Protein 6G71 (pdb70)

Organism: NCBI:txid1663

Sequence (393 aa):
GLLEAPTADWVHLADLYQNPFPIFERLRSESPVAWVPEAGRYLITSYSGVLAADVDQTTFSANESLMLRAMGHSMLRKDDPDHQVERRAWQPSLKPGTVKKVWKQKFAENADRYLDAYIDAGSGSDFMQGFAAPFVAENLRALIGFENASEADLQRWSQTLIDGAGNYPDDPDVWAKAKQSSDEIDAALEEMIQWHSGRPGDSLLSYLLRYQMPLESIRSNIKMTIGGGLNEPRDVLGVSTLALLSSSKQLELVLRDPKLWGAVFEESIRWVAPIGMVPRQTVVDTELDGYFIPRGAKLGLCILSANRDRSVWSDPDRFDIERGSEAHLAFGKGVHVCLGAWAARSQVADVGLPALFSRLKGLRLDPNQEATHGGWVFRGPLSLPLVWDKAVR

Secondary structure (DSSP, 8-state):
-PEEPPB-TT--HHHHHH-HHHHHHHHHHH-SEEEEGGGTEEEE-SHHHHHHHHT-TTTEES---HHHHHH---GGG--TTHHHHHHHHH-GGGSHHHIIIIIHHHHHHHHHHHHHHHHHH-TT-BHIIIIIHHHHHHHHHHHHT-TT--HHHHHHHHHHHHHHHT-TT--HHHHHHHHHHHHHHHHHHHHHHHHHTT----SHHHHHT-----HHHHHHHHHHHHHHSSHHHHHHHHHHHHHHHT-HHHHHHHHH-GGGHHHHHHHHHHHS-SB--EEEEESS-EEETTEEE-TT-EEEE-HHHHTT-TTTSSSTTS--TTT--TT--TT-SSTT--TTHHHHHIIIIIIIHHHHHHHEET-EE-TTS--EEE-SSB-EEEE-BEE-SEE--

Structure (mmCIF, N/CA/C/O backbone):
data_6G71
#
_entry.id   6G71
#
_cell.length_a   39.390
_cell.length_b   100.830
_cell.length_c   53.420
_cell.angle_alpha   90.00
_cell.angle_beta   97.85
_cell.angle_gamma   90.00
#
_symmetry.space_group_name_H-M   'P 1 21 1'
#
loop_
_entity.id
_entity.type
_entity.pdbx_description
1 polymer 'Cytochrome P450'
2 non-polymer 'PROTOPORPHYRIN IX'
3 non-polymer 'FE (III) ION'
4 non-polymer 1,2-ETHANEDIOL
5 water water
#
loop_
_atom_site.group_PDB
_atom_site.id
_atom_site.type_symbol
_atom_site.label_atom_id
_atom_site.label_alt_id
_atom_site.label_comp_id
_atom_site.label_asym_id
_atom_site.label_entity_id
_atom_site.label_seq_id
_atom_site.pdbx_PDB_ins_code
_atom_site.Cartn_x
_atom_site.Cartn_y
_atom_site.Cartn_z
_atom_site.occupancy
_atom_site.B_iso_or_equiv
_atom_site.auth_seq_id
_atom_site.auth_comp_id
_atom_site.auth_asym_id
_atom_site.auth_atom_id
_atom_site.pdbx_PDB_model_num
ATOM 1 N N . GLY A 1 4 ? -6.735 -26.409 29.297 1.00 53.65 4 GLY A N 1
ATOM 2 C CA . GLY A 1 4 ? -7.215 -24.992 29.279 1.00 52.64 4 GLY A CA 1
ATOM 3 C C . GLY A 1 4 ? -6.154 -24.070 28.710 1.00 49.34 4 GLY A C 1
ATOM 4 O O . GLY A 1 4 ? -5.428 -24.478 27.807 1.00 48.84 4 GLY A O 1
ATOM 5 N N . LEU A 1 5 ? -6.039 -22.852 29.246 1.00 45.14 5 LEU A N 1
ATOM 6 C CA . LEU A 1 5 ? -4.980 -21.914 28.809 1.00 36.82 5 LEU A CA 1
ATOM 7 C C . LEU A 1 5 ? -3.626 -22.248 29.433 1.00 36.92 5 LEU A C 1
ATOM 8 O O . LEU A 1 5 ? -3.527 -22.667 30.589 1.00 32.53 5 LEU A O 1
ATOM 13 N N . LEU A 1 6 ? -2.571 -22.023 28.662 1.00 31.66 6 LEU A N 1
ATOM 14 C CA . LEU A 1 6 ? -1.244 -22.332 29.085 1.00 32.72 6 LEU A CA 1
ATOM 15 C C . LEU A 1 6 ? -0.601 -21.075 29.661 1.00 30.20 6 LEU A C 1
ATOM 16 O O . LEU A 1 6 ? -0.961 -19.948 29.324 1.00 29.29 6 LEU A O 1
ATOM 21 N N . GLU A 1 7 ? 0.349 -21.272 30.549 1.00 29.51 7 GLU A N 1
ATOM 22 C CA . GLU A 1 7 ? 1.121 -20.155 31.075 1.00 30.19 7 GLU A CA 1
ATOM 23 C C . GLU A 1 7 ? 2.228 -19.830 30.059 1.00 27.54 7 GLU A C 1
ATOM 24 O O . GLU A 1 7 ? 2.909 -20.711 29.568 1.00 26.15 7 GLU A O 1
ATOM 30 N N . ALA A 1 8 ? 2.400 -18.559 29.747 1.00 27.05 8 ALA A N 1
ATOM 31 C CA . ALA A 1 8 ? 3.530 -18.153 28.898 1.00 25.45 8 ALA A CA 1
ATOM 32 C C . ALA A 1 8 ? 4.852 -18.355 29.609 1.00 27.37 8 ALA A C 1
ATOM 33 O O . ALA A 1 8 ? 5.047 -17.807 30.739 1.00 28.22 8 ALA A O 1
ATOM 35 N N . PRO A 1 9 ? 5.784 -19.117 28.998 1.00 24.47 9 PRO A N 1
ATOM 36 C CA . PRO A 1 9 ? 7.023 -19.333 29.687 1.00 26.22 9 PRO A CA 1
ATOM 37 C C . PRO A 1 9 ? 7.931 -18.109 29.728 1.00 26.66 9 PRO A C 1
ATOM 38 O O . PRO A 1 9 ? 7.750 -17.141 28.956 1.00 25.13 9 PRO A O 1
ATOM 42 N N . THR A 1 10 ? 8.858 -18.148 30.675 1.00 24.12 10 THR A N 1
ATOM 43 C CA . THR A 1 10 ? 9.938 -17.187 30.751 1.00 25.26 10 THR A CA 1
ATOM 44 C C . THR A 1 10 ? 11.053 -17.670 29.869 1.00 26.58 10 THR A C 1
ATOM 45 O O . THR A 1 10 ? 11.567 -18.752 30.068 1.00 27.48 10 THR A O 1
ATOM 49 N N . ALA A 1 11 ? 11.432 -16.877 28.871 1.00 28.09 11 ALA A N 1
ATOM 50 C CA . ALA A 1 11 ? 12.540 -17.268 28.002 1.00 26.06 11 ALA A CA 1
ATOM 51 C C . ALA A 1 11 ? 13.767 -16.449 28.337 1.00 26.48 11 ALA A C 1
ATOM 52 O O . ALA A 1 11 ? 14.157 -15.547 27.594 1.00 27.52 11 ALA A O 1
ATOM 54 N N . ASP A 1 12 ? 14.416 -16.745 29.471 1.00 26.70 12 ASP A N 1
ATOM 55 C CA . ASP A 1 12 ? 15.542 -15.899 29.881 1.00 29.45 12 ASP A CA 1
ATOM 56 C C . ASP A 1 12 ? 16.861 -16.177 29.125 1.00 28.84 12 ASP A C 1
ATOM 57 O O . ASP A 1 12 ? 17.832 -15.435 29.286 1.00 27.85 12 ASP A O 1
ATOM 62 N N . TRP A 1 13 ? 16.868 -17.201 28.272 1.00 26.94 13 TRP A N 1
ATOM 63 C CA . TRP A 1 13 ? 17.984 -17.412 27.318 1.00 27.18 13 TRP A CA 1
ATOM 64 C C . TRP A 1 13 ? 18.015 -16.370 26.172 1.00 24.40 13 TRP A C 1
ATOM 65 O O . TRP A 1 13 ? 18.994 -16.295 25.454 1.00 23.77 13 TRP A O 1
ATOM 76 N N . VAL A 1 14 ? 16.933 -15.603 25.999 1.00 22.06 14 VAL A N 1
ATOM 77 C CA . VAL A 1 14 ? 16.859 -14.538 24.988 1.00 23.02 14 VAL A CA 1
ATOM 78 C C . VAL A 1 14 ? 17.504 -13.269 25.492 1.00 23.54 14 VAL A C 1
ATOM 79 O O . VAL A 1 14 ? 16.999 -12.628 26.428 1.00 25.40 14 VAL A O 1
ATOM 83 N N . HIS A 1 15 ? 18.627 -12.896 24.872 1.00 24.53 15 HIS A N 1
ATOM 84 C CA . HIS A 1 15 ? 19.327 -11.666 25.212 1.00 25.55 15 HIS A CA 1
ATOM 85 C C . HIS A 1 15 ? 19.227 -10.618 24.107 1.00 24.00 15 HIS A C 1
ATOM 86 O O . HIS A 1 15 ? 19.365 -10.929 22.895 1.00 23.61 15 HIS A O 1
ATOM 93 N N . LEU A 1 16 ? 19.089 -9.364 24.511 1.00 23.41 16 LEU A N 1
ATOM 94 C CA . LEU A 1 16 ? 18.974 -8.274 23.543 1.00 23.94 16 LEU A CA 1
ATOM 95 C C . LEU A 1 16 ? 20.152 -8.212 22.572 1.00 23.62 16 LEU A C 1
ATOM 96 O O . LEU A 1 16 ? 19.973 -7.943 21.365 1.00 20.63 16 LEU A O 1
ATOM 101 N N . ALA A 1 17 ? 21.360 -8.468 23.059 1.00 23.49 17 ALA A N 1
ATOM 102 C CA . ALA A 1 17 ? 22.556 -8.369 22.170 1.00 23.76 17 ALA A CA 1
ATOM 103 C C . ALA A 1 17 ? 22.535 -9.402 21.034 1.00 22.97 17 ALA A C 1
ATOM 104 O O . ALA A 1 17 ? 22.916 -9.094 19.906 1.00 21.70 17 ALA A O 1
ATOM 106 N N . ASP A 1 18 ? 22.046 -10.605 21.329 1.00 22.03 18 ASP A N 1
ATOM 107 C CA . ASP A 1 18 ? 21.881 -11.664 20.363 1.00 22.70 18 ASP A CA 1
ATOM 108 C C . ASP A 1 18 ? 20.709 -11.343 19.393 1.00 23.26 18 ASP A C 1
ATOM 109 O O . ASP A 1 18 ? 20.830 -11.544 18.168 1.00 23.37 18 ASP A O 1
ATOM 114 N N . LEU A 1 19 ? 19.609 -10.815 19.902 1.00 21.34 19 LEU A N 1
ATOM 115 C CA . LEU A 1 19 ? 18.506 -10.376 19.013 1.00 22.00 19 LEU A CA 1
ATOM 116 C C . LEU A 1 19 ? 18.971 -9.338 18.000 1.00 22.04 19 LEU A C 1
ATOM 117 O O . LEU A 1 19 ? 18.649 -9.429 16.793 1.00 22.92 19 LEU A O 1
ATOM 122 N N . TYR A 1 20 ? 19.746 -8.379 18.465 1.00 20.92 20 TYR A N 1
ATOM 123 C CA . TYR A 1 20 ? 20.304 -7.377 17.576 1.00 22.97 20 TYR A CA 1
ATOM 124 C C . TYR A 1 20 ? 21.211 -7.960 16.471 1.00 25.02 20 TYR A C 1
ATOM 125 O O . TYR A 1 20 ? 21.133 -7.532 15.296 1.00 22.47 20 TYR A O 1
ATOM 134 N N . GLN A 1 21 ? 22.060 -8.913 16.835 1.00 23.37 21 GLN A N 1
ATOM 135 C CA . GLN A 1 21 ? 23.112 -9.393 15.940 1.00 28.06 21 GLN A CA 1
ATOM 136 C C . GLN A 1 21 ? 22.528 -10.401 14.985 1.00 28.61 21 GLN A C 1
ATOM 137 O O . GLN A 1 21 ? 22.783 -10.317 13.795 1.00 28.45 21 GLN A O 1
ATOM 143 N N . ASN A 1 22 ? 21.767 -11.366 15.501 1.00 26.29 22 ASN A N 1
ATOM 144 C CA . ASN A 1 22 ? 21.019 -12.281 14.618 1.00 29.40 22 ASN A CA 1
ATOM 145 C C . ASN A 1 22 ? 19.768 -12.870 15.205 1.00 24.90 22 ASN A C 1
ATOM 146 O O . ASN A 1 22 ? 19.765 -13.934 15.819 1.00 23.60 22 ASN A O 1
ATOM 151 N N . PRO A 1 23 ? 18.660 -12.213 14.915 1.00 22.94 23 PRO A N 1
ATOM 152 C CA . PRO A 1 23 ? 17.415 -12.589 15.553 1.00 21.57 23 PRO A CA 1
ATOM 153 C C . PRO A 1 23 ? 16.727 -13.784 14.969 1.00 20.65 23 PRO A C 1
ATOM 154 O O . PRO A 1 23 ? 15.905 -14.383 15.645 1.00 20.34 23 PRO A O 1
ATOM 158 N N . PHE A 1 24 ? 16.997 -14.118 13.716 1.00 20.42 24 PHE A N 1
ATOM 159 C CA . PHE A 1 24 ? 16.155 -15.136 13.052 1.00 20.72 24 PHE A CA 1
ATOM 160 C C . PHE A 1 24 ? 16.203 -16.532 13.698 1.00 21.81 24 PHE A C 1
ATOM 161 O O . PHE A 1 24 ? 15.169 -17.137 13.874 1.00 22.95 24 PHE A O 1
ATOM 169 N N . PRO A 1 25 ? 17.380 -17.050 14.071 1.00 23.67 25 PRO A N 1
ATOM 170 C CA . PRO A 1 25 ? 17.420 -18.359 14.764 1.00 25.01 25 PRO A CA 1
ATOM 171 C C . PRO A 1 25 ? 16.738 -18.348 16.139 1.00 24.70 25 PRO A C 1
ATOM 172 O O . PRO A 1 25 ? 16.073 -19.330 16.510 1.00 23.56 25 PRO A O 1
ATOM 176 N N . ILE A 1 26 ? 16.834 -17.224 16.850 1.00 22.52 26 ILE A N 1
ATOM 177 C CA . ILE A 1 26 ? 16.057 -17.031 18.099 1.00 22.29 26 ILE A CA 1
ATOM 178 C C . ILE A 1 26 ? 14.530 -17.147 17.853 1.00 21.35 26 ILE A C 1
ATOM 179 O O . ILE A 1 26 ? 13.837 -17.910 18.536 1.00 19.42 26 ILE A O 1
ATOM 184 N N . PHE A 1 27 ? 14.016 -16.410 16.846 1.00 19.72 27 PHE A N 1
ATOM 185 C CA . PHE A 1 27 ? 12.592 -16.428 16.541 1.00 19.30 27 PHE A CA 1
ATOM 186 C C . PHE A 1 27 ? 12.108 -17.788 16.017 1.00 20.58 27 PHE A C 1
ATOM 187 O O . PHE A 1 27 ? 10.990 -18.152 16.303 1.00 20.13 27 PHE A O 1
ATOM 195 N N . GLU A 1 28 ? 12.939 -18.540 15.295 1.00 20.64 28 GLU A N 1
ATOM 196 C CA . GLU A 1 28 ? 12.545 -19.904 14.871 1.00 23.07 28 GLU A CA 1
ATOM 197 C C . GLU A 1 28 ? 12.258 -20.785 16.096 1.00 23.42 28 GLU A C 1
ATOM 198 O O . GLU A 1 28 ? 11.231 -21.481 16.160 1.00 23.45 28 GLU A O 1
ATOM 201 N N . ARG A 1 29 ? 13.149 -20.720 17.066 1.00 23.71 29 ARG A N 1
ATOM 202 C CA . ARG A 1 29 ? 12.991 -21.477 18.313 1.00 26.39 29 ARG A CA 1
ATOM 203 C C . ARG A 1 29 ? 11.722 -21.047 19.066 1.00 24.41 29 ARG A C 1
ATOM 204 O O . ARG A 1 29 ? 10.927 -21.877 19.466 1.00 22.84 29 ARG A O 1
ATOM 212 N N . LEU A 1 30 ? 11.518 -19.742 19.208 1.00 21.99 30 LEU A N 1
ATOM 213 C CA . LEU A 1 30 ? 10.332 -19.233 19.861 1.00 20.26 30 LEU A CA 1
ATOM 214 C C . LEU A 1 30 ? 9.039 -19.610 19.150 1.00 21.67 30 LEU A C 1
ATOM 215 O O . LEU A 1 30 ? 8.082 -19.993 19.805 1.00 21.25 30 LEU A O 1
ATOM 220 N N . ARG A 1 31 ? 8.981 -19.521 17.824 1.00 20.10 31 ARG A N 1
ATOM 221 C CA . ARG A 1 31 ? 7.770 -19.922 17.146 1.00 20.89 31 ARG A CA 1
ATOM 222 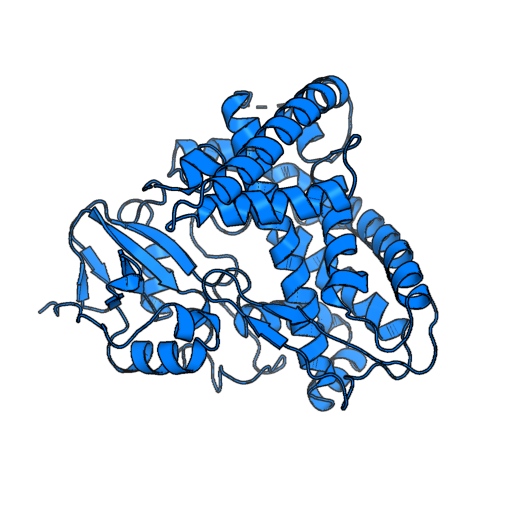C C . ARG A 1 31 ? 7.464 -21.400 17.412 1.00 23.94 31 ARG A C 1
ATOM 223 O O . ARG A 1 31 ? 6.299 -21.786 17.554 1.00 26.96 31 ARG A O 1
ATOM 231 N N . SER A 1 32 ? 8.507 -22.202 17.463 1.00 24.73 32 SER A N 1
ATOM 232 C CA . SER A 1 32 ? 8.386 -23.626 17.597 1.00 28.73 32 SER A CA 1
ATOM 233 C C . SER A 1 32 ? 8.021 -24.055 19.048 1.00 31.49 32 SER A C 1
ATOM 234 O O . SER A 1 32 ? 7.194 -24.950 19.247 1.00 33.99 32 SER A O 1
ATOM 237 N N . GLU A 1 33 ? 8.638 -23.430 20.040 1.00 31.02 33 GLU A N 1
ATOM 238 C CA . GLU A 1 33 ? 8.483 -23.834 21.473 1.00 32.74 33 GLU A CA 1
ATOM 239 C C . GLU A 1 33 ? 7.504 -22.950 22.278 1.00 31.76 33 GLU A C 1
ATOM 240 O O . GLU A 1 33 ? 6.860 -23.426 23.213 1.00 32.01 33 GLU A O 1
ATOM 246 N N . SER A 1 34 ? 7.419 -21.656 21.954 1.00 27.04 34 SER A N 1
ATOM 247 C CA . SER A 1 34 ? 6.746 -20.697 22.801 1.00 24.35 34 SER A CA 1
ATOM 248 C C . SER A 1 34 ? 6.462 -19.335 22.135 1.00 23.00 34 SER A C 1
ATOM 249 O O . SER A 1 34 ? 7.172 -18.339 22.384 1.00 23.26 34 SER A O 1
ATOM 252 N N . PRO A 1 35 ? 5.414 -19.282 21.321 1.00 22.51 35 PRO A N 1
ATOM 253 C CA . PRO A 1 35 ? 5.132 -18.104 20.481 1.00 21.75 35 PRO A CA 1
ATOM 254 C C . PRO A 1 35 ? 4.648 -16.901 21.293 1.00 21.01 35 PRO A C 1
ATOM 255 O O . PRO A 1 35 ? 4.515 -15.782 20.764 1.00 20.90 35 PRO A O 1
ATOM 259 N N . VAL A 1 36 ? 4.353 -17.127 22.581 1.00 19.75 36 VAL A N 1
ATOM 260 C CA . VAL A 1 36 ? 4.088 -16.056 23.542 1.00 19.97 36 VAL A CA 1
ATOM 261 C C . VAL A 1 36 ? 5.070 -16.338 24.691 1.00 21.57 36 VAL A C 1
ATOM 262 O O . VAL A 1 36 ? 4.992 -17.400 25.292 1.00 23.22 36 VAL A O 1
ATOM 266 N N . ALA A 1 37 ? 6.009 -15.438 24.963 1.00 19.76 37 ALA A N 1
ATOM 267 C CA . ALA A 1 37 ? 7.041 -15.710 25.960 1.00 19.86 37 ALA A CA 1
ATOM 268 C C . ALA A 1 37 ? 7.472 -14.461 26.661 1.00 21.91 37 ALA A C 1
ATOM 269 O O . ALA A 1 37 ? 7.702 -13.423 25.999 1.00 19.04 37 ALA A O 1
ATOM 271 N N . TRP A 1 38 ? 7.646 -14.554 27.999 1.00 20.07 38 TRP A N 1
ATOM 272 C CA . TRP A 1 38 ? 8.191 -13.446 28.770 1.00 20.25 38 TRP A CA 1
ATOM 273 C C . TRP A 1 38 ? 9.720 -13.360 28.586 1.00 20.71 38 TRP A C 1
ATOM 274 O O . TRP A 1 38 ? 10.447 -14.359 28.721 1.00 21.48 38 TRP A O 1
ATOM 285 N N . VAL A 1 39 ? 10.198 -12.179 28.181 1.00 19.63 39 VAL A N 1
ATOM 286 C CA . VAL A 1 39 ? 11.625 -11.956 27.952 1.00 19.50 39 VAL A CA 1
ATOM 287 C C . VAL A 1 39 ? 12.124 -10.868 28.881 1.00 19.80 39 VAL A C 1
ATOM 288 O O . VAL A 1 39 ? 11.885 -9.654 28.663 1.00 19.84 39 VAL A O 1
ATOM 292 N N . PRO A 1 40 ? 12.795 -11.298 29.977 1.00 20.68 40 PRO A N 1
ATOM 293 C CA . PRO A 1 40 ? 13.139 -10.354 31.040 1.00 21.95 40 PRO A CA 1
ATOM 294 C C . PRO A 1 40 ? 13.895 -9.112 30.570 1.00 20.83 40 PRO A C 1
ATOM 295 O O . PRO A 1 40 ? 13.604 -7.975 30.984 1.00 22.68 40 PRO A O 1
ATOM 299 N N . GLU A 1 41 ? 14.850 -9.288 29.682 1.00 20.65 41 GLU A N 1
ATOM 300 C CA . GLU A 1 41 ? 15.638 -8.159 29.260 1.00 20.52 41 GLU A CA 1
ATOM 301 C C . GLU A 1 41 ? 14.807 -7.148 28.483 1.00 21.86 41 GLU A C 1
ATOM 302 O O . GLU A 1 41 ? 15.155 -5.968 28.460 1.00 20.84 41 GLU A O 1
ATOM 308 N N . ALA A 1 42 ? 13.724 -7.611 27.840 1.00 20.97 42 ALA A N 1
ATOM 309 C CA . ALA A 1 42 ? 12.891 -6.755 27.014 1.00 20.53 42 ALA A CA 1
ATOM 310 C C . ALA A 1 42 ? 11.800 -6.078 27.824 1.00 20.54 42 ALA A C 1
ATOM 311 O O . ALA A 1 42 ? 11.183 -5.128 27.356 1.00 22.47 42 ALA A O 1
ATOM 313 N N . GLY A 1 43 ? 11.504 -6.605 29.008 1.00 21.19 43 GLY A N 1
ATOM 314 C CA . GLY A 1 43 ? 10.415 -6.075 29.808 1.00 20.56 43 GLY A CA 1
ATOM 315 C C . GLY A 1 43 ? 9.059 -6.258 29.125 1.00 20.50 43 GLY A C 1
ATOM 316 O O . GLY A 1 43 ? 8.107 -5.513 29.383 1.00 19.75 43 GLY A O 1
ATOM 317 N N . ARG A 1 44 ? 8.950 -7.294 28.295 1.00 18.79 44 ARG A N 1
ATOM 318 C CA . ARG A 1 44 ? 7.758 -7.536 27.488 1.00 18.52 44 ARG A CA 1
ATOM 319 C C . ARG A 1 44 ? 7.546 -9.028 27.230 1.00 17.47 44 ARG A C 1
ATOM 320 O O . ARG A 1 44 ? 8.488 -9.829 27.223 1.00 16.86 44 ARG A O 1
ATOM 328 N N . TYR A 1 45 ? 6.292 -9.383 27.009 1.00 17.31 45 TYR A N 1
ATOM 329 C CA . TYR A 1 45 ? 6.012 -10.689 26.371 1.00 18.43 45 TYR A CA 1
ATOM 330 C C . TYR A 1 45 ? 6.204 -10.505 24.844 1.00 17.85 45 TYR A C 1
ATOM 331 O O . TYR A 1 45 ? 5.536 -9.688 24.238 1.00 18.14 45 TYR A O 1
ATOM 340 N N . LEU A 1 46 ? 7.089 -11.291 24.252 1.00 17.94 46 LEU A N 1
ATOM 341 C CA . LEU A 1 46 ? 7.254 -11.240 22.806 1.00 17.65 46 LEU A CA 1
ATOM 342 C C . LEU A 1 46 ? 6.293 -12.229 22.160 1.00 17.63 46 LEU A C 1
ATOM 343 O O . LEU A 1 46 ? 6.214 -13.420 22.558 1.00 17.48 46 LEU A O 1
ATOM 348 N N . ILE A 1 47 ? 5.564 -11.699 21.179 1.00 17.98 47 ILE A N 1
ATOM 349 C CA . ILE A 1 47 ? 4.591 -12.468 20.355 1.00 18.88 47 ILE A CA 1
ATOM 350 C C . ILE A 1 47 ? 5.236 -12.727 18.974 1.00 18.09 47 ILE A C 1
ATOM 351 O O . ILE A 1 47 ? 5.559 -11.784 18.233 1.00 17.52 47 ILE A O 1
ATOM 356 N N . THR A 1 48 ? 5.439 -14.002 18.642 1.00 17.57 48 THR A N 1
ATOM 357 C CA . THR A 1 48 ? 6.345 -14.347 17.532 1.00 19.19 48 THR A CA 1
ATOM 358 C C . THR A 1 48 ? 5.711 -15.131 16.361 1.00 17.30 48 THR A C 1
ATOM 359 O O . THR A 1 48 ? 6.323 -15.219 15.298 1.00 17.04 48 THR A O 1
ATOM 363 N N . SER A 1 49 ? 4.501 -15.653 16.544 1.00 18.48 49 SER A N 1
ATOM 364 C CA . SER A 1 49 ? 3.777 -16.336 15.465 1.00 20.75 49 SER A CA 1
ATOM 365 C C . SER A 1 49 ? 3.042 -15.316 14.605 1.00 19.59 49 SER A C 1
ATOM 366 O O . SER A 1 49 ? 2.661 -14.237 15.080 1.00 19.15 49 SER A O 1
ATOM 369 N N . TYR A 1 50 ? 2.769 -15.712 13.349 1.00 18.97 50 TYR A N 1
ATOM 370 C CA . TYR A 1 50 ? 1.883 -14.928 12.464 1.00 17.73 50 TYR A CA 1
ATOM 371 C C . TYR A 1 50 ? 0.495 -14.760 13.069 1.00 18.26 50 TYR A C 1
ATOM 372 O O . TYR A 1 50 ? -0.022 -13.650 13.157 1.00 17.66 50 TYR A O 1
ATOM 381 N N . SER A 1 51 ? -0.103 -15.862 13.548 1.00 20.65 51 SER A N 1
ATOM 382 C CA . SER A 1 51 ? -1.426 -15.797 14.158 1.00 20.74 51 SER A CA 1
ATOM 383 C C . SER A 1 51 ? -1.526 -14.794 15.311 1.00 20.68 51 SER A C 1
ATOM 384 O O . SER A 1 51 ? -2.463 -13.984 15.405 1.00 19.84 51 SER A O 1
ATOM 387 N N . GLY A 1 52 ? -0.569 -14.867 16.215 1.00 21.15 52 GLY A N 1
ATOM 388 C CA . GLY A 1 52 ? -0.586 -14.010 17.396 1.00 19.49 52 GLY A CA 1
ATOM 389 C C . GLY A 1 52 ? -0.393 -12.537 17.079 1.00 18.48 52 GLY A C 1
ATOM 390 O O . GLY A 1 52 ? -1.088 -11.666 17.606 1.00 18.06 52 GLY A O 1
ATOM 391 N N . VAL A 1 53 ? 0.594 -12.247 16.239 1.00 19.86 53 VAL A N 1
ATOM 392 C CA . VAL A 1 53 ? 0.850 -10.846 15.831 1.00 19.70 53 VAL A CA 1
ATOM 393 C C . VAL A 1 53 ? -0.367 -10.267 15.110 1.00 18.93 53 VAL A C 1
ATOM 394 O O . VAL A 1 53 ? -0.796 -9.141 15.393 1.00 19.88 53 VAL A O 1
ATOM 398 N N . LEU A 1 54 ? -0.905 -11.013 14.148 1.00 20.49 54 LEU A N 1
ATOM 399 C CA . LEU A 1 54 ? -2.084 -10.571 13.429 1.00 19.99 54 LEU A CA 1
ATOM 400 C C . LEU A 1 54 ? -3.283 -10.311 14.368 1.00 19.63 54 LEU A C 1
ATOM 401 O O . LEU A 1 54 ? -3.880 -9.225 14.310 1.00 19.16 54 LEU A O 1
ATOM 406 N N . ALA A 1 55 ? -3.593 -11.288 15.223 1.00 18.89 55 ALA A N 1
ATOM 407 C CA . ALA A 1 55 ? -4.731 -11.155 16.180 1.00 19.44 55 ALA A CA 1
ATOM 408 C C . ALA A 1 55 ? -4.600 -9.921 17.059 1.00 19.64 55 ALA A C 1
ATOM 409 O O . ALA A 1 55 ? -5.550 -9.144 17.279 1.00 21.54 55 ALA A O 1
ATOM 411 N N . ALA A 1 56 ? -3.418 -9.728 17.593 1.00 20.29 56 ALA A N 1
ATOM 412 C CA . ALA A 1 56 ? -3.208 -8.597 18.455 1.00 20.27 56 ALA A CA 1
ATOM 413 C C . ALA A 1 56 ? -3.318 -7.284 17.683 1.00 22.95 56 ALA A C 1
ATOM 414 O O . ALA A 1 56 ? -3.932 -6.301 18.146 1.00 23.30 56 ALA A O 1
ATOM 416 N N . ASP A 1 57 ? -2.717 -7.258 16.498 1.00 23.25 57 ASP A N 1
ATOM 417 C CA . ASP A 1 57 ? -2.694 -6.048 15.673 1.00 26.25 57 ASP A CA 1
ATOM 418 C C . ASP A 1 57 ? -4.084 -5.531 15.222 1.00 26.50 57 ASP A C 1
ATOM 419 O O . ASP A 1 57 ? -4.305 -4.327 15.061 1.00 27.83 57 ASP A O 1
ATOM 424 N N . VAL A 1 58 ? -5.055 -6.439 15.024 1.00 28.36 58 VAL A N 1
ATOM 425 C CA . VAL A 1 58 ? -6.374 -6.082 14.510 1.00 26.35 58 VAL A CA 1
ATOM 426 C C . VAL A 1 58 ? -7.441 -5.826 15.604 1.00 25.74 58 VAL A C 1
ATOM 427 O O . VAL A 1 58 ? -8.591 -5.589 15.284 1.00 23.98 58 VAL A O 1
ATOM 431 N N . ASP A 1 59 ? -7.081 -5.925 16.880 1.00 23.14 59 ASP A N 1
ATOM 432 C CA . ASP A 1 59 ? -8.058 -5.798 17.965 1.00 22.28 59 ASP A CA 1
ATOM 433 C C . ASP A 1 59 ? -7.588 -4.711 18.945 1.00 20.49 59 ASP A C 1
ATOM 434 O O . ASP A 1 59 ? -7.032 -5.042 19.979 1.00 19.06 59 ASP A O 1
ATOM 439 N N . GLN A 1 60 ? -7.785 -3.429 18.608 1.00 20.55 60 GLN A N 1
ATOM 440 C CA . GLN A 1 60 ? -7.281 -2.348 19.436 1.00 21.90 60 GLN A CA 1
ATOM 441 C C . GLN A 1 60 ? -7.994 -2.237 20.826 1.00 22.82 60 GLN A C 1
ATOM 442 O O . GLN A 1 60 ? -7.456 -1.629 21.797 1.00 19.99 60 GLN A O 1
ATOM 448 N N . THR A 1 61 ? -9.208 -2.785 20.913 1.00 23.27 61 THR A N 1
ATOM 449 C CA . THR A 1 61 ? -9.988 -2.731 22.163 1.00 25.11 61 THR A CA 1
ATOM 450 C C . THR A 1 61 ? -9.329 -3.581 23.222 1.00 24.51 61 THR A C 1
ATOM 451 O O . THR A 1 61 ? -9.317 -3.209 24.393 1.00 26.05 61 THR A O 1
ATOM 455 N N . THR A 1 62 ? -8.723 -4.689 22.822 1.00 22.69 62 THR A N 1
ATOM 456 C CA . THR A 1 62 ? -7.995 -5.493 23.764 1.00 21.98 62 THR A CA 1
ATOM 457 C C . THR A 1 62 ? -6.520 -5.092 23.856 1.00 21.91 62 THR A C 1
ATOM 458 O O . THR A 1 62 ? -5.949 -5.095 24.949 1.00 22.03 62 THR A O 1
ATOM 462 N N . PHE A 1 63 ? -5.902 -4.789 22.716 1.00 19.09 63 PHE A N 1
ATOM 463 C CA . PHE A 1 63 ? -4.478 -4.549 22.661 1.00 19.14 63 PHE A CA 1
ATOM 464 C C . PHE A 1 63 ? -4.221 -3.091 22.269 1.00 19.01 63 PHE A C 1
ATOM 465 O O . PHE A 1 63 ? -4.222 -2.723 21.086 1.00 18.76 63 PHE A O 1
ATOM 473 N N . SER A 1 64 ? -4.096 -2.236 23.275 1.00 20.08 64 SER A N 1
ATOM 474 C CA . SER A 1 64 ? -3.998 -0.782 23.045 1.00 19.50 64 SER A CA 1
ATOM 475 C C . SER A 1 64 ? -2.643 -0.358 22.483 1.00 19.62 64 SER A C 1
ATOM 476 O O . SER A 1 64 ? -1.593 -0.876 22.861 1.00 19.29 64 SER A O 1
ATOM 479 N N . ALA A 1 65 ? -2.685 0.652 21.630 1.00 20.35 65 ALA A N 1
ATOM 480 C CA . ALA A 1 65 ? -1.494 1.302 21.076 1.00 22.27 65 ALA A CA 1
ATOM 481 C C . ALA A 1 65 ? -0.962 2.399 22.032 1.00 22.58 65 ALA A C 1
ATOM 482 O O . ALA A 1 65 ? 0.098 3.003 21.787 1.00 20.73 65 ALA A O 1
ATOM 484 N N . ASN A 1 66 ? -1.701 2.657 23.095 1.00 23.55 66 ASN A N 1
ATOM 485 C CA . ASN A 1 66 ? -1.419 3.788 23.987 1.00 26.39 66 ASN A CA 1
ATOM 486 C C . ASN A 1 66 ? -0.842 3.325 25.322 1.00 31.00 66 ASN A C 1
ATOM 487 O O . ASN A 1 66 ? -1.604 3.174 26.276 1.00 30.41 66 ASN A O 1
ATOM 492 N N . GLU A 1 67 ? 0.472 3.108 25.429 1.00 33.97 67 GLU A N 1
ATOM 493 C CA . GLU A 1 67 ? 1.054 2.571 26.692 1.00 38.18 67 GLU A CA 1
ATOM 494 C C . GLU A 1 67 ? 1.314 3.622 27.772 1.00 39.26 67 GLU A C 1
ATOM 495 O O . GLU A 1 67 ? 1.892 4.656 27.477 1.00 39.19 67 GLU A O 1
ATOM 501 N N . SER A 1 70 ? 5.604 5.789 28.441 1.00 52.10 70 SER A N 1
ATOM 502 C CA . SER A 1 70 ? 6.667 5.208 27.602 1.00 52.93 70 SER A CA 1
ATOM 503 C C . SER A 1 70 ? 7.665 6.241 27.048 1.00 50.83 70 SER A C 1
ATOM 504 O O . SER A 1 70 ? 7.463 7.455 27.165 1.00 44.43 70 SER A O 1
ATOM 507 N N . LEU A 1 71 ? 8.737 5.738 26.433 1.00 50.53 71 LEU A N 1
ATOM 508 C CA . LEU A 1 71 ? 9.821 6.586 25.905 1.00 53.21 71 LEU A CA 1
ATOM 509 C C . LEU A 1 71 ? 9.393 7.403 24.664 1.00 52.59 71 LEU A C 1
ATOM 510 O O . LEU A 1 71 ? 9.829 8.537 24.473 1.00 50.66 71 LEU A O 1
ATOM 512 N N . MET A 1 72 ? 8.540 6.815 23.830 1.00 60.39 72 MET A N 1
ATOM 513 C CA . MET A 1 72 ? 7.982 7.506 22.661 1.00 63.05 72 MET A CA 1
ATOM 514 C C . MET A 1 72 ? 7.423 8.892 23.018 1.00 60.50 72 MET A C 1
ATOM 515 O O . MET A 1 72 ? 7.624 9.842 22.255 1.00 58.15 72 MET A O 1
ATOM 520 N N . LEU A 1 73 ? 6.743 9.002 24.167 1.00 52.75 73 LEU A N 1
ATOM 521 C CA . LEU A 1 73 ? 6.085 10.256 24.566 1.00 53.32 73 LEU A CA 1
ATOM 522 C C . LEU A 1 73 ? 7.088 11.376 24.845 1.00 49.65 73 LEU A C 1
ATOM 523 O O . LEU A 1 73 ? 6.883 12.522 24.405 1.00 47.27 73 LEU A O 1
ATOM 528 N N . ARG A 1 74 ? 8.165 11.038 25.562 1.00 45.15 74 ARG A N 1
ATOM 529 C CA . ARG A 1 74 ? 9.219 12.010 25.904 1.00 43.33 74 ARG A CA 1
ATOM 530 C C . ARG A 1 74 ? 10.037 12.367 24.676 1.00 41.75 74 ARG A C 1
ATOM 531 O O . ARG A 1 74 ? 10.422 13.521 24.503 1.00 41.61 74 ARG A O 1
ATOM 533 N N . ALA A 1 75 ? 10.333 11.373 23.839 1.00 39.55 75 ALA A N 1
ATOM 534 C CA . ALA A 1 75 ? 11.109 11.615 22.592 1.00 40.74 75 ALA A CA 1
ATOM 535 C C . ALA A 1 75 ? 10.383 12.551 21.611 1.00 42.61 75 ALA A C 1
ATOM 536 O O . ALA A 1 75 ? 10.950 13.556 21.125 1.00 38.02 75 ALA A O 1
ATOM 538 N N . MET A 1 76 ? 9.126 12.204 21.334 1.00 41.55 76 MET A N 1
ATOM 539 C CA . MET A 1 76 ? 8.385 12.752 20.188 1.00 44.98 76 MET A CA 1
ATOM 540 C C . MET A 1 76 ? 7.095 13.490 20.525 1.00 42.95 76 MET A C 1
ATOM 541 O O . MET A 1 76 ? 6.524 14.174 19.657 1.00 43.22 76 MET A O 1
ATOM 546 N N . GLY A 1 77 ? 6.608 13.318 21.747 1.00 41.39 77 GLY A N 1
ATOM 547 C CA . GLY A 1 77 ? 5.239 13.674 22.080 1.00 37.23 77 GLY A CA 1
ATOM 548 C C . GLY A 1 77 ? 4.267 12.548 21.712 1.00 36.79 77 GLY A C 1
ATOM 549 O O . GLY A 1 77 ? 4.662 11.427 21.277 1.00 36.11 77 GLY A O 1
ATOM 550 N N . HIS A 1 78 ? 2.984 12.854 21.861 1.00 29.08 78 HIS A N 1
ATOM 551 C CA . HIS A 1 78 ? 1.937 11.856 21.651 1.00 29.75 78 HIS A CA 1
ATOM 552 C C . HIS A 1 78 ? 1.295 11.939 20.225 1.00 28.26 78 HIS A C 1
ATOM 553 O O . HIS A 1 78 ? 0.453 12.820 19.936 1.00 26.64 78 HIS A O 1
ATOM 560 N N . SER A 1 79 ? 1.729 11.019 19.352 1.00 24.45 79 SER A N 1
ATOM 561 C CA . SER A 1 79 ? 1.276 10.971 17.975 1.00 24.20 79 SER A CA 1
ATOM 562 C C . SER A 1 79 ? 0.117 9.991 17.826 1.00 21.50 79 SER A C 1
ATOM 563 O O . SER A 1 79 ? -0.116 9.191 18.723 1.00 20.52 79 SER A O 1
ATOM 566 N N . MET A 1 80 ? -0.527 10.005 16.643 1.00 21.95 80 MET A N 1
ATOM 567 C CA . MET A 1 80 ? -1.660 9.120 16.294 1.00 20.68 80 MET A CA 1
ATOM 568 C C . MET A 1 80 ? -1.267 7.665 16.353 1.00 20.15 80 MET A C 1
ATOM 569 O O . MET A 1 80 ? -2.103 6.790 16.525 1.00 19.92 80 MET A O 1
ATOM 574 N N . LEU A 1 81 ? 0.010 7.387 16.174 1.00 20.86 81 LEU A N 1
ATOM 575 C CA . LEU A 1 81 ? 0.482 5.995 16.232 1.00 22.74 81 LEU A CA 1
ATOM 576 C C . LEU A 1 81 ? 0.319 5.364 17.617 1.00 22.79 81 LEU A C 1
ATOM 577 O O . LEU A 1 81 ? 0.170 4.135 17.734 1.00 20.81 81 LEU A O 1
ATOM 582 N N . ARG A 1 82 ? 0.368 6.208 18.643 1.00 21.64 82 ARG A N 1
ATOM 583 C CA . ARG A 1 82 ? 0.252 5.762 20.024 1.00 23.78 82 ARG A CA 1
ATOM 584 C C . ARG A 1 82 ? -1.084 6.214 20.630 1.00 23.84 82 ARG A C 1
ATOM 585 O O . ARG A 1 82 ? -1.223 6.371 21.846 1.00 26.19 82 ARG A O 1
ATOM 593 N N . LYS A 1 83 ? -2.075 6.368 19.775 1.00 22.27 83 LYS A N 1
ATOM 594 C CA . LYS A 1 83 ? -3.459 6.540 20.187 1.00 23.01 83 LYS A CA 1
ATOM 595 C C . LYS A 1 83 ? -4.346 5.419 19.639 1.00 23.91 83 LYS A C 1
ATOM 596 O O . LYS A 1 83 ? -4.040 4.766 18.627 1.00 23.00 83 LYS A O 1
ATOM 602 N N . ASP A 1 84 ? -5.463 5.204 20.305 1.00 21.81 84 ASP A N 1
ATOM 603 C CA . ASP A 1 84 ? -6.516 4.343 19.791 1.00 22.27 84 ASP A CA 1
ATOM 604 C C . ASP A 1 84 ? -7.620 5.227 19.250 1.00 22.01 84 ASP A C 1
ATOM 605 O O . ASP A 1 84 ? -7.613 6.474 19.454 1.00 23.11 84 ASP A O 1
ATOM 610 N N . ASP A 1 85 ? -8.558 4.608 18.556 1.00 22.75 85 ASP A N 1
ATOM 611 C CA . ASP A 1 85 ? -9.754 5.288 18.114 1.00 23.00 85 ASP A CA 1
ATOM 612 C C . ASP A 1 85 ? -10.641 5.601 19.352 1.00 24.93 85 ASP A C 1
ATOM 613 O O . ASP A 1 85 ? -10.648 4.848 20.308 1.00 24.96 85 ASP A O 1
ATOM 618 N N . PRO A 1 86 ? -11.384 6.701 19.331 1.00 26.93 86 PRO A N 1
ATOM 619 C CA . PRO A 1 86 ? -11.641 7.523 18.144 1.00 26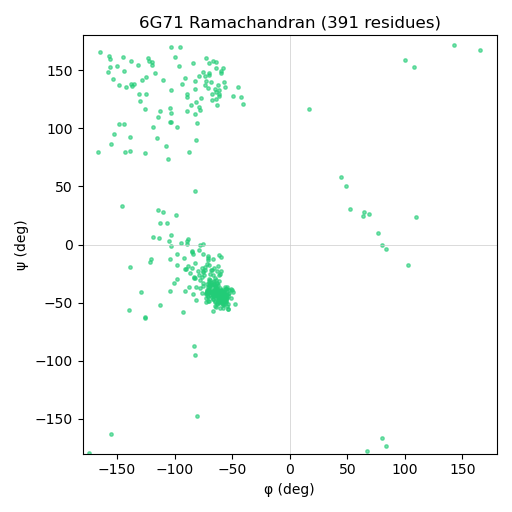.18 86 PRO A CA 1
ATOM 620 C C . PRO A 1 86 ? -10.576 8.573 17.821 1.00 27.59 86 PRO A C 1
ATOM 621 O O . PRO A 1 86 ? -10.524 9.054 16.688 1.00 29.11 86 PRO A O 1
ATOM 625 N N . ASP A 1 87 ? -9.750 8.956 18.784 1.00 27.19 87 ASP A N 1
ATOM 626 C CA . ASP A 1 87 ? -8.827 10.054 18.549 1.00 26.93 87 ASP A CA 1
ATOM 627 C C . ASP A 1 87 ? -7.856 9.733 17.400 1.00 25.75 87 ASP A C 1
ATOM 628 O O . ASP A 1 87 ? -7.562 10.602 16.568 1.00 26.47 87 ASP A O 1
ATOM 633 N N . HIS A 1 88 ? -7.389 8.488 17.341 1.00 23.38 88 HIS A N 1
ATOM 634 C CA . HIS A 1 88 ? -6.496 8.058 16.226 1.00 22.22 88 HIS A CA 1
ATOM 635 C C . HIS A 1 88 ? -7.091 8.339 14.858 1.00 23.77 88 HIS A C 1
ATOM 636 O O . HIS A 1 88 ? -6.445 8.938 13.960 1.00 22.56 88 HIS A O 1
ATOM 643 N N . GLN A 1 89 ? -8.333 7.902 14.655 1.00 24.22 89 GLN A N 1
ATOM 644 C CA . GLN A 1 89 ? -8.928 7.996 13.312 1.00 22.88 89 GLN A CA 1
ATOM 645 C C . GLN A 1 89 ? -9.018 9.438 12.764 1.00 22.44 89 GLN A C 1
ATOM 646 O O . GLN A 1 89 ? -8.738 9.673 11.579 1.00 22.85 89 GLN A O 1
ATOM 652 N N . VAL A 1 90 ? -9.373 10.397 13.612 1.00 23.03 90 VAL A N 1
ATOM 653 C CA . VAL A 1 90 ? -9.469 11.789 13.171 1.00 24.18 90 VAL A CA 1
ATOM 654 C C . VAL A 1 90 ? -8.115 12.331 12.741 1.00 22.96 90 VAL A C 1
ATOM 655 O O . VAL A 1 90 ? -8.031 13.077 11.747 1.00 23.67 90 VAL A O 1
ATOM 659 N N . GLU A 1 91 ? -7.051 11.972 13.464 1.00 20.83 91 GLU A N 1
ATOM 660 C CA . GLU A 1 91 ? -5.689 12.432 13.084 1.00 22.50 91 GLU A CA 1
ATOM 661 C C . GLU A 1 91 ? -5.210 11.741 11.797 1.00 21.05 91 GLU A C 1
ATOM 662 O O . GLU A 1 91 ? -4.629 12.369 10.888 1.00 20.74 91 GLU A O 1
ATOM 668 N N . ARG A 1 92 ? -5.489 10.447 11.684 1.00 21.79 92 ARG A N 1
ATOM 669 C CA . ARG A 1 92 ? -5.041 9.684 10.544 1.00 21.17 92 ARG A CA 1
ATOM 670 C C . ARG A 1 92 ? -5.663 10.228 9.262 1.00 21.99 92 ARG A C 1
ATOM 671 O O . ARG A 1 92 ? -4.978 10.387 8.234 1.00 19.61 92 ARG A O 1
ATOM 679 N N . ARG A 1 93 ? -6.957 10.564 9.330 1.00 21.38 93 ARG A N 1
ATOM 680 C CA . ARG A 1 93 ? -7.653 11.063 8.173 1.00 23.04 93 ARG A CA 1
ATOM 681 C C . ARG A 1 93 ? -7.116 12.428 7.709 1.00 24.01 93 ARG A C 1
ATOM 682 O O . ARG A 1 93 ? -7.068 12.689 6.491 1.00 23.95 93 ARG A O 1
ATOM 690 N N . ALA A 1 94 ? -6.687 13.271 8.640 1.00 22.84 94 ALA A N 1
ATOM 691 C CA . ALA A 1 94 ? -6.085 14.546 8.260 1.00 22.91 94 ALA A CA 1
ATOM 692 C C . ALA A 1 94 ? -4.712 14.338 7.567 1.00 24.23 94 ALA A C 1
ATOM 693 O O . ALA A 1 94 ? -4.225 15.225 6.835 1.00 23.64 94 ALA A O 1
ATOM 695 N N . TRP A 1 95 ? -4.107 13.173 7.827 1.00 23.38 95 TRP A N 1
ATOM 696 C CA . TRP A 1 95 ? -2.746 12.820 7.363 1.00 22.67 95 TRP A CA 1
ATOM 697 C C . TRP A 1 95 ? -2.737 12.102 6.017 1.00 22.45 95 TRP A C 1
ATOM 698 O O . TRP A 1 95 ? -1.680 12.003 5.387 1.00 23.54 95 TRP A O 1
ATOM 709 N N . GLN A 1 96 ? -3.907 11.663 5.543 1.00 21.62 96 GLN A N 1
ATOM 710 C CA . GLN A 1 96 ? -4.030 10.825 4.376 1.00 23.89 96 GLN A CA 1
ATOM 711 C C . GLN A 1 96 ? -3.776 11.429 2.993 1.00 23.18 96 GLN A C 1
ATOM 712 O O . GLN A 1 96 ? -3.217 10.737 2.116 1.00 19.90 96 GLN A O 1
ATOM 718 N N . PRO A 1 97 ? -4.231 12.691 2.752 1.00 23.07 97 PRO A N 1
ATOM 719 C CA . PRO A 1 97 ? -4.407 13.141 1.366 1.00 23.98 97 PRO A CA 1
ATOM 720 C C . PRO A 1 97 ? -3.192 13.056 0.428 1.00 21.88 97 PRO A C 1
ATOM 721 O O . PRO A 1 97 ? -3.323 12.576 -0.713 1.00 20.23 97 PRO A O 1
ATOM 725 N N . SER A 1 98 ? -2.039 13.525 0.916 1.00 22.02 98 SER A N 1
ATOM 726 C CA . SER A 1 98 ? -0.802 13.580 0.106 1.00 21.85 98 SER A CA 1
ATOM 727 C C . SER A 1 98 ? -0.242 12.180 -0.167 1.00 21.66 98 SER A C 1
ATOM 728 O O . SER A 1 98 ? 0.578 12.004 -1.057 1.00 21.57 98 SER A O 1
ATOM 731 N N . LEU A 1 99 ? -0.690 11.194 0.613 1.00 21.90 99 LEU A N 1
ATOM 732 C CA . LEU A 1 99 ? -0.180 9.800 0.535 1.00 21.32 99 LEU A CA 1
ATOM 733 C C . LEU A 1 99 ? -1.077 8.760 -0.146 1.00 21.09 99 LEU A C 1
ATOM 734 O O . LEU A 1 99 ? -0.737 7.562 -0.232 1.00 18.38 99 LEU A O 1
ATOM 739 N N . LYS A 1 100 ? -2.211 9.195 -0.678 1.00 20.83 100 LYS A N 1
ATOM 740 C CA . LYS A 1 100 ? -3.092 8.274 -1.433 1.00 22.14 100 LYS A CA 1
ATOM 741 C C . LYS A 1 100 ? -2.383 7.776 -2.693 1.00 21.25 100 LYS A C 1
ATOM 742 O O . LYS A 1 100 ? -1.512 8.478 -3.220 1.00 21.16 100 LYS A O 1
ATOM 748 N N . PRO A 1 101 ? -2.722 6.583 -3.181 1.00 21.49 101 PRO A N 1
ATOM 749 C CA . PRO A 1 101 ? -1.972 6.014 -4.329 1.00 23.93 101 PRO A CA 1
ATOM 750 C C . PRO A 1 101 ? -2.013 6.897 -5.578 1.00 24.39 101 PRO A C 1
ATOM 751 O O . PRO A 1 101 ? -0.996 7.041 -6.286 1.00 24.33 101 PRO A O 1
ATOM 755 N N . GLY A 1 102 ? -3.199 7.458 -5.845 1.00 26.05 102 GLY A N 1
ATOM 756 C CA . GLY A 1 102 ? -3.399 8.384 -6.939 1.00 24.95 102 GLY A CA 1
ATOM 757 C C . GLY A 1 102 ? -2.565 9.654 -6.927 1.00 23.71 102 GLY A C 1
ATOM 758 O O . GLY A 1 102 ? -2.081 10.076 -7.992 1.00 24.54 102 GLY A O 1
ATOM 759 N N . THR A 1 103 ? -2.367 10.241 -5.746 1.00 22.73 103 THR A N 1
ATOM 760 C CA . THR A 1 103 ? -1.524 11.427 -5.573 1.00 24.50 103 THR A CA 1
ATOM 761 C C . THR A 1 103 ? -0.046 11.063 -5.708 1.00 24.65 103 THR A C 1
ATOM 762 O O . THR A 1 103 ? 0.725 11.754 -6.361 1.00 24.06 103 THR A O 1
ATOM 766 N N . VAL A 1 104 ? 0.347 9.935 -5.133 1.00 23.75 104 VAL A N 1
ATOM 767 C CA . VAL A 1 104 ? 1.708 9.450 -5.379 1.00 23.46 104 VAL A CA 1
ATOM 768 C C . VAL A 1 104 ? 2.023 9.276 -6.872 1.00 25.57 104 VAL A C 1
ATOM 769 O O . VAL A 1 104 ? 3.100 9.693 -7.331 1.00 22.47 104 VAL A O 1
ATOM 773 N N . LYS A 1 105 ? 1.134 8.597 -7.617 1.00 24.66 105 LYS A N 1
ATOM 774 C CA . LYS A 1 105 ? 1.325 8.384 -9.042 1.00 26.10 105 LYS A CA 1
ATOM 775 C C . LYS A 1 105 ? 1.386 9.705 -9.791 1.00 27.06 105 LYS A C 1
ATOM 776 O O . LYS A 1 105 ? 2.312 9.924 -10.543 1.00 28.02 105 LYS A O 1
ATOM 780 N N . LYS A 1 106 ? 0.451 10.605 -9.553 1.00 28.16 106 LYS A N 1
ATOM 781 C CA . LYS A 1 106 ? 0.349 11.827 -10.355 1.00 29.40 106 LYS A CA 1
ATOM 782 C C . LYS A 1 106 ? 1.276 12.974 -9.978 1.00 30.44 106 LYS A C 1
ATOM 783 O O . LYS A 1 106 ? 1.635 13.800 -10.834 1.00 27.34 106 LYS A O 1
ATOM 786 N N . VAL A 1 107 ? 1.646 13.065 -8.706 1.00 26.56 107 VAL A N 1
ATOM 787 C CA . VAL A 1 107 ? 2.412 14.189 -8.222 1.00 27.49 107 VAL A CA 1
ATOM 788 C C . VAL A 1 107 ? 3.839 13.778 -7.804 1.00 28.25 107 VAL A C 1
ATOM 789 O O . VAL A 1 107 ? 4.831 14.352 -8.252 1.00 25.94 107 VAL A O 1
ATOM 793 N N . TRP A 1 108 ? 3.928 12.759 -6.963 1.00 25.75 108 TRP A N 1
ATOM 794 C CA . TRP A 1 108 ? 5.216 12.417 -6.334 1.00 23.08 108 TRP A CA 1
ATOM 795 C C . TRP A 1 108 ? 6.186 11.584 -7.153 1.00 22.07 108 TRP A C 1
ATOM 796 O O . TRP A 1 108 ? 7.379 11.833 -7.007 1.00 21.99 108 TRP A O 1
ATOM 807 N N . LYS A 1 109 ? 5.739 10.612 -7.966 1.00 22.71 109 LYS A N 1
ATOM 808 C CA . LYS A 1 109 ? 6.654 9.756 -8.723 1.00 25.00 109 LYS A CA 1
ATOM 809 C C . LYS A 1 109 ? 7.707 10.583 -9.508 1.00 26.34 109 LYS A C 1
ATOM 810 O O . LYS A 1 109 ? 8.923 10.228 -9.533 1.00 21.77 109 LYS A O 1
ATOM 816 N N . GLN A 1 110 ? 7.243 11.708 -10.071 1.00 23.79 110 GLN A N 1
ATOM 817 C CA . GLN A 1 110 ? 8.079 12.565 -10.915 1.00 25.48 110 GLN A CA 1
ATOM 818 C C . GLN A 1 110 ? 9.166 13.197 -10.071 1.00 22.31 110 GLN A C 1
ATOM 819 O O . GLN A 1 110 ? 10.333 13.253 -10.509 1.00 22.44 110 GLN A O 1
ATOM 821 N N . LYS A 1 111 ? 8.815 13.638 -8.869 1.00 23.05 111 LYS A N 1
ATOM 822 C CA . LYS A 1 111 ? 9.750 14.242 -7.934 1.00 24.74 111 LYS A CA 1
ATOM 823 C C . LYS A 1 111 ? 10.768 13.216 -7.426 1.00 24.96 111 LYS A C 1
ATOM 824 O O . LYS A 1 111 ? 11.957 13.533 -7.263 1.00 21.85 111 LYS A O 1
ATOM 830 N N . PHE A 1 112 ? 10.300 12.014 -7.129 1.00 21.43 112 PHE A N 1
ATOM 831 C CA . PHE A 1 112 ? 11.202 10.893 -6.801 1.00 19.62 112 PHE A CA 1
ATOM 832 C C . PHE A 1 112 ? 12.207 10.595 -7.914 1.00 21.85 112 PHE A C 1
ATOM 833 O O . PHE A 1 112 ? 13.370 10.333 -7.646 1.00 20.92 112 PHE A O 1
ATOM 841 N N . ALA A 1 113 ? 11.743 10.572 -9.175 1.00 21.86 113 ALA A N 1
ATOM 842 C CA . ALA A 1 113 ? 12.595 10.301 -10.336 1.00 22.51 113 ALA A CA 1
ATOM 843 C C . ALA A 1 113 ? 13.658 11.408 -10.490 1.00 23.87 113 ALA A C 1
ATOM 844 O O . ALA A 1 113 ? 14.837 11.114 -10.725 1.00 24.46 113 ALA A O 1
ATOM 846 N N . GLU A 1 114 ? 13.278 12.664 -10.290 1.00 25.18 114 GLU A N 1
ATOM 847 C CA . GLU A 1 114 ? 14.268 13.741 -10.253 1.00 25.67 114 GLU A CA 1
ATOM 848 C C . GLU A 1 114 ? 15.321 13.481 -9.167 1.00 26.59 114 GLU A C 1
ATOM 849 O O . GLU A 1 114 ? 16.539 13.658 -9.393 1.00 24.67 114 GLU A O 1
ATOM 855 N N . ASN A 1 115 ? 14.867 13.069 -7.982 1.00 23.67 115 ASN A N 1
ATOM 856 C CA . ASN A 1 115 ? 15.786 12.849 -6.873 1.00 23.51 115 ASN A CA 1
ATOM 857 C C . ASN A 1 115 ? 16.658 11.628 -7.123 1.00 22.57 115 ASN A C 1
ATOM 858 O O . ASN A 1 115 ? 17.827 11.605 -6.698 1.00 24.44 115 ASN A O 1
ATOM 863 N N . ALA A 1 116 ? 16.138 10.612 -7.794 1.00 21.58 116 ALA A N 1
ATOM 864 C CA . ALA A 1 116 ? 16.949 9.443 -8.092 1.00 23.53 116 ALA A CA 1
ATOM 865 C C . ALA A 1 116 ? 18.151 9.819 -9.005 1.00 27.09 116 ALA A C 1
ATOM 866 O O . ALA A 1 116 ? 19.280 9.354 -8.792 1.00 21.90 116 ALA A O 1
ATOM 868 N N . ASP A 1 117 ? 17.888 10.651 -10.012 1.00 26.56 117 ASP A N 1
ATOM 869 C CA . ASP A 1 117 ? 18.958 11.168 -10.890 1.00 28.69 117 ASP A CA 1
ATOM 870 C C . ASP A 1 117 ? 20.028 11.911 -10.105 1.00 26.44 117 ASP A C 1
ATOM 871 O O . ASP A 1 117 ? 21.216 11.667 -10.289 1.00 26.26 117 ASP A O 1
ATOM 876 N N . ARG A 1 118 ? 19.618 12.834 -9.257 1.00 26.94 118 ARG A N 1
ATOM 877 C CA . ARG A 1 118 ? 20.549 13.658 -8.516 1.00 29.03 118 ARG A CA 1
ATOM 878 C C . ARG A 1 118 ? 21.438 12.800 -7.617 1.00 30.77 118 ARG A C 1
ATOM 879 O O . ARG A 1 118 ? 22.708 12.916 -7.639 1.00 24.57 118 ARG A O 1
ATOM 887 N N . TYR A 1 119 ? 20.802 11.908 -6.847 1.00 21.75 119 TYR A N 1
ATOM 888 C CA . TYR A 1 119 ? 21.565 11.074 -5.912 1.00 23.86 119 TYR A CA 1
ATOM 889 C C . TYR A 1 119 ? 22.327 9.927 -6.532 1.00 23.28 119 TYR A C 1
ATOM 890 O O . TYR A 1 119 ? 23.406 9.573 -6.007 1.00 22.34 119 TYR A O 1
ATOM 899 N N . LEU A 1 120 ? 21.862 9.391 -7.657 1.00 21.40 120 LEU A N 1
ATOM 900 C CA . LEU A 1 120 ? 22.637 8.376 -8.356 1.00 25.32 120 LEU A CA 1
ATOM 901 C C . LEU A 1 120 ? 23.912 9.032 -8.968 1.00 24.02 120 LEU A C 1
ATOM 902 O O . LEU A 1 120 ? 24.997 8.442 -8.942 1.00 21.43 120 LEU A O 1
ATOM 907 N N . ASP A 1 121 ? 23.776 10.242 -9.509 1.00 23.87 121 ASP A N 1
ATOM 908 C CA . ASP A 1 121 ? 24.981 10.961 -10.002 1.00 24.95 121 ASP A CA 1
ATOM 909 C C . ASP A 1 121 ? 26.028 11.144 -8.892 1.00 26.37 121 ASP A C 1
ATOM 910 O O . ASP A 1 121 ? 27.221 10.927 -9.113 1.00 26.89 121 ASP A O 1
ATOM 915 N N . ALA A 1 122 ? 25.584 11.522 -7.693 1.00 24.09 122 ALA A N 1
ATOM 916 C CA . ALA A 1 122 ? 26.484 11.693 -6.549 1.00 25.39 122 ALA A CA 1
ATOM 917 C C . ALA A 1 122 ? 27.121 10.365 -6.130 1.00 23.67 122 ALA A C 1
ATOM 918 O O . ALA A 1 122 ? 28.302 10.329 -5.747 1.00 24.64 122 ALA A O 1
ATOM 920 N N . TYR A 1 123 ? 26.379 9.267 -6.239 1.00 21.86 123 TYR A N 1
ATOM 921 C CA . TYR A 1 123 ? 26.940 7.959 -5.898 1.00 21.65 123 TYR A CA 1
ATOM 922 C C . TYR A 1 123 ? 27.990 7.552 -6.954 1.00 23.83 123 TYR A C 1
ATOM 923 O O . TYR A 1 123 ? 29.054 6.982 -6.626 1.00 24.07 123 TYR A O 1
ATOM 932 N N . ILE A 1 124 ? 27.672 7.806 -8.223 1.00 21.25 124 ILE A N 1
ATOM 933 C CA . ILE A 1 124 ? 28.614 7.585 -9.291 1.00 24.04 124 ILE A CA 1
ATOM 934 C C . ILE A 1 124 ? 29.926 8.327 -9.087 1.00 23.59 124 ILE A C 1
ATOM 935 O O . ILE A 1 124 ? 31.000 7.722 -9.287 1.00 25.20 124 ILE A O 1
ATOM 940 N N . ASP A 1 125 ? 29.849 9.587 -8.666 1.00 24.16 125 ASP A N 1
ATOM 941 C CA . ASP A 1 125 ? 31.026 10.389 -8.313 1.00 27.31 125 ASP A CA 1
ATOM 942 C C . ASP A 1 125 ? 31.829 9.819 -7.135 1.00 28.77 125 ASP A C 1
ATOM 943 O O . ASP A 1 125 ? 33.054 9.818 -7.173 1.00 24.63 125 ASP A O 1
ATOM 948 N N . ALA A 1 126 ? 31.128 9.352 -6.094 1.00 24.75 126 ALA A N 1
ATOM 949 C CA . ALA A 1 126 ? 31.726 8.662 -4.954 1.00 24.97 126 ALA A CA 1
ATOM 950 C C . ALA A 1 126 ? 32.547 7.478 -5.367 1.00 25.46 126 ALA A C 1
ATOM 951 O O . ALA A 1 126 ? 33.613 7.227 -4.750 1.00 23.83 126 ALA A O 1
ATOM 953 N N . GLY A 1 127 ? 32.021 6.709 -6.332 1.00 23.76 127 GLY A N 1
ATOM 954 C CA . GLY A 1 127 ? 32.784 5.672 -7.050 1.00 22.15 127 GLY A CA 1
ATOM 955 C C . GLY A 1 127 ? 32.603 4.234 -6.609 1.00 22.32 127 GLY A C 1
ATOM 956 O O . GLY A 1 127 ? 32.208 3.957 -5.452 1.00 21.98 127 GLY A O 1
ATOM 957 N N . SER A 1 128 ? 32.924 3.327 -7.515 1.00 21.36 128 SER A N 1
ATOM 958 C CA . SER A 1 128 ? 32.792 1.873 -7.304 1.00 20.68 128 SER A CA 1
ATOM 959 C C . SER A 1 128 ? 33.560 1.458 -6.086 1.00 20.66 128 SER A C 1
ATOM 960 O O . SER A 1 128 ? 34.698 1.892 -5.891 1.00 19.30 128 SER A O 1
ATOM 963 N N . GLY A 1 129 ? 32.951 0.619 -5.262 1.00 20.11 129 GLY A N 1
ATOM 964 C CA . GLY A 1 129 ? 33.473 0.298 -3.912 1.00 20.56 129 GLY A CA 1
ATOM 965 C C . GLY A 1 129 ? 32.788 0.978 -2.745 1.00 19.15 129 GLY A C 1
ATOM 966 O O . GLY A 1 129 ? 32.948 0.565 -1.581 1.00 20.16 129 GLY A O 1
ATOM 967 N N . SER A 1 130 ? 32.049 2.040 -3.025 1.00 18.79 130 SER A N 1
ATOM 968 C CA . SER A 1 130 ? 31.386 2.817 -2.015 1.00 18.94 130 SER A CA 1
ATOM 969 C C . SER A 1 130 ? 30.136 2.132 -1.442 1.00 18.27 130 SER A C 1
ATOM 970 O O . SER A 1 130 ? 29.405 1.416 -2.149 1.00 18.33 130 SER A O 1
ATOM 973 N N . ASP A 1 131 ? 29.899 2.429 -0.180 1.00 17.43 131 ASP A N 1
ATOM 974 C CA . ASP A 1 131 ? 28.692 1.998 0.564 1.00 17.56 131 ASP A CA 1
ATOM 975 C C . ASP A 1 131 ? 27.405 2.595 -0.042 1.00 17.40 131 ASP A C 1
ATOM 976 O O . ASP A 1 131 ? 27.222 3.804 -0.043 1.00 17.27 131 ASP A O 1
ATOM 981 N N . PHE A 1 132 ? 26.519 1.727 -0.474 1.00 18.08 132 PHE A N 1
ATOM 982 C CA . PHE A 1 132 ? 25.215 2.123 -1.063 1.00 19.33 132 PHE A CA 1
ATOM 983 C C . PHE A 1 132 ? 24.280 2.723 -0.026 1.00 18.76 132 PHE A C 1
ATOM 984 O O . PHE A 1 132 ? 23.428 3.552 -0.360 1.00 19.21 132 PHE A O 1
ATOM 992 N N . MET A 1 133 ? 24.393 2.299 1.222 1.00 17.76 133 MET A N 1
ATOM 993 C CA . MET A 1 133 ? 23.423 2.742 2.237 1.00 18.32 133 MET A CA 1
ATOM 994 C C . MET A 1 133 ? 23.524 4.268 2.435 1.00 19.83 133 MET A C 1
ATOM 995 O O . MET A 1 133 ? 22.518 4.990 2.324 1.00 18.41 133 MET A O 1
ATOM 1000 N N . GLN A 1 134 ? 24.729 4.746 2.715 1.00 18.54 134 GLN A N 1
ATOM 1001 C CA . GLN A 1 134 ? 24.956 6.186 2.870 1.00 19.87 134 GLN A CA 1
ATOM 1002 C C . GLN A 1 134 ? 25.150 6.893 1.553 1.00 19.40 134 GLN A C 1
ATOM 1003 O O . GLN A 1 134 ? 24.844 8.075 1.419 1.00 20.39 134 GLN A O 1
ATOM 1009 N N . GLY A 1 135 ? 25.648 6.159 0.582 1.00 19.89 135 GLY A N 1
ATOM 1010 C CA . GLY A 1 135 ? 26.074 6.718 -0.693 1.00 20.70 135 GLY A CA 1
ATOM 1011 C C . GLY A 1 135 ? 24.904 6.996 -1.611 1.00 20.33 135 GLY A C 1
ATOM 1012 O O . GLY A 1 135 ? 24.978 7.896 -2.452 1.00 20.62 135 GLY A O 1
ATOM 1013 N N . PHE A 1 136 ? 23.794 6.267 -1.455 1.00 19.96 136 PHE A N 1
ATOM 1014 C CA . PHE A 1 136 ? 22.596 6.546 -2.298 1.00 19.31 136 PHE A CA 1
ATOM 1015 C C . PHE A 1 136 ? 21.291 6.458 -1.519 1.00 18.30 136 PHE A C 1
ATOM 1016 O O . PHE A 1 136 ? 20.480 7.432 -1.475 1.00 17.30 136 PHE A O 1
ATOM 1024 N N . ALA A 1 137 ? 21.081 5.292 -0.905 1.00 18.20 137 ALA A N 1
ATOM 1025 C CA . ALA A 1 137 ? 19.738 4.992 -0.306 1.00 19.62 137 ALA A CA 1
ATOM 1026 C C . ALA A 1 137 ? 19.242 6.071 0.682 1.00 19.91 137 ALA A C 1
ATOM 1027 O O . ALA A 1 137 ? 18.115 6.596 0.526 1.00 19.31 137 ALA A O 1
ATOM 1029 N N . ALA A 1 138 ? 20.043 6.379 1.711 1.00 18.66 138 ALA A N 1
ATOM 1030 C CA . ALA A 1 138 ? 19.662 7.316 2.751 1.00 19.67 138 ALA A CA 1
ATOM 1031 C C . ALA A 1 138 ? 19.383 8.773 2.262 1.00 20.45 138 ALA A C 1
ATOM 1032 O O . ALA A 1 138 ? 18.313 9.331 2.574 1.00 20.78 138 ALA A O 1
ATOM 1034 N N . PRO A 1 139 ? 20.268 9.373 1.451 1.00 20.01 139 PRO A N 1
ATOM 1035 C CA . PRO A 1 139 ? 19.926 10.739 1.008 1.00 19.52 139 PRO A CA 1
ATOM 1036 C C . PRO A 1 139 ? 18.753 10.806 0.016 1.00 20.31 139 PRO A C 1
ATOM 1037 O O . PRO A 1 139 ? 17.994 11.791 0.037 1.00 20.54 139 PRO A O 1
ATOM 1041 N N . PHE A 1 140 ? 18.588 9.778 -0.801 1.00 18.67 140 PHE A N 1
ATOM 1042 C CA . PHE A 1 140 ? 17.472 9.682 -1.750 1.00 19.14 140 PHE A CA 1
ATOM 1043 C C . PHE A 1 140 ? 16.142 9.695 -1.010 1.00 18.54 140 PHE A C 1
ATOM 1044 O O . PHE A 1 140 ? 15.282 10.524 -1.312 1.00 18.60 140 PHE A O 1
ATOM 1052 N N . VAL A 1 141 ? 15.982 8.775 -0.057 1.00 19.16 141 VAL A N 1
ATOM 1053 C CA . VAL A 1 141 ? 14.710 8.685 0.674 1.00 19.92 141 VAL A CA 1
ATOM 1054 C C . VAL A 1 141 ? 14.493 9.878 1.600 1.00 19.80 141 VAL A C 1
ATOM 1055 O O . VAL A 1 141 ? 13.351 10.273 1.847 1.00 19.96 141 VAL A O 1
ATOM 1059 N N . ALA A 1 142 ? 15.574 10.464 2.097 1.00 18.79 142 ALA A N 1
ATOM 1060 C CA . ALA A 1 142 ? 15.509 11.696 2.901 1.00 19.85 142 ALA A CA 1
ATOM 1061 C C . ALA A 1 142 ? 14.958 12.893 2.105 1.00 19.10 142 ALA A C 1
ATOM 1062 O O . ALA A 1 142 ? 14.106 13.670 2.587 1.00 21.34 142 ALA A O 1
ATOM 1064 N N . GLU A 1 143 ? 15.466 13.065 0.900 1.00 19.62 143 GLU A N 1
ATOM 1065 C CA . GLU A 1 143 ? 15.055 14.181 0.086 1.00 20.17 143 GLU A CA 1
ATOM 1066 C C . GL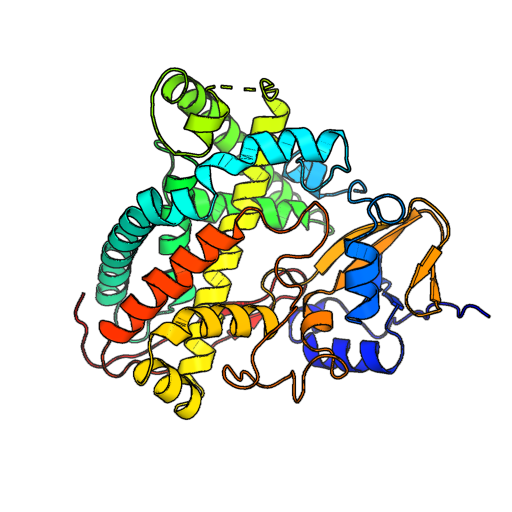U A 1 143 ? 13.608 13.942 -0.404 1.00 19.75 143 GLU A C 1
ATOM 1067 O O . GLU A 1 143 ? 12.804 14.894 -0.506 1.00 20.97 143 GLU A O 1
ATOM 1073 N N . ASN A 1 144 ? 13.260 12.677 -0.647 1.00 18.24 144 ASN A N 1
ATOM 1074 C CA . ASN A 1 144 ? 11.877 12.317 -0.983 1.00 18.65 144 ASN A CA 1
ATOM 1075 C C . ASN A 1 144 ? 10.957 12.679 0.172 1.00 20.28 144 ASN A C 1
ATOM 1076 O O . ASN A 1 144 ? 9.860 13.262 -0.038 1.00 18.64 144 ASN A O 1
ATOM 1081 N N . LEU A 1 145 ? 11.366 12.371 1.398 1.00 20.18 145 LEU A N 1
ATOM 1082 C CA . LEU A 1 145 ? 10.498 12.616 2.545 1.00 20.75 145 LEU A CA 1
ATOM 1083 C C . LEU A 1 145 ? 10.374 14.108 2.773 1.00 20.75 145 LEU A C 1
ATOM 1084 O O . LEU A 1 145 ? 9.313 14.651 3.140 1.00 21.23 145 LEU A O 1
ATOM 1089 N N . ARG A 1 146 ? 11.470 14.800 2.542 1.00 23.77 146 ARG A N 1
ATOM 1090 C CA . ARG A 1 146 ? 11.448 16.262 2.645 1.00 23.52 146 ARG A CA 1
ATOM 1091 C C . ARG A 1 146 ? 10.373 16.847 1.751 1.00 23.51 146 ARG A C 1
ATOM 1092 O O . ARG A 1 146 ? 9.627 17.734 2.162 1.00 26.14 146 ARG A O 1
ATOM 1100 N N . ALA A 1 147 ? 10.291 16.346 0.534 1.00 25.06 147 ALA A N 1
ATOM 1101 C CA . ALA A 1 147 ? 9.325 16.852 -0.449 1.00 27.87 147 ALA A CA 1
ATOM 1102 C C . ALA A 1 147 ? 7.893 16.449 -0.060 1.00 25.45 147 ALA A C 1
ATOM 1103 O O . ALA A 1 147 ? 7.014 17.288 -0.079 1.00 24.87 147 ALA A O 1
ATOM 1105 N N . LEU A 1 148 ? 7.684 15.168 0.256 1.00 23.87 148 LEU A N 1
ATOM 1106 C CA . LEU A 1 148 ? 6.362 14.661 0.702 1.00 25.21 148 LEU A CA 1
ATOM 1107 C C . LEU A 1 148 ? 5.773 15.488 1.830 1.00 22.12 148 LEU A C 1
ATOM 1108 O O . LEU A 1 148 ? 4.581 15.809 1.806 1.00 23.26 148 LEU A O 1
ATOM 1113 N N . ILE A 1 149 ? 6.575 15.816 2.839 1.00 20.68 149 ILE A N 1
ATOM 1114 C CA . ILE A 1 149 ? 6.087 16.569 3.994 1.00 22.78 149 ILE A CA 1
ATOM 1115 C C . ILE A 1 149 ? 5.819 18.068 3.673 1.00 24.94 149 ILE A C 1
ATOM 1116 O O . ILE A 1 149 ? 4.787 18.660 4.090 1.00 20.76 149 ILE A O 1
ATOM 1121 N N . GLY A 1 150 ? 6.744 18.659 2.919 1.00 26.20 150 GLY A N 1
ATOM 1122 C CA . GLY A 1 150 ? 6.645 20.093 2.602 1.00 27.60 150 GLY A CA 1
ATOM 1123 C C . GLY A 1 150 ? 7.680 20.932 3.301 1.00 28.19 150 GLY A C 1
ATOM 1124 O O . GLY A 1 150 ? 7.481 22.133 3.503 1.00 28.95 150 GLY A O 1
ATOM 1125 N N . PHE A 1 151 ? 8.788 20.315 3.681 1.00 28.04 151 PHE A N 1
ATOM 1126 C CA . PHE A 1 151 ? 9.842 21.025 4.409 1.00 30.22 151 PHE A CA 1
ATOM 1127 C C . PHE A 1 151 ? 10.759 21.824 3.476 1.00 32.56 151 PHE A C 1
ATOM 1128 O O . PHE A 1 151 ? 11.794 21.327 3.020 1.00 31.96 151 PHE A O 1
ATOM 1136 N N . GLU A 1 152 ? 10.410 23.076 3.222 1.00 34.39 152 GLU A N 1
ATOM 1137 C CA . GLU A 1 152 ? 11.187 23.879 2.280 1.00 38.29 152 GLU A CA 1
ATOM 1138 C C . GLU A 1 152 ? 12.462 24.361 2.962 1.00 35.81 152 GLU A C 1
ATOM 1139 O O . GLU A 1 152 ? 13.474 24.544 2.336 1.00 42.20 152 GLU A O 1
ATOM 1145 N N . ASN A 1 153 ? 12.388 24.550 4.256 1.00 36.16 153 ASN A N 1
ATOM 1146 C CA . ASN A 1 153 ? 13.485 25.108 5.048 1.00 38.57 153 ASN A CA 1
ATOM 1147 C C . ASN A 1 153 ? 14.336 24.024 5.774 1.00 37.50 153 ASN A C 1
ATOM 1148 O O . ASN A 1 153 ? 14.912 24.318 6.810 1.00 36.46 153 ASN A O 1
ATOM 1153 N N . ALA A 1 154 ? 14.381 22.787 5.265 1.00 34.80 154 ALA A N 1
ATOM 1154 C CA . ALA A 1 154 ? 15.255 21.737 5.844 1.00 33.22 154 ALA A CA 1
ATOM 1155 C C . ALA A 1 154 ? 16.029 21.054 4.726 1.00 32.40 154 ALA A C 1
ATOM 1156 O O . ALA A 1 154 ? 15.622 21.146 3.576 1.00 36.32 154 ALA A O 1
ATOM 1158 N N . SER A 1 155 ? 17.201 20.476 5.029 1.00 28.79 155 SER A N 1
ATOM 1159 C CA . SER A 1 155 ? 17.972 19.716 4.071 1.00 26.52 155 SER A CA 1
ATOM 1160 C C . SER A 1 155 ? 17.717 18.208 4.289 1.00 23.24 155 SER A C 1
ATOM 1161 O O . SER A 1 155 ? 17.282 17.806 5.360 1.00 21.66 155 SER A O 1
ATOM 1164 N N . GLU A 1 156 ? 18.031 17.399 3.291 1.00 24.21 156 GLU A N 1
ATOM 1165 C CA . GLU A 1 156 ? 17.957 15.934 3.463 1.00 26.55 156 GLU A CA 1
ATOM 1166 C C . GLU A 1 156 ? 18.806 15.506 4.686 1.00 24.85 156 GLU A C 1
ATOM 1167 O O . GLU A 1 156 ? 18.428 14.623 5.459 1.00 24.73 156 GLU A O 1
ATOM 1173 N N . ALA A 1 157 ? 19.947 16.176 4.888 1.00 25.47 157 ALA A N 1
ATOM 1174 C CA . ALA A 1 157 ? 20.805 15.845 6.007 1.00 23.62 157 ALA A CA 1
ATOM 1175 C C . ALA A 1 157 ? 20.152 16.119 7.325 1.00 22.48 157 ALA A C 1
ATOM 1176 O O . ALA A 1 157 ? 20.335 15.327 8.242 1.00 21.73 157 ALA A O 1
ATOM 1178 N N . ASP A 1 158 ? 19.413 17.234 7.442 1.00 21.34 158 ASP A N 1
ATOM 1179 C CA . ASP A 1 158 ? 18.633 17.524 8.628 1.00 23.04 158 ASP A CA 1
ATOM 1180 C C . ASP A 1 158 ? 17.695 16.326 8.909 1.00 21.40 158 ASP A C 1
ATOM 1181 O O . ASP A 1 158 ? 17.522 15.883 10.048 1.00 20.38 158 ASP A O 1
ATOM 1186 N N . LEU A 1 159 ? 17.060 15.870 7.847 1.00 22.06 159 LEU A N 1
ATOM 1187 C CA . LEU A 1 159 ? 16.055 14.818 7.996 1.00 24.11 159 LEU A CA 1
ATOM 1188 C C . LEU A 1 159 ? 16.693 13.497 8.474 1.00 21.55 159 LEU A C 1
ATOM 1189 O O . LEU A 1 159 ? 16.156 12.825 9.357 1.00 21.08 159 LEU A O 1
ATOM 1194 N N . GLN A 1 160 ? 17.839 13.159 7.921 1.00 22.12 160 GLN A N 1
ATOM 1195 C CA . GLN A 1 160 ? 18.538 11.964 8.384 1.00 22.98 160 GLN A CA 1
ATOM 1196 C C . GLN A 1 160 ? 18.873 12.045 9.887 1.00 23.65 160 GLN A C 1
ATOM 1197 O O . GLN A 1 160 ? 18.705 11.069 10.621 1.00 23.09 160 GLN A O 1
ATOM 1203 N N . ARG A 1 161 ? 19.335 13.217 10.339 1.00 23.40 161 ARG A N 1
ATOM 1204 C CA . ARG A 1 161 ? 19.740 13.396 11.731 1.00 23.51 161 ARG A CA 1
ATOM 1205 C C . ARG A 1 161 ? 18.527 13.396 12.657 1.00 23.48 161 ARG A C 1
ATOM 1206 O O . ARG A 1 161 ? 18.534 12.754 13.717 1.00 24.60 161 ARG A O 1
ATOM 1214 N N . TRP A 1 162 ? 17.473 14.124 12.271 1.00 22.36 162 TRP A N 1
ATOM 1215 C CA . TRP A 1 162 ? 16.242 14.087 13.037 1.00 23.37 162 TRP A CA 1
ATOM 1216 C C . TRP A 1 162 ? 15.722 12.648 13.174 1.00 21.05 162 TRP A C 1
ATOM 1217 O O . TRP A 1 162 ? 15.306 12.195 14.267 1.00 22.86 162 TRP A O 1
ATOM 1228 N N . SER A 1 163 ? 15.698 11.929 12.074 1.00 22.13 163 SER A N 1
ATOM 1229 C CA . SER A 1 163 ? 15.136 10.585 12.121 1.00 21.83 163 SER A CA 1
ATOM 1230 C C . SER A 1 163 ? 15.894 9.717 13.160 1.00 24.49 163 SER A C 1
ATOM 1231 O O . SER A 1 163 ? 15.293 9.141 14.099 1.00 23.77 163 SER A O 1
ATOM 1234 N N . GLN A 1 164 ? 17.208 9.641 13.024 1.00 22.98 164 GLN A N 1
ATOM 1235 C CA . GLN A 1 164 ? 17.968 8.739 13.912 1.00 24.19 164 GLN A CA 1
ATOM 1236 C C . GLN A 1 164 ? 17.940 9.129 15.377 1.00 25.05 164 GLN A C 1
ATOM 1237 O O . GLN A 1 164 ? 17.836 8.251 16.263 1.00 27.88 164 GLN A O 1
ATOM 1243 N N . THR A 1 165 ? 17.994 10.432 15.647 1.00 27.10 165 THR A N 1
ATOM 1244 C CA . THR A 1 165 ? 17.989 10.916 17.010 1.00 27.27 165 THR A CA 1
ATOM 1245 C C . THR A 1 165 ? 16.645 10.726 17.678 1.00 29.18 165 THR A C 1
ATOM 1246 O O . THR A 1 165 ? 16.607 10.408 18.855 1.00 27.55 165 THR A O 1
ATOM 1250 N N . LEU A 1 166 ? 15.550 10.916 16.942 1.00 26.99 166 LEU A N 1
ATOM 1251 C CA . L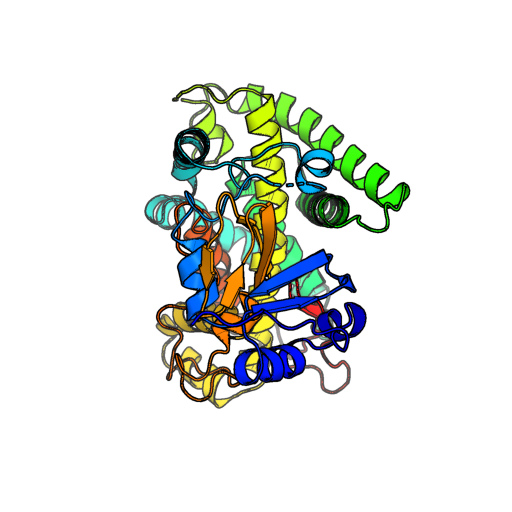EU A 1 166 ? 14.208 10.690 17.520 1.00 28.28 166 LEU A CA 1
ATOM 1252 C C . LEU A 1 166 ? 13.981 9.190 17.768 1.00 27.42 166 LEU A C 1
ATOM 1253 O O . LEU A 1 166 ? 13.495 8.804 18.829 1.00 27.44 166 LEU A O 1
ATOM 1258 N N . ILE A 1 167 ? 14.364 8.356 16.811 1.00 27.06 167 ILE A N 1
ATOM 1259 C CA . ILE A 1 167 ? 14.286 6.908 17.000 1.00 29.40 167 ILE A CA 1
ATOM 1260 C C . ILE A 1 167 ? 15.069 6.502 18.247 1.00 29.47 167 ILE A C 1
ATOM 1261 O O . ILE A 1 167 ? 14.585 5.727 19.096 1.00 27.42 167 ILE A O 1
ATOM 1266 N N . ASP A 1 168 ? 16.284 7.023 18.339 1.00 30.66 168 ASP A N 1
ATOM 1267 C CA . ASP A 1 168 ? 17.181 6.686 19.456 1.00 32.91 168 ASP A CA 1
ATOM 1268 C C . ASP A 1 168 ? 16.607 7.151 20.812 1.00 36.38 168 ASP A C 1
ATOM 1269 O O . ASP A 1 168 ? 16.681 6.423 21.832 1.00 32.51 168 ASP A O 1
ATOM 1274 N N . GLY A 1 169 ? 16.039 8.363 20.829 1.00 35.92 169 GLY A N 1
ATOM 1275 C CA . GLY A 1 169 ? 15.337 8.862 22.025 1.00 36.06 169 GLY A CA 1
ATOM 1276 C C . GLY A 1 169 ? 14.172 7.959 22.439 1.00 36.31 169 GLY A C 1
ATOM 1277 O O . GLY A 1 169 ? 13.977 7.654 23.625 1.00 38.52 169 GLY A O 1
ATOM 1278 N N . ALA A 1 170 ? 13.422 7.488 21.453 1.00 37.06 170 ALA A N 1
ATOM 1279 C CA . ALA A 1 170 ? 12.334 6.579 21.718 1.00 37.82 170 ALA A CA 1
ATOM 1280 C C . ALA A 1 170 ? 12.786 5.204 22.277 1.00 40.61 170 ALA A C 1
ATOM 1281 O O . ALA A 1 170 ? 11.981 4.522 22.901 1.00 43.43 170 ALA A O 1
ATOM 1283 N N . GLY A 1 171 ? 14.051 4.805 22.091 1.00 42.70 171 GLY A N 1
ATOM 1284 C CA . GLY A 1 171 ? 14.575 3.540 22.703 1.00 40.53 171 GLY A CA 1
ATOM 1285 C C . GLY A 1 171 ? 15.666 3.746 23.749 1.00 42.12 171 GLY A C 1
ATOM 1286 O O . GLY A 1 171 ? 16.518 2.861 23.973 1.00 41.59 171 GLY A O 1
ATOM 1287 N N . ASN A 1 172 ? 15.624 4.887 24.435 1.00 39.25 172 ASN A N 1
ATOM 1288 C CA . ASN A 1 172 ? 16.650 5.252 25.404 1.00 43.56 172 ASN A CA 1
ATOM 1289 C C . ASN A 1 172 ? 16.440 4.610 26.794 1.00 46.54 172 ASN A C 1
ATOM 1290 O O . ASN A 1 172 ? 16.587 5.283 27.815 1.00 42.34 172 ASN A O 1
ATOM 1295 N N . TYR A 1 173 ? 16.152 3.311 26.837 1.00 52.69 173 TYR A N 1
ATOM 1296 C CA . TYR A 1 173 ? 16.038 2.565 28.110 1.00 57.58 173 TYR A CA 1
ATOM 1297 C C . TYR A 1 173 ? 17.257 2.733 28.993 1.00 56.84 173 TYR A C 1
ATOM 1298 O O . TYR A 1 173 ? 17.136 2.922 30.201 1.00 59.34 173 TYR A O 1
ATOM 1307 N N . PRO A 1 174 ? 18.446 2.702 28.391 1.00 59.62 174 PRO A N 1
ATOM 1308 C CA . PRO A 1 174 ? 19.619 3.053 29.186 1.00 60.23 174 PRO A CA 1
ATOM 1309 C C . PRO A 1 174 ? 19.590 4.462 29.782 1.00 60.03 174 PRO A C 1
ATOM 1310 O O . PRO A 1 174 ? 20.426 4.769 30.625 1.00 63.57 174 PRO A O 1
ATOM 1314 N N . ASP A 1 175 ? 18.647 5.298 29.352 1.00 55.26 175 ASP A N 1
ATOM 1315 C CA . ASP A 1 175 ? 18.575 6.690 29.756 1.00 57.89 175 ASP A CA 1
ATOM 1316 C C . ASP A 1 175 ? 19.933 7.381 29.623 1.00 56.18 175 ASP A C 1
ATOM 1317 O O . ASP A 1 175 ? 20.411 8.030 30.553 1.00 56.48 175 ASP A O 1
ATOM 1322 N N . ASP A 1 176 ? 20.570 7.245 28.474 1.00 52.38 176 ASP A N 1
ATOM 1323 C CA . ASP A 1 176 ? 21.744 8.041 28.258 1.00 54.67 176 ASP A CA 1
ATOM 1324 C C . ASP A 1 176 ? 21.253 9.514 28.224 1.00 55.13 176 ASP A C 1
ATOM 1325 O O . ASP A 1 176 ? 20.228 9.827 27.608 1.00 51.41 176 ASP A O 1
ATOM 1330 N N . PRO A 1 177 ? 21.946 10.406 28.938 1.00 56.18 177 PRO A N 1
ATOM 1331 C CA . PRO A 1 177 ? 21.540 11.806 28.934 1.00 54.23 177 PRO A CA 1
ATOM 1332 C C . PRO A 1 177 ? 21.893 12.516 27.632 1.00 51.33 177 PRO A C 1
ATOM 1333 O O . PRO A 1 177 ? 21.238 13.498 27.265 1.00 48.89 177 PRO A O 1
ATOM 1337 N N . ASP A 1 178 ? 22.919 12.039 26.933 1.00 49.38 178 ASP A N 1
ATOM 1338 C CA . ASP A 1 178 ? 23.252 12.633 25.649 1.00 47.32 178 ASP A CA 1
ATOM 1339 C C . ASP A 1 178 ? 22.261 12.199 24.563 1.00 41.48 178 ASP A C 1
ATOM 1340 O O . ASP A 1 178 ? 21.911 12.985 23.691 1.00 37.91 178 ASP A O 1
ATOM 1345 N N . VAL A 1 179 ? 21.767 10.976 24.670 1.00 35.99 179 VAL A N 1
ATOM 1346 C CA . VAL A 1 179 ? 20.725 10.486 23.778 1.00 36.08 179 VAL A CA 1
ATOM 1347 C C . VAL A 1 179 ? 19.446 11.310 23.936 1.00 35.93 179 VAL A C 1
ATOM 1348 O O . VAL A 1 179 ? 18.845 11.724 22.935 1.00 32.96 179 VAL A O 1
ATOM 1352 N N . TRP A 1 180 ? 19.060 11.589 25.180 1.00 37.15 180 TRP A N 1
ATOM 1353 C CA . TRP A 1 180 ? 17.944 12.498 25.392 1.00 39.04 180 TRP A CA 1
ATOM 1354 C C . TRP A 1 180 ? 18.207 13.922 24.932 1.00 38.46 180 TRP A C 1
ATOM 1355 O O . TRP A 1 180 ? 17.311 14.550 24.362 1.00 41.22 180 TRP A O 1
ATOM 1366 N N . ALA A 1 181 ? 19.418 14.423 25.120 1.00 38.11 181 ALA A N 1
ATOM 1367 C CA . ALA A 1 181 ? 19.759 15.792 24.710 1.00 38.06 181 ALA A CA 1
ATOM 1368 C C . ALA A 1 181 ? 19.679 15.960 23.188 1.00 37.36 181 ALA A C 1
ATOM 1369 O O . ALA A 1 181 ? 19.244 17.003 22.688 1.00 34.48 181 ALA A O 1
ATOM 1371 N N . LYS A 1 182 ? 20.118 14.944 22.456 1.00 36.54 182 LYS A N 1
ATOM 1372 C CA . LYS A 1 182 ? 20.097 15.005 20.989 1.00 36.14 182 LYS A CA 1
ATOM 1373 C C . LYS A 1 182 ? 18.687 14.924 20.394 1.00 32.78 182 LYS A C 1
ATOM 1374 O O . LYS A 1 182 ? 18.380 15.626 19.424 1.00 34.27 182 LYS A O 1
ATOM 1380 N N . ALA A 1 183 ? 17.845 14.081 20.963 1.00 32.01 183 ALA A N 1
ATOM 1381 C CA . ALA A 1 183 ? 16.459 13.970 20.528 1.00 30.75 183 ALA A CA 1
ATOM 1382 C C . ALA A 1 183 ? 15.683 15.275 20.840 1.00 32.00 183 ALA A C 1
ATOM 1383 O O . ALA A 1 183 ? 14.869 15.752 20.034 1.00 28.79 183 ALA A O 1
ATOM 1385 N N . LYS A 1 184 ? 15.954 15.844 22.012 1.00 31.35 184 LYS A N 1
ATOM 1386 C CA . LYS A 1 184 ? 15.406 17.159 22.424 1.00 33.07 184 LYS A CA 1
ATOM 1387 C C . LYS A 1 184 ? 15.802 18.257 21.471 1.00 31.86 184 LYS A C 1
ATOM 1388 O O . LYS A 1 184 ? 14.993 19.118 21.117 1.00 31.99 184 LYS A O 1
ATOM 1392 N N . GLN A 1 185 ? 17.059 18.256 21.054 1.00 30.74 185 GLN A N 1
ATOM 1393 C CA . GLN A 1 185 ? 17.499 19.298 20.144 1.00 34.33 185 GLN A CA 1
ATOM 1394 C C . GLN A 1 185 ? 16.836 19.136 18.760 1.00 33.34 185 GLN A C 1
ATOM 1395 O O . GLN A 1 185 ? 16.474 20.141 18.119 1.00 31.71 185 GLN A O 1
ATOM 1401 N N . SER A 1 186 ? 16.682 17.887 18.299 1.00 31.22 186 SER A N 1
ATOM 1402 C CA . SER A 1 186 ? 15.933 17.620 17.041 1.00 29.06 186 SER A CA 1
ATOM 1403 C C . SER A 1 186 ? 14.492 18.097 17.154 1.00 29.32 186 SER A C 1
ATOM 1404 O O . SER A 1 186 ? 14.019 18.778 16.257 1.00 29.33 186 SER A O 1
ATOM 1407 N N . SER A 1 187 ? 13.842 17.768 18.271 1.00 27.47 187 SER A N 1
ATOM 1408 C CA . SER A 1 187 ? 12.491 18.216 18.568 1.00 27.96 187 SER A CA 1
ATOM 1409 C C . SER A 1 187 ? 12.354 19.746 18.517 1.00 29.74 187 SER A C 1
ATOM 1410 O O . SER A 1 187 ? 11.395 20.263 17.975 1.00 30.51 187 SER A O 1
ATOM 1413 N N . ASP A 1 188 ? 13.308 20.465 19.082 1.00 29.68 188 ASP A N 1
ATOM 1414 C CA . ASP A 1 188 ? 13.305 21.936 19.052 1.00 29.80 188 ASP A CA 1
ATOM 1415 C C . ASP A 1 188 ? 13.477 22.491 17.626 1.00 30.85 188 ASP A C 1
ATOM 1416 O O . ASP A 1 188 ? 12.782 23.453 17.180 1.00 31.80 188 ASP A O 1
ATOM 1421 N N . GLU A 1 189 ? 14.402 21.893 16.885 1.00 27.73 189 GLU A N 1
ATOM 1422 C CA . GLU A 1 189 ? 14.675 22.335 15.539 1.00 28.94 189 GLU A CA 1
ATOM 1423 C C . GLU A 1 189 ? 13.450 22.147 14.653 1.00 29.60 189 GLU A C 1
ATOM 1424 O O . GLU A 1 189 ? 13.088 23.030 13.851 1.00 28.03 189 GLU A O 1
ATOM 1430 N N . ILE A 1 190 ? 12.792 21.006 14.829 1.00 28.16 190 ILE A N 1
ATOM 1431 C CA . ILE A 1 190 ? 11.617 20.700 14.043 1.00 26.27 190 ILE A CA 1
ATOM 1432 C C . ILE A 1 190 ? 10.512 21.686 14.403 1.00 27.75 190 ILE A C 1
ATOM 1433 O O . ILE A 1 190 ? 9.830 22.184 13.509 1.00 26.20 190 ILE A O 1
ATOM 1438 N N . ASP A 1 191 ? 10.361 21.984 15.693 1.00 26.38 191 ASP A N 1
ATOM 1439 C CA . ASP A 1 191 ? 9.340 22.956 16.136 1.00 29.22 191 ASP A CA 1
ATOM 1440 C C . ASP A 1 191 ? 9.559 24.309 15.467 1.00 30.26 191 ASP A C 1
ATOM 1441 O O . ASP A 1 191 ? 8.623 24.909 14.893 1.00 29.35 191 ASP A O 1
ATOM 1446 N N . ALA A 1 192 ? 10.794 24.781 15.490 1.00 30.99 192 ALA A N 1
ATOM 1447 C CA . ALA A 1 192 ? 11.143 26.038 14.818 1.00 31.46 192 ALA A CA 1
ATOM 1448 C C . ALA A 1 192 ? 10.858 25.966 13.313 1.00 32.84 192 ALA A C 1
ATOM 1449 O O . ALA A 1 192 ? 10.226 26.856 12.720 1.00 31.14 192 ALA A O 1
ATOM 1451 N N . ALA A 1 193 ? 11.307 24.891 12.678 1.00 29.55 193 ALA A N 1
ATOM 1452 C CA . ALA A 1 193 ? 11.130 24.790 11.253 1.00 32.26 193 ALA A CA 1
ATOM 1453 C C . ALA A 1 193 ? 9.647 24.771 10.865 1.00 32.95 193 ALA A C 1
ATOM 1454 O O . ALA A 1 193 ? 9.271 25.324 9.799 1.00 33.03 193 ALA A O 1
ATOM 1456 N N . LEU A 1 194 ? 8.818 24.145 11.714 1.00 31.97 194 LEU A N 1
ATOM 1457 C CA . LEU A 1 194 ? 7.380 24.002 11.448 1.00 32.83 194 LEU A CA 1
ATOM 1458 C C . LEU A 1 194 ? 6.727 25.351 11.603 1.00 34.71 194 LEU A C 1
ATOM 1459 O O . LEU A 1 194 ? 5.846 25.697 10.828 1.00 30.15 194 LEU A O 1
ATOM 1464 N N . GLU A 1 195 ? 7.141 26.117 12.607 1.00 33.92 195 GLU A N 1
ATOM 1465 C CA . GLU A 1 195 ? 6.590 27.464 12.747 1.00 36.97 195 GLU A CA 1
ATOM 1466 C C . GLU A 1 195 ? 6.623 28.178 11.388 1.00 35.21 195 GLU A C 1
ATOM 1467 O O . GLU A 1 195 ? 5.601 28.699 10.918 1.00 35.65 195 GLU A O 1
ATOM 1473 N N . GLU A 1 196 ? 7.776 28.179 10.727 1.00 34.87 196 GLU A N 1
ATOM 1474 C CA . GLU A 1 196 ? 7.927 28.951 9.473 1.00 35.03 196 GLU A CA 1
ATOM 1475 C C . GLU A 1 196 ? 7.133 28.282 8.310 1.00 35.48 196 GLU A C 1
ATOM 1476 O O . GLU A 1 196 ? 6.446 28.953 7.518 1.00 35.33 196 GLU A O 1
ATOM 1482 N N . MET A 1 197 ? 7.193 26.957 8.238 1.00 30.94 197 MET A N 1
ATOM 1483 C CA . MET A 1 197 ? 6.444 26.213 7.232 1.00 31.74 197 MET A CA 1
ATOM 1484 C C . MET A 1 197 ? 4.939 26.263 7.353 1.00 29.76 197 MET A C 1
ATOM 1485 O O . MET A 1 197 ? 4.234 26.170 6.347 1.00 31.31 197 MET A O 1
ATOM 1490 N N . ILE A 1 198 ? 4.429 26.374 8.574 1.00 31.31 198 ILE A N 1
ATOM 1491 C CA . ILE A 1 198 ? 3.010 26.556 8.771 1.00 31.65 198 ILE A CA 1
ATOM 1492 C C . ILE A 1 198 ? 2.538 27.878 8.145 1.00 31.57 198 ILE A C 1
ATOM 1493 O O . ILE A 1 198 ? 1.516 27.878 7.438 1.00 32.33 198 ILE A O 1
ATOM 1498 N N . GLN A 1 199 ? 3.286 28.965 8.351 1.00 33.63 199 GLN A N 1
ATOM 1499 C CA . GLN A 1 199 ? 2.908 30.280 7.770 1.00 33.38 199 GLN A CA 1
ATOM 1500 C C . GLN A 1 199 ? 2.978 30.192 6.244 1.00 34.28 199 GLN A C 1
ATOM 1501 O O . GLN A 1 199 ? 2.035 30.556 5.522 1.00 33.40 199 GLN A O 1
ATOM 1503 N N . TRP A 1 200 ? 4.084 29.673 5.744 1.00 32.80 200 TRP A N 1
ATOM 1504 C CA . TRP A 1 200 ? 4.256 29.489 4.318 1.00 32.34 200 TRP A CA 1
ATOM 1505 C C . TRP A 1 200 ? 3.101 28.693 3.697 1.00 32.06 200 TRP A C 1
ATOM 1506 O O . TRP A 1 200 ? 2.470 29.156 2.739 1.00 33.65 200 TRP A O 1
ATOM 1517 N N . HIS A 1 201 ? 2.824 27.498 4.215 1.00 29.36 201 HIS A N 1
ATOM 1518 C CA . HIS A 1 201 ? 1.848 26.602 3.556 1.00 28.49 201 HIS A CA 1
ATOM 1519 C C . HIS A 1 201 ? 0.371 26.992 3.733 1.00 31.69 201 HIS A C 1
ATOM 1520 O O . HIS A 1 201 ? -0.468 26.556 2.939 1.00 31.29 201 HIS A O 1
ATOM 1527 N N . SER A 1 202 ? 0.026 27.749 4.772 1.00 31.20 202 SER A N 1
ATOM 1528 C CA . SER A 1 202 ? -1.373 28.231 4.928 1.00 34.95 202 SER A CA 1
ATOM 1529 C C . SER A 1 202 ? -1.750 29.111 3.733 1.00 34.08 202 SER A C 1
ATOM 1530 O O . SER A 1 202 ? -1.004 30.020 3.370 1.00 32.44 202 SER A O 1
ATOM 1533 N N . GLY A 1 203 ? -2.894 28.806 3.114 1.00 38.62 203 GLY A N 1
ATOM 1534 C CA . GLY A 1 203 ? -3.444 29.607 1.997 1.00 36.73 203 GLY A CA 1
ATOM 1535 C C . GLY A 1 203 ? -2.892 29.303 0.618 1.00 39.67 203 GLY A C 1
ATOM 1536 O O . GLY A 1 203 ? -3.379 29.846 -0.392 1.00 33.87 203 GLY A O 1
ATOM 1537 N N . ARG A 1 204 ? -1.912 28.395 0.562 1.00 36.59 204 ARG A N 1
ATOM 1538 C CA . ARG A 1 204 ? -1.070 28.188 -0.626 1.00 35.35 204 ARG A CA 1
ATOM 1539 C C . ARG A 1 204 ? -1.332 26.828 -1.253 1.00 34.64 204 ARG A C 1
ATOM 1540 O O . ARG A 1 204 ? -1.027 25.812 -0.649 1.00 33.83 204 ARG A O 1
ATOM 1548 N N . PRO A 1 205 ? -1.861 26.797 -2.479 1.00 32.63 205 PRO A N 1
ATOM 1549 C CA . PRO A 1 205 ? -2.170 25.504 -3.083 1.00 32.11 205 PRO A CA 1
ATOM 1550 C C . PRO A 1 205 ? -0.918 24.636 -3.158 1.00 31.9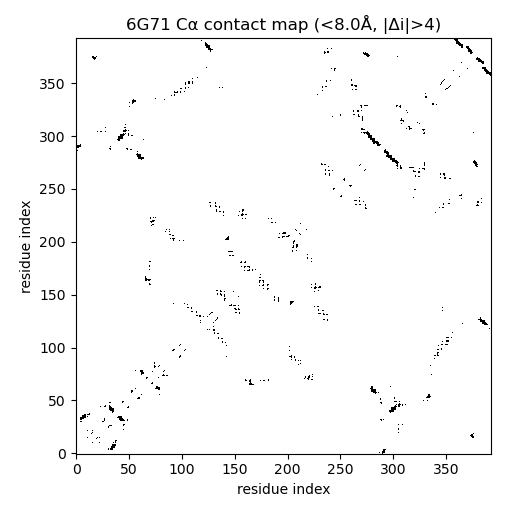1 205 PRO A C 1
ATOM 1551 O O . PRO A 1 205 ? 0.185 25.154 -3.201 1.00 31.95 205 PRO A O 1
ATOM 1555 N N . GLY A 1 206 ? -1.084 23.331 -3.127 1.00 29.11 206 GLY A N 1
ATOM 1556 C CA . GLY A 1 206 ? 0.068 22.420 -3.173 1.00 27.95 206 GLY A CA 1
ATOM 1557 C C . GLY A 1 206 ? -0.369 21.021 -2.768 1.00 28.86 206 GLY A C 1
ATOM 1558 O O . GLY A 1 206 ? -1.478 20.849 -2.253 1.00 29.82 206 GLY A O 1
ATOM 1559 N N . ASP A 1 207 ? 0.474 20.016 -2.991 1.00 27.70 207 ASP A N 1
ATOM 1560 C CA . ASP A 1 207 ? 0.094 18.638 -2.622 1.00 29.51 207 ASP A CA 1
ATOM 1561 C C . ASP A 1 207 ? 0.889 17.958 -1.489 1.00 27.27 207 ASP A C 1
ATOM 1562 O O . ASP A 1 207 ? 0.683 16.740 -1.210 1.00 26.36 207 ASP A O 1
ATOM 1567 N N . SER A 1 208 ? 1.789 18.725 -0.861 1.00 26.75 208 SER A N 1
ATOM 1568 C CA . SER A 1 208 ? 2.552 18.295 0.311 1.00 24.81 208 SER A CA 1
ATOM 1569 C C . SER A 1 208 ? 1.632 18.047 1.487 1.00 24.09 208 SER A C 1
ATOM 1570 O O . SER A 1 208 ? 0.467 18.569 1.558 1.00 23.95 208 SER A O 1
ATOM 1573 N N . LEU A 1 209 ? 2.124 17.222 2.416 1.00 23.18 209 LEU A N 1
ATOM 1574 C CA . LEU A 1 209 ? 1.324 16.862 3.618 1.00 23.85 209 LEU A CA 1
ATOM 1575 C C . LEU A 1 209 ? 0.887 18.105 4.361 1.00 22.96 209 LEU A C 1
ATOM 1576 O O . LEU A 1 209 ? -0.280 18.238 4.767 1.00 23.85 209 LEU A O 1
ATOM 1581 N N . LEU A 1 210 ? 1.843 19.020 4.548 1.00 23.58 210 LEU A N 1
ATOM 1582 C CA . LEU A 1 210 ? 1.573 20.285 5.223 1.00 25.19 210 LEU A CA 1
ATOM 1583 C C . LEU A 1 210 ? 0.557 21.166 4.461 1.00 26.15 210 LEU A C 1
ATOM 1584 O O . LEU A 1 210 ? -0.345 21.786 5.076 1.00 27.33 210 LEU A O 1
ATOM 1589 N N . SER A 1 211 ? 0.660 21.184 3.143 1.00 26.77 211 SER A N 1
ATOM 1590 C CA . SER A 1 211 ? -0.309 21.946 2.328 1.00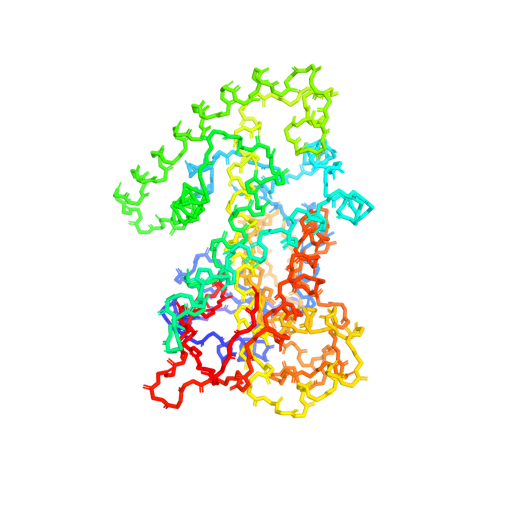 29.82 211 SER A CA 1
ATOM 1591 C C . SER A 1 211 ? -1.764 21.491 2.561 1.00 29.97 211 SER A C 1
ATOM 1592 O O . SER A 1 211 ? -2.655 22.299 2.853 1.00 30.71 211 SER A O 1
ATOM 1595 N N . TYR A 1 212 ? -2.012 20.189 2.444 1.00 28.02 212 TYR A N 1
ATOM 1596 C CA . TYR A 1 212 ? -3.352 19.652 2.652 1.00 28.60 212 TYR A CA 1
ATOM 1597 C C . TYR A 1 212 ? -3.785 19.849 4.087 1.00 28.38 212 TYR A C 1
ATOM 1598 O O . TYR A 1 212 ? -4.950 20.192 4.374 1.00 30.40 212 TYR A O 1
ATOM 1607 N N . LEU A 1 213 ? -2.863 19.623 4.998 1.00 29.17 213 LEU A N 1
ATOM 1608 C CA . LEU A 1 213 ? -3.198 19.684 6.414 1.00 28.86 213 LEU A CA 1
ATOM 1609 C C . LEU A 1 213 ? -3.787 21.028 6.790 1.00 32.49 213 LEU A C 1
ATOM 1610 O O . LEU A 1 213 ? -4.735 21.089 7.576 1.00 33.46 213 LEU A O 1
ATOM 1615 N N . LEU A 1 214 ? -3.227 22.098 6.258 1.00 29.98 214 LEU A N 1
ATOM 1616 C CA . LEU A 1 214 ? -3.595 23.439 6.696 1.00 32.50 214 LEU A CA 1
ATOM 1617 C C . LEU A 1 214 ? -4.770 24.024 5.909 1.00 34.55 214 LEU A C 1
ATOM 1618 O O . LEU A 1 214 ? -5.174 25.136 6.179 1.00 36.21 214 LEU A O 1
ATOM 1623 N N . ARG A 1 215 ? -5.324 23.290 4.952 1.00 37.32 215 ARG A N 1
ATOM 1624 C CA . ARG A 1 215 ? -6.544 23.757 4.265 1.00 41.90 215 ARG A CA 1
ATOM 1625 C C . ARG A 1 215 ? -7.750 23.410 5.100 1.00 41.74 215 ARG A C 1
ATOM 1626 O O . ARG A 1 215 ? -7.816 22.302 5.637 1.00 48.06 215 ARG A O 1
ATOM 1634 N N . TYR A 1 219 ? -11.902 19.800 10.713 1.00 37.16 219 TYR A N 1
ATOM 1635 C CA . TYR A 1 219 ? -10.869 19.500 11.730 1.00 36.66 219 TYR A CA 1
ATOM 1636 C C . TYR A 1 219 ? -9.579 20.308 11.545 1.00 34.15 219 TYR A C 1
ATOM 1637 O O . TYR A 1 219 ? -8.904 20.160 10.550 1.00 38.34 219 TYR A O 1
ATOM 1646 N N . GLN A 1 220 ? -9.231 21.150 12.510 1.00 37.09 220 GLN A N 1
ATOM 1647 C CA . GLN A 1 220 ? -7.942 21.829 12.528 1.00 33.38 220 GLN A CA 1
ATOM 1648 C C . GLN A 1 220 ? -7.092 21.088 13.567 1.00 32.32 220 GLN A C 1
ATOM 1649 O O . GLN A 1 220 ? -7.430 21.104 14.740 1.00 33.63 220 GLN A O 1
ATOM 1651 N N . MET A 1 221 ? -6.021 20.403 13.153 1.00 29.18 221 MET A N 1
ATOM 1652 C CA . MET A 1 221 ? -5.145 19.731 14.115 1.00 28.31 221 MET A CA 1
ATOM 1653 C C . MET A 1 221 ? -4.437 20.717 15.054 1.00 27.04 221 MET A C 1
ATOM 1654 O O . MET A 1 221 ? -3.735 21.595 14.592 1.00 29.43 221 MET A O 1
ATOM 1659 N N . PRO A 1 222 ? -4.565 20.532 16.377 1.00 28.55 222 PRO A N 1
ATOM 1660 C CA . PRO A 1 222 ? -3.830 21.376 17.298 1.00 30.30 222 PRO A CA 1
ATOM 1661 C C . PRO A 1 222 ? -2.319 21.277 17.096 1.00 32.46 222 PRO A C 1
ATOM 1662 O O . PRO A 1 222 ? -1.794 20.195 16.737 1.00 30.20 222 PRO A O 1
ATOM 1666 N N . LEU A 1 223 ? -1.633 22.389 17.345 1.00 31.10 223 LEU A N 1
ATOM 1667 C CA . LEU A 1 223 ? -0.200 22.467 17.146 1.00 31.92 223 LEU A CA 1
ATOM 1668 C C . LEU A 1 223 ? 0.596 21.344 17.810 1.00 30.58 223 LEU A C 1
ATOM 1669 O O . LEU A 1 223 ? 1.569 20.879 17.227 1.00 30.47 223 LEU A O 1
ATOM 1674 N N . GLU A 1 224 ? 0.215 20.919 19.008 1.00 29.94 224 GLU A N 1
ATOM 1675 C CA . GLU A 1 224 ? 1.012 19.938 19.692 1.00 30.20 224 GLU A CA 1
ATOM 1676 C C . GLU A 1 224 ? 0.917 18.601 18.957 1.00 30.23 224 GLU A C 1
ATOM 1677 O O . GLU A 1 224 ? 1.890 17.867 18.911 1.00 25.72 224 GLU A O 1
ATOM 1680 N N . SER A 1 225 ? -0.237 18.325 18.354 1.00 28.39 225 SER A N 1
ATOM 1681 C CA . SER A 1 225 ? -0.421 17.119 17.546 1.00 27.65 225 SER A CA 1
ATOM 1682 C C . SER A 1 225 ? 0.246 17.216 16.188 1.00 25.26 225 SER A C 1
ATOM 1683 O O . SER A 1 225 ? 0.792 16.210 15.720 1.00 24.72 225 SER A O 1
ATOM 1686 N N . ILE A 1 226 ? 0.255 18.397 15.564 1.00 24.22 226 ILE A N 1
ATOM 1687 C CA . ILE A 1 226 ? 1.027 18.568 14.328 1.00 24.77 226 ILE A CA 1
ATOM 1688 C C . ILE A 1 226 ? 2.515 18.204 14.604 1.00 25.22 226 ILE A C 1
ATOM 1689 O O . ILE A 1 226 ? 3.134 17.451 13.838 1.00 22.33 226 ILE A O 1
ATOM 1694 N N . ARG A 1 227 ? 3.073 18.746 15.694 1.00 24.13 227 ARG A N 1
ATOM 1695 C CA . ARG A 1 227 ? 4.503 18.518 16.029 1.00 25.22 227 ARG A CA 1
ATOM 1696 C C . ARG A 1 227 ? 4.771 17.018 16.265 1.00 23.60 227 ARG A C 1
ATOM 1697 O O . ARG A 1 227 ? 5.677 16.430 15.655 1.00 25.02 227 ARG A O 1
ATOM 1705 N N . SER A 1 228 ? 3.936 16.414 17.101 1.00 25.55 228 SER A N 1
ATOM 1706 C CA . SER A 1 228 ? 4.061 14.976 17.414 1.00 26.33 228 SER A CA 1
ATOM 1707 C C . SER A 1 228 ? 3.912 14.087 16.186 1.00 24.73 228 SER A C 1
ATOM 1708 O O . SER A 1 228 ? 4.707 13.163 16.013 1.00 23.15 228 SER A O 1
ATOM 1711 N N . ASN A 1 229 ? 2.930 14.385 15.333 1.00 22.23 229 ASN A N 1
ATOM 1712 C CA . ASN A 1 229 ? 2.726 13.596 14.117 1.00 22.06 229 ASN A CA 1
ATOM 1713 C C . ASN A 1 229 ? 3.840 13.786 13.082 1.00 21.34 229 ASN A C 1
ATOM 1714 O O . ASN A 1 229 ? 4.222 12.833 12.392 1.00 20.21 229 ASN A O 1
ATOM 1719 N N . ILE A 1 230 ? 4.399 14.985 12.989 1.00 19.56 230 ILE A N 1
ATOM 1720 C CA . ILE A 1 230 ? 5.502 15.224 12.078 1.00 20.82 230 ILE A CA 1
ATOM 1721 C C . ILE A 1 230 ? 6.769 14.443 12.526 1.00 21.12 230 ILE A C 1
ATOM 1722 O O . ILE A 1 230 ? 7.432 13.784 11.703 1.00 19.18 230 ILE A O 1
ATOM 1727 N N . LYS A 1 231 ? 7.054 14.487 13.834 1.00 20.32 231 LYS A N 1
ATOM 1728 C CA . LYS A 1 231 ? 8.183 13.759 14.403 1.00 19.83 231 LYS A CA 1
ATOM 1729 C C . LYS A 1 231 ? 8.013 12.253 14.174 1.00 20.24 231 LYS A C 1
ATOM 1730 O O . LYS A 1 231 ? 8.953 11.559 13.773 1.00 20.90 231 LYS A O 1
ATOM 1736 N N . MET A 1 232 ? 6.799 11.765 14.361 1.00 20.65 232 MET A N 1
ATOM 1737 C CA . MET A 1 232 ? 6.553 10.359 14.124 1.00 20.91 232 MET A CA 1
ATOM 1738 C C . MET A 1 232 ? 6.760 10.018 12.653 1.00 21.40 232 MET A C 1
ATOM 1739 O O . MET A 1 232 ? 7.329 8.970 12.320 1.00 20.58 232 MET A O 1
ATOM 1744 N N . THR A 1 233 ? 6.323 10.893 11.756 1.00 19.70 233 THR A N 1
ATOM 1745 C CA . THR A 1 233 ? 6.464 10.632 10.330 1.00 20.46 233 THR A CA 1
ATOM 1746 C C . THR A 1 233 ? 7.944 10.563 9.901 1.00 19.19 233 THR A C 1
ATOM 1747 O O . THR A 1 233 ? 8.333 9.693 9.142 1.00 18.66 233 THR A O 1
ATOM 1751 N N . ILE A 1 234 ? 8.739 11.501 10.406 1.00 19.15 234 ILE A N 1
ATOM 1752 C CA . ILE A 1 234 ? 10.166 11.513 10.195 1.00 20.03 234 ILE A CA 1
ATOM 1753 C C . ILE A 1 234 ? 10.839 10.246 10.692 1.00 20.53 234 ILE A C 1
ATOM 1754 O O . ILE A 1 234 ? 11.726 9.708 10.007 1.00 21.52 234 ILE A O 1
ATOM 1759 N N . GLY A 1 235 ? 10.418 9.791 11.866 1.00 21.05 235 GLY A N 1
ATOM 1760 C CA . GLY A 1 235 ? 10.912 8.579 12.500 1.00 20.89 235 GLY A CA 1
ATOM 1761 C C . GLY A 1 235 ? 10.493 7.328 11.777 1.00 22.77 235 GLY A C 1
ATOM 1762 O O . GLY A 1 235 ? 11.158 6.316 11.860 1.00 25.10 235 GLY A O 1
ATOM 1763 N N . GLY A 1 236 ? 9.383 7.408 11.056 1.00 20.26 236 GLY A N 1
ATOM 1764 C CA . GLY A 1 236 ? 8.744 6.233 10.390 1.00 20.26 236 GLY A CA 1
ATOM 1765 C C . GLY A 1 236 ? 8.965 6.143 8.880 1.00 20.09 236 GLY A C 1
ATOM 1766 O O . GLY A 1 236 ? 8.720 5.096 8.280 1.00 21.34 236 GLY A O 1
ATOM 1767 N N . GLY A 1 237 ? 9.470 7.218 8.269 1.00 18.07 237 GLY A N 1
ATOM 1768 C CA . GLY A 1 237 ? 9.402 7.408 6.808 1.00 18.56 237 GLY A CA 1
ATOM 1769 C C . GLY A 1 237 ? 10.714 7.502 6.044 1.00 19.27 237 GLY A C 1
ATOM 1770 O O . GLY A 1 237 ? 10.706 7.711 4.834 1.00 19.76 237 GLY A O 1
ATOM 1771 N N . LEU A 1 238 ? 11.842 7.282 6.721 1.00 18.50 238 LEU A N 1
ATOM 1772 C CA . LEU A 1 238 ? 13.166 7.499 6.113 1.00 18.41 238 LEU A CA 1
ATOM 1773 C C . LEU A 1 238 ? 14.000 6.242 6.245 1.00 16.82 238 LEU A C 1
ATOM 1774 O O . LEU A 1 238 ? 14.340 5.605 5.256 1.00 15.97 238 LEU A O 1
ATOM 1779 N N . ASN A 1 239 ? 14.277 5.845 7.462 1.00 16.99 239 ASN A N 1
ATOM 1780 C CA . ASN A 1 239 ? 15.193 4.694 7.682 1.00 18.81 239 ASN A CA 1
ATOM 1781 C C . ASN A 1 239 ? 14.529 3.422 7.064 1.00 17.92 239 ASN A C 1
ATOM 1782 O O . ASN A 1 239 ? 15.210 2.510 6.564 1.00 18.14 239 ASN A O 1
ATOM 1787 N N . GLU A 1 240 ? 13.203 3.375 7.111 1.00 17.21 240 GLU A N 1
ATOM 1788 C CA . GLU A 1 240 ? 12.464 2.207 6.659 1.00 18.16 240 GLU A CA 1
ATOM 1789 C C . GLU A 1 240 ? 12.577 1.965 5.150 1.00 17.34 240 GLU A C 1
ATOM 1790 O O . GLU A 1 240 ? 13.056 0.916 4.755 1.00 18.97 240 GLU A O 1
ATOM 1796 N N . PRO A 1 241 ? 12.199 2.937 4.309 1.00 17.02 241 PRO A N 1
ATOM 1797 C CA . PRO A 1 241 ? 12.453 2.748 2.881 1.00 17.33 241 PRO A CA 1
ATOM 1798 C C . PRO A 1 241 ? 13.954 2.643 2.525 1.00 16.69 241 PRO A C 1
ATOM 1799 O O . PRO A 1 241 ? 14.278 1.967 1.577 1.00 17.55 241 PRO A O 1
ATOM 1803 N N . ARG A 1 242 ? 14.826 3.343 3.226 1.00 16.62 242 ARG A N 1
ATOM 1804 C CA . ARG A 1 242 ? 16.284 3.190 3.010 1.00 17.38 242 ARG A CA 1
ATOM 1805 C C . ARG A 1 242 ? 16.668 1.723 3.190 1.00 16.94 242 ARG A C 1
ATOM 1806 O O . ARG A 1 242 ? 17.367 1.124 2.366 1.00 18.23 242 ARG A O 1
ATOM 1814 N N . ASP A 1 243 ? 16.202 1.131 4.281 1.00 17.78 243 ASP A N 1
ATOM 1815 C CA . ASP A 1 243 ? 16.521 -0.255 4.523 1.00 18.47 243 ASP A CA 1
ATOM 1816 C C . ASP A 1 243 ? 16.005 -1.193 3.433 1.00 17.12 243 ASP A C 1
ATOM 1817 O O . ASP A 1 243 ? 16.677 -2.178 3.097 1.00 17.62 243 ASP A O 1
ATOM 1822 N N . VAL A 1 244 ? 14.801 -0.953 2.899 1.00 17.92 244 VAL A N 1
ATOM 1823 C CA . VAL A 1 244 ? 14.242 -1.836 1.857 1.00 16.73 244 VAL A CA 1
ATOM 1824 C C . VAL A 1 244 ? 15.114 -1.759 0.577 1.00 14.83 244 VAL A C 1
ATOM 1825 O O . VAL A 1 244 ? 15.357 -2.770 -0.075 1.00 15.83 244 VAL A O 1
ATOM 1829 N N . LEU A 1 245 ? 15.596 -0.569 0.233 1.00 14.83 245 LEU A N 1
ATOM 1830 C CA . LEU A 1 245 ? 16.508 -0.441 -0.905 1.00 15.67 245 LEU A CA 1
ATOM 1831 C C . LEU A 1 245 ? 17.740 -1.337 -0.728 1.00 16.08 245 LEU A C 1
ATOM 1832 O O . LEU A 1 245 ? 18.178 -1.996 -1.658 1.00 16.64 245 LEU A O 1
ATOM 1837 N N . GLY A 1 246 ? 18.286 -1.371 0.484 1.00 15.70 246 GLY A N 1
ATOM 1838 C CA . GLY A 1 246 ? 19.449 -2.198 0.800 1.00 16.10 246 GLY A CA 1
ATOM 1839 C C . GLY A 1 246 ? 19.164 -3.673 0.723 1.00 15.55 246 GLY A C 1
ATOM 1840 O O . GLY A 1 246 ? 19.910 -4.431 0.113 1.00 16.36 246 GLY A O 1
ATOM 1841 N N . VAL A 1 247 ? 18.052 -4.087 1.314 1.00 15.95 247 VAL A N 1
ATOM 1842 C CA . VAL A 1 247 ? 17.688 -5.493 1.316 1.00 15.38 247 VAL A CA 1
ATOM 1843 C C . VAL A 1 247 ? 17.440 -6.008 -0.101 1.00 16.59 247 VAL A C 1
ATOM 1844 O O . VAL A 1 247 ? 17.901 -7.105 -0.446 1.00 18.09 247 VAL A O 1
ATOM 1848 N N . SER A 1 248 ? 16.625 -5.288 -0.854 1.00 16.87 248 SER A N 1
ATOM 1849 C CA . SER A 1 248 ? 16.253 -5.681 -2.215 1.00 17.49 248 SER A CA 1
ATOM 1850 C C . SER A 1 248 ? 17.500 -5.790 -3.105 1.00 17.92 248 SER A C 1
ATOM 1851 O O . SER A 1 248 ? 17.652 -6.770 -3.831 1.00 17.31 248 SER A O 1
ATOM 1854 N N . THR A 1 249 ? 18.378 -4.793 -3.017 1.00 17.41 249 THR A N 1
ATOM 1855 C CA . THR A 1 249 ? 19.584 -4.742 -3.830 1.00 18.06 249 THR A CA 1
ATOM 1856 C C . THR A 1 249 ? 20.455 -5.950 -3.489 1.00 19.42 249 THR A C 1
ATOM 1857 O O . THR A 1 249 ? 20.937 -6.673 -4.357 1.00 18.49 249 THR A O 1
ATOM 1861 N N . LEU A 1 250 ? 20.658 -6.192 -2.214 1.00 19.98 250 LEU A N 1
ATOM 1862 C CA . LEU A 1 250 ? 21.433 -7.328 -1.782 1.00 21.82 250 LEU A CA 1
ATOM 1863 C C . LEU A 1 250 ? 20.871 -8.645 -2.228 1.00 19.77 250 LEU A C 1
ATOM 1864 O O . LEU A 1 250 ? 21.623 -9.553 -2.654 1.00 21.55 250 LEU A O 1
ATOM 1869 N N . ALA A 1 251 ? 19.577 -8.805 -2.079 1.00 18.09 251 ALA A N 1
ATOM 1870 C CA . ALA A 1 251 ? 18.922 -10.067 -2.441 1.00 18.69 251 ALA A CA 1
ATOM 1871 C C . ALA A 1 251 ? 19.098 -10.367 -3.954 1.00 17.08 251 ALA A C 1
ATOM 1872 O O . ALA A 1 251 ? 19.413 -11.460 -4.315 1.00 17.27 251 ALA A O 1
ATOM 1874 N N . LEU A 1 252 ? 18.910 -9.365 -4.793 1.00 18.69 252 LEU A N 1
ATOM 1875 C CA . LEU A 1 252 ? 19.028 -9.545 -6.262 1.00 21.18 252 LEU A CA 1
ATOM 1876 C C . LEU A 1 252 ? 20.499 -9.756 -6.700 1.00 22.29 252 LEU A C 1
ATOM 1877 O O . LEU A 1 252 ? 20.777 -10.555 -7.612 1.00 22.15 252 LEU A O 1
ATOM 1882 N N . LEU A 1 253 ? 21.434 -9.060 -6.045 1.00 20.81 253 LEU A N 1
ATOM 1883 C CA . LEU A 1 253 ? 22.861 -9.281 -6.323 1.00 20.64 253 LEU A CA 1
ATOM 1884 C C . LEU A 1 253 ? 23.398 -10.564 -5.710 1.00 21.86 253 LEU A C 1
ATOM 1885 O O . LEU A 1 253 ? 24.528 -10.938 -6.000 1.00 24.09 253 LEU A O 1
ATOM 1890 N N . SER A 1 254 ? 22.609 -11.236 -4.876 1.00 20.17 254 SER A N 1
ATOM 1891 C CA . SER A 1 254 ? 22.979 -12.548 -4.331 1.00 21.33 254 SER A CA 1
ATOM 1892 C C . SER A 1 254 ? 22.365 -13.730 -5.085 1.00 23.60 254 SER A C 1
ATOM 1893 O O . SER A 1 254 ? 22.679 -14.860 -4.751 1.00 26.70 254 SER A O 1
ATOM 1896 N N . SER A 1 255 ? 21.443 -13.494 -6.027 1.00 22.06 255 SER A N 1
ATOM 1897 C CA . SER A 1 255 ? 20.798 -14.581 -6.729 1.00 23.29 255 SER A CA 1
ATOM 1898 C C . SER A 1 255 ? 20.567 -14.185 -8.168 1.00 23.72 255 SER A C 1
ATOM 1899 O O . SER A 1 255 ? 19.667 -13.377 -8.466 1.00 24.39 255 SER A O 1
ATOM 1902 N N . SER A 1 256 ? 21.405 -14.715 -9.050 1.00 24.64 256 SER A N 1
ATOM 1903 C CA . SER A 1 256 ? 21.295 -14.377 -10.462 1.00 26.65 256 SER A CA 1
ATOM 1904 C C . SER A 1 256 ? 19.947 -14.867 -11.028 1.00 24.65 256 SER A C 1
ATOM 1905 O O . SER A 1 256 ? 19.403 -14.187 -11.880 1.00 24.63 256 SER A O 1
ATOM 1908 N N . LYS A 1 257 ? 19.386 -15.966 -10.509 1.00 25.14 257 LYS A N 1
ATOM 1909 C CA . LYS A 1 257 ? 18.045 -16.402 -10.923 1.00 27.17 257 LYS A CA 1
ATOM 1910 C C . LYS A 1 257 ? 16.996 -15.342 -10.590 1.00 27.62 257 LYS A C 1
ATOM 1911 O O . LYS A 1 257 ? 16.126 -14.982 -11.423 1.00 27.32 257 LYS A O 1
ATOM 1914 N N . GLN A 1 258 ? 17.073 -14.800 -9.380 1.00 25.37 258 GLN A N 1
ATOM 1915 C CA . GLN A 1 258 ? 16.051 -13.811 -8.969 1.00 25.15 258 GLN A CA 1
ATOM 1916 C C . GLN A 1 258 ? 16.170 -12.543 -9.818 1.00 22.75 258 GLN A C 1
ATOM 1917 O O . GLN A 1 258 ? 15.158 -12.013 -10.290 1.00 22.43 258 GLN A O 1
ATOM 1923 N N . LEU A 1 259 ? 17.394 -12.070 -10.042 1.00 22.83 259 LEU A N 1
ATOM 1924 C CA . LEU A 1 259 ? 17.615 -10.882 -10.873 1.00 23.04 259 LEU A CA 1
ATOM 1925 C C . LEU A 1 259 ? 17.173 -11.094 -12.342 1.00 22.47 259 LEU A C 1
ATOM 1926 O O . LEU A 1 259 ? 16.579 -10.202 -12.964 1.00 21.88 259 LEU A O 1
ATOM 1931 N N . GLU A 1 260 ? 17.475 -12.254 -12.891 1.00 23.50 260 GLU A N 1
ATOM 1932 C CA . GLU A 1 260 ? 17.031 -12.566 -14.288 1.00 23.84 260 GLU A CA 1
ATOM 1933 C C . GLU A 1 260 ? 15.514 -12.491 -14.422 1.00 23.62 260 GLU A C 1
ATOM 1934 O O . GLU A 1 260 ? 15.033 -11.972 -15.418 1.00 24.70 260 GLU A O 1
ATOM 1940 N N . LEU A 1 261 ? 14.764 -12.992 -13.433 1.00 21.77 261 LEU A N 1
ATOM 1941 C CA . LEU A 1 261 ? 13.288 -12.942 -13.462 1.00 21.54 261 LEU A CA 1
ATOM 1942 C C . LEU A 1 261 ? 12.791 -11.516 -13.639 1.00 20.47 261 LEU A C 1
ATOM 1943 O O . LEU A 1 261 ? 11.841 -11.233 -14.393 1.00 21.86 261 LEU A O 1
ATOM 1948 N N . VAL A 1 262 ? 13.395 -10.623 -12.889 1.00 18.86 262 VAL A N 1
ATOM 1949 C CA . VAL A 1 262 ? 13.056 -9.225 -12.944 1.00 20.45 262 VAL A CA 1
ATOM 1950 C C . VAL A 1 262 ? 13.438 -8.533 -14.300 1.00 20.56 262 VAL A C 1
ATOM 1951 O O . VAL A 1 262 ? 12.673 -7.747 -14.864 1.00 20.25 262 VAL A O 1
ATOM 1955 N N . LEU A 1 263 ? 14.631 -8.793 -14.771 1.00 20.37 263 LEU A N 1
ATOM 1956 C CA . LEU A 1 263 ? 15.061 -8.213 -16.033 1.00 22.90 263 LEU A CA 1
ATOM 1957 C C . LEU A 1 263 ? 14.164 -8.723 -17.175 1.00 21.59 263 LEU A C 1
ATOM 1958 O O . LEU A 1 263 ? 13.778 -7.939 -18.053 1.00 20.26 263 LEU A O 1
ATOM 1963 N N . ARG A 1 264 ? 13.816 -10.018 -17.130 1.00 20.15 264 ARG A N 1
ATOM 1964 C CA . ARG A 1 264 ? 12.845 -10.593 -18.091 1.00 20.69 264 ARG A CA 1
ATOM 1965 C C . ARG A 1 264 ? 11.392 -10.008 -18.018 1.00 23.00 264 ARG A C 1
ATOM 1966 O O . ARG A 1 264 ? 10.642 -10.103 -18.998 1.00 21.81 264 ARG A O 1
ATOM 1974 N N . ASP A 1 265 ? 11.007 -9.431 -16.868 1.00 20.63 265 ASP A N 1
ATOM 1975 C CA . ASP A 1 265 ? 9.707 -8.830 -16.712 1.00 21.00 265 ASP A CA 1
ATOM 1976 C C . ASP A 1 265 ? 9.763 -7.780 -15.626 1.00 22.14 265 ASP A C 1
ATOM 1977 O O . ASP A 1 265 ? 9.452 -8.053 -14.468 1.00 21.41 265 ASP A O 1
ATOM 1982 N N . PRO A 1 266 ? 10.139 -6.561 -15.998 1.00 21.51 266 PRO A N 1
ATOM 1983 C CA . PRO A 1 266 ? 10.287 -5.491 -15.028 1.00 21.52 266 PRO A CA 1
ATOM 1984 C C . PRO A 1 266 ? 9.000 -5.120 -14.270 1.00 22.92 266 PRO A C 1
ATOM 1985 O O . PRO A 1 266 ? 9.058 -4.284 -13.341 1.00 23.28 266 PRO A O 1
ATOM 1989 N N . LYS A 1 267 ? 7.845 -5.664 -14.674 1.00 20.62 267 LYS A N 1
ATOM 1990 C CA . LYS A 1 267 ? 6.659 -5.470 -13.882 1.00 21.42 267 LYS A CA 1
ATOM 1991 C C . LYS A 1 267 ? 6.890 -6.049 -12.465 1.00 21.97 267 LYS A C 1
ATOM 1992 O O . LYS A 1 267 ? 6.179 -5.656 -11.537 1.00 24.38 267 LYS A O 1
ATOM 1998 N N . LEU A 1 268 ? 7.825 -6.978 -12.316 1.00 20.82 268 LEU A N 1
ATOM 1999 C CA . LEU A 1 268 ? 8.110 -7.625 -11.042 1.00 21.72 268 LEU A CA 1
ATOM 2000 C C . LEU A 1 268 ? 8.895 -6.785 -10.021 1.00 20.98 268 LEU A C 1
ATOM 2001 O O . LEU A 1 268 ? 9.151 -7.242 -8.912 1.00 20.81 268 LEU A O 1
ATOM 2006 N N . TRP A 1 269 ? 9.252 -5.556 -10.342 1.00 20.20 269 TRP A N 1
ATOM 2007 C CA . TRP A 1 269 ? 9.870 -4.708 -9.321 1.00 21.32 269 TRP A CA 1
ATOM 2008 C C . TRP A 1 269 ? 8.973 -4.592 -8.064 1.00 19.10 269 TRP A C 1
ATOM 2009 O O . TRP A 1 269 ? 9.465 -4.604 -6.953 1.00 17.21 269 TRP A O 1
ATOM 2020 N N . GLY A 1 270 ? 7.658 -4.507 -8.245 1.00 20.56 270 GLY A N 1
ATOM 2021 C CA . GLY A 1 270 ? 6.710 -4.440 -7.099 1.00 21.03 270 GLY A CA 1
ATOM 2022 C C . GLY A 1 270 ? 6.807 -5.668 -6.214 1.00 20.32 270 GLY A C 1
ATOM 2023 O O . GLY A 1 270 ? 6.790 -5.576 -4.975 1.00 21.26 270 GLY A O 1
ATOM 2024 N N . ALA A 1 271 ? 6.873 -6.822 -6.848 1.00 19.11 271 ALA A N 1
ATOM 2025 C CA . ALA A 1 271 ? 7.059 -8.058 -6.145 1.00 19.29 271 ALA A CA 1
ATOM 2026 C C . ALA A 1 271 ? 8.408 -8.149 -5.437 1.00 18.55 271 ALA A C 1
ATOM 2027 O O . ALA A 1 271 ? 8.503 -8.770 -4.367 1.00 19.40 271 ALA A O 1
ATOM 2029 N N . VAL A 1 272 ? 9.461 -7.591 -6.018 1.00 17.67 272 VAL A N 1
ATOM 2030 C CA . VAL A 1 272 ? 10.735 -7.491 -5.291 1.00 18.03 272 VAL A CA 1
ATOM 2031 C C . VAL A 1 272 ? 10.561 -6.738 -3.933 1.00 17.93 272 VAL A C 1
ATOM 2032 O O . VAL A 1 272 ? 11.043 -7.205 -2.854 1.00 17.22 272 VAL A O 1
ATOM 2036 N N . PHE A 1 273 ? 9.883 -5.589 -3.978 1.00 18.92 273 PHE A N 1
ATOM 2037 C CA . PHE A 1 273 ? 9.671 -4.740 -2.796 1.00 18.12 273 PHE A CA 1
ATOM 2038 C C . PHE A 1 273 ? 8.869 -5.520 -1.734 1.00 18.47 273 PHE A C 1
ATOM 2039 O O . PHE A 1 273 ? 9.282 -5.569 -0.565 1.00 18.30 273 PHE A O 1
ATOM 2047 N N . GLU A 1 274 ? 7.798 -6.181 -2.157 1.00 18.12 274 GLU A N 1
ATOM 2048 C CA . GLU A 1 274 ? 6.937 -6.930 -1.219 1.00 18.93 274 GLU A CA 1
ATOM 2049 C C . GLU A 1 274 ? 7.659 -8.113 -0.635 1.00 18.48 274 GLU A C 1
ATOM 2050 O O . GLU A 1 274 ? 7.540 -8.353 0.581 1.00 17.25 274 GLU A O 1
ATOM 2056 N N . GLU A 1 275 ? 8.459 -8.823 -1.444 1.00 18.01 275 GLU A N 1
ATOM 2057 C CA . GLU A 1 275 ? 9.243 -9.959 -0.913 1.00 18.32 275 GLU A CA 1
ATOM 2058 C C . GLU A 1 275 ? 10.360 -9.475 0.051 1.00 17.86 275 GLU A C 1
ATOM 2059 O O . GLU A 1 275 ? 10.686 -10.138 1.044 1.00 15.64 275 GLU A O 1
ATOM 2065 N N . SER A 1 276 ? 10.967 -8.314 -0.220 1.00 18.15 276 SER A N 1
ATOM 2066 C CA . SER A 1 276 ? 12.023 -7.804 0.702 1.00 17.63 276 SER A CA 1
ATOM 2067 C C . SER A 1 276 ? 11.483 -7.529 2.121 1.00 16.54 276 SER A C 1
ATOM 2068 O O . SER A 1 276 ? 12.130 -7.814 3.118 1.00 15.41 276 SER A O 1
ATOM 2071 N N . ILE A 1 277 ? 10.319 -6.894 2.190 1.00 15.97 277 ILE A N 1
ATOM 2072 C CA . ILE A 1 277 ? 9.735 -6.554 3.479 1.00 16.00 277 ILE A CA 1
ATOM 2073 C C . ILE A 1 277 ? 9.096 -7.740 4.199 1.00 16.46 277 ILE A C 1
ATOM 2074 O O . ILE A 1 277 ? 8.978 -7.715 5.428 1.00 15.59 277 ILE A O 1
ATOM 2079 N N . ARG A 1 278 ? 8.757 -8.801 3.467 1.00 15.27 278 ARG A N 1
ATOM 2080 C CA . ARG A 1 278 ? 8.432 -10.056 4.103 1.00 15.91 278 ARG A CA 1
ATOM 2081 C C . ARG A 1 278 ? 9.677 -10.711 4.645 1.00 15.94 278 ARG A C 1
ATOM 2082 O O . ARG A 1 278 ? 9.711 -11.147 5.810 1.00 15.51 278 ARG A O 1
ATOM 2090 N N . TRP A 1 279 ? 10.706 -10.802 3.799 1.00 15.90 279 TRP A N 1
ATOM 2091 C CA . TRP A 1 279 ? 11.944 -11.500 4.178 1.00 16.14 279 TRP A CA 1
ATOM 2092 C C . TRP A 1 279 ? 12.714 -10.862 5.319 1.00 16.00 279 TRP A C 1
ATOM 2093 O O . TRP A 1 279 ? 13.196 -11.575 6.214 1.00 15.45 279 TRP A O 1
ATOM 2104 N N . VAL A 1 280 ? 12.805 -9.517 5.317 1.00 16.68 280 VAL A N 1
ATOM 2105 C CA . VAL A 1 280 ? 13.371 -8.751 6.406 1.00 16.29 280 VAL A CA 1
ATOM 2106 C C . VAL A 1 280 ? 12.536 -7.510 6.677 1.00 16.22 280 VAL A C 1
ATOM 2107 O O . VAL A 1 280 ? 12.729 -6.443 6.059 1.00 15.44 280 VAL A O 1
ATOM 2111 N N . ALA A 1 281 ? 11.580 -7.628 7.596 1.00 15.37 281 ALA A N 1
ATOM 2112 C CA . ALA A 1 281 ? 10.700 -6.521 7.865 1.00 15.37 281 ALA A CA 1
ATOM 2113 C C . ALA A 1 281 ? 11.458 -5.300 8.383 1.00 15.49 281 ALA A C 1
ATOM 2114 O O . ALA A 1 281 ? 12.190 -5.404 9.391 1.00 16.18 281 ALA A O 1
ATOM 2116 N N . PRO A 1 282 ? 11.267 -4.137 7.766 1.00 15.75 282 PRO A N 1
ATOM 2117 C CA . PRO A 1 282 ? 11.999 -2.980 8.251 1.00 16.55 282 PRO A CA 1
ATOM 2118 C C . PRO A 1 282 ? 11.647 -2.573 9.664 1.00 17.28 282 PRO A C 1
ATOM 2119 O O . PRO A 1 282 ? 12.532 -2.134 10.416 1.00 18.37 282 PRO A O 1
ATOM 2123 N N . ILE A 1 283 ? 10.385 -2.689 10.022 1.00 15.76 283 ILE A N 1
ATOM 2124 C CA . ILE A 1 283 ? 9.952 -2.507 11.409 1.00 16.68 283 ILE A CA 1
ATOM 2125 C C . ILE A 1 283 ? 9.679 -3.891 11.961 1.00 15.98 283 ILE A C 1
ATOM 2126 O O . ILE A 1 283 ? 8.722 -4.552 11.595 1.00 17.66 283 ILE A O 1
ATOM 2131 N N . GLY A 1 284 ? 10.588 -4.365 12.794 1.00 15.77 284 GLY A N 1
ATOM 2132 C CA . GLY A 1 284 ? 10.563 -5.742 13.276 1.00 16.99 284 GLY A CA 1
ATOM 2133 C C . GLY A 1 284 ? 9.723 -6.023 14.516 1.00 16.92 284 GLY A C 1
ATOM 2134 O O . GLY A 1 284 ? 9.298 -7.175 14.724 1.00 14.97 284 GLY A O 1
ATOM 2135 N N . MET A 1 285 ? 9.493 -4.989 15.347 1.00 16.62 285 MET A N 1
ATOM 2136 C CA . MET A 1 285 ? 8.652 -5.132 16.570 1.00 16.55 285 MET A CA 1
ATOM 2137 C C . MET A 1 285 ? 7.844 -3.873 16.753 1.00 17.05 285 MET A C 1
ATOM 2138 O O . MET A 1 285 ? 8.403 -2.770 16.640 1.00 17.12 285 MET A O 1
ATOM 2143 N N . VAL A 1 286 ? 6.551 -4.032 17.064 1.00 16.56 286 VAL A N 1
ATOM 2144 C CA . VAL A 1 286 ? 5.709 -2.915 17.491 1.00 17.76 286 VAL A CA 1
ATOM 2145 C C . VAL A 1 286 ? 5.043 -3.213 18.861 1.00 17.78 286 VAL A C 1
ATOM 2146 O O . VAL A 1 286 ? 4.691 -4.362 19.141 1.00 16.94 286 VAL A O 1
ATOM 2150 N N . PRO A 1 287 ? 4.900 -2.178 19.700 1.00 17.50 287 PRO A N 1
ATOM 2151 C CA . PRO A 1 287 ? 4.452 -2.381 21.065 1.00 18.39 287 PRO A CA 1
ATOM 2152 C C . PRO A 1 287 ? 2.965 -2.283 21.181 1.00 18.25 287 PRO A C 1
ATOM 2153 O O . PRO A 1 287 ? 2.335 -1.513 20.449 1.00 19.67 287 PRO A O 1
ATOM 2157 N N . ARG A 1 288 ? 2.406 -3.112 22.046 1.00 17.83 288 ARG A N 1
ATOM 2158 C CA . ARG A 1 288 ? 1.007 -2.972 22.525 1.00 18.76 288 ARG A CA 1
ATOM 2159 C C . ARG A 1 288 ? 0.978 -3.243 24.034 1.00 19.37 288 ARG A C 1
ATOM 2160 O O . ARG A 1 288 ? 1.849 -3.937 24.581 1.00 18.02 288 ARG A O 1
ATOM 2168 N N . GLN A 1 289 ? -0.065 -2.712 24.671 1.00 20.64 289 GLN A N 1
ATOM 2169 C CA . GLN A 1 289 ? -0.404 -3.059 26.081 1.00 20.74 289 GLN A CA 1
ATOM 2170 C C . GLN A 1 289 ? -1.852 -3.574 26.226 1.00 20.83 289 GLN A C 1
ATOM 2171 O O . GLN A 1 289 ? -2.811 -2.944 25.714 1.00 21.18 289 GLN A O 1
ATOM 2177 N N . THR A 1 290 ? -2.036 -4.716 26.884 1.00 19.71 290 THR A N 1
ATOM 2178 C CA . THR A 1 290 ? -3.392 -5.265 27.051 1.00 21.17 290 THR A CA 1
ATOM 2179 C C . THR A 1 290 ? -4.258 -4.461 28.069 1.00 22.90 290 THR A C 1
ATOM 2180 O O . THR A 1 290 ? -3.787 -4.029 29.127 1.00 20.15 290 THR A O 1
ATOM 2184 N N . VAL A 1 291 ? -5.521 -4.295 27.740 1.00 23.34 291 VAL A N 1
ATOM 2185 C CA . VAL A 1 291 ? -6.443 -3.557 28.576 1.00 26.11 291 VAL A CA 1
ATOM 2186 C C . VAL A 1 291 ? -7.294 -4.491 29.467 1.00 24.60 291 VAL A C 1
ATOM 2187 O O . VAL A 1 291 ? -7.856 -4.026 30.447 1.00 26.52 291 VAL A O 1
ATOM 2191 N N . VAL A 1 292 ? -7.365 -5.783 29.125 1.00 23.58 292 VAL A N 1
ATOM 2192 C CA . VAL A 1 292 ? -8.090 -6.814 29.873 1.00 23.51 292 VAL A CA 1
ATOM 2193 C C . VAL A 1 292 ? -7.320 -8.103 29.778 1.00 24.34 292 VAL A C 1
ATOM 2194 O O . VAL A 1 292 ? -6.420 -8.219 28.916 1.00 26.16 292 VAL A O 1
ATOM 2198 N N . ASP A 1 293 ? -7.605 -9.037 30.684 1.00 23.77 293 ASP A N 1
ATOM 2199 C CA . ASP A 1 293 ? -7.051 -10.383 30.621 1.00 24.58 293 ASP A CA 1
ATOM 2200 C C . ASP A 1 293 ? -7.439 -10.949 29.274 1.00 24.66 293 ASP A C 1
ATOM 2201 O O . ASP A 1 293 ? -8.597 -10.746 28.816 1.00 24.84 293 ASP A O 1
ATOM 2206 N N . THR A 1 294 ? -6.519 -11.666 28.643 1.00 24.55 294 THR A N 1
ATOM 2207 C CA . THR A 1 294 ? -6.787 -12.161 27.288 1.00 24.67 294 THR A CA 1
ATOM 2208 C C . THR A 1 294 ? -5.950 -13.389 27.012 1.00 25.49 294 THR A C 1
ATOM 2209 O O . THR A 1 294 ? -5.430 -14.032 27.933 1.00 23.05 294 THR A O 1
ATOM 2213 N N . GLU A 1 295 ? -5.819 -13.726 25.733 1.00 25.08 295 GLU A N 1
ATOM 2214 C CA . GLU A 1 295 ? -5.059 -14.890 25.343 1.00 25.90 295 GLU A CA 1
ATOM 2215 C C . GLU A 1 295 ? -4.611 -14.722 23.884 1.00 25.05 295 GLU A C 1
ATOM 2216 O O . GLU A 1 295 ? -5.291 -14.018 23.134 1.00 26.57 295 GLU A O 1
ATOM 2222 N N . LEU A 1 296 ? -3.449 -15.276 23.549 1.00 22.41 296 LEU A N 1
ATOM 2223 C CA . LEU A 1 296 ? -2.965 -15.409 22.167 1.00 23.66 296 LEU A CA 1
ATOM 2224 C C . LEU A 1 296 ? -2.392 -16.786 22.058 1.00 22.54 296 LEU A C 1
ATOM 2225 O O . LEU A 1 296 ? -1.700 -17.249 22.949 1.00 20.79 296 LEU A O 1
ATOM 2230 N N . ASP A 1 297 ? -2.695 -17.459 20.966 1.00 21.24 297 ASP A N 1
ATOM 2231 C CA . ASP A 1 297 ? -2.200 -18.804 20.701 1.00 24.40 297 ASP A CA 1
ATOM 2232 C C . ASP A 1 297 ? -2.417 -19.841 21.802 1.00 23.77 297 ASP A C 1
ATOM 2233 O O . ASP A 1 297 ? -1.629 -20.755 21.910 1.00 25.01 297 ASP A O 1
ATOM 2238 N N . GLY A 1 298 ? -3.495 -19.700 22.572 1.00 26.35 298 GLY A N 1
ATOM 2239 C CA . GLY A 1 298 ? -3.753 -20.548 23.774 1.00 25.81 298 GLY A CA 1
ATOM 2240 C C . GLY A 1 298 ? -2.947 -20.238 25.039 1.00 27.37 298 GLY A C 1
ATOM 2241 O O . GLY A 1 298 ? -3.007 -21.006 26.024 1.00 27.07 298 GLY A O 1
ATOM 2242 N N . TYR A 1 299 ? -2.218 -19.111 25.056 1.00 24.60 299 TYR A N 1
ATOM 2243 C CA . TYR A 1 299 ? -1.478 -18.676 26.229 1.00 24.25 299 TYR A CA 1
ATOM 2244 C C . TYR A 1 299 ? -2.194 -17.541 26.963 1.00 24.36 299 TYR A C 1
ATOM 2245 O O . TYR A 1 299 ? -2.616 -16.556 26.349 1.00 25.20 299 TYR A O 1
ATOM 2254 N N . PHE A 1 300 ? -2.309 -17.635 28.291 1.00 24.09 300 PHE A N 1
ATOM 2255 C CA . PHE A 1 300 ? -2.892 -16.520 29.065 1.00 22.98 300 PHE A CA 1
ATOM 2256 C C . PHE A 1 300 ? -1.964 -15.300 29.051 1.00 21.48 300 PHE A C 1
ATOM 2257 O O . PHE A 1 300 ? -0.766 -15.450 29.145 1.00 22.99 300 PHE A O 1
ATOM 2265 N N . ILE A 1 301 ? -2.538 -14.127 28.933 1.00 20.96 301 ILE A N 1
ATOM 2266 C CA . ILE A 1 301 ? -1.819 -12.895 29.070 1.00 23.79 301 ILE A CA 1
ATOM 2267 C C . ILE A 1 301 ? -2.600 -11.987 30.056 1.00 22.31 301 ILE A C 1
ATOM 2268 O O . ILE A 1 301 ? -3.779 -11.701 29.824 1.00 21.54 301 ILE A O 1
ATOM 2273 N N . PRO A 1 302 ? -1.935 -11.530 31.146 1.00 21.25 302 PRO A N 1
ATOM 2274 C CA . PRO A 1 302 ? -2.628 -10.645 32.114 1.00 22.51 302 PRO A CA 1
ATOM 2275 C C . PRO A 1 302 ? -2.947 -9.227 31.647 1.00 21.42 302 PRO A C 1
ATOM 2276 O O . PRO A 1 302 ? -2.170 -8.632 30.904 1.00 20.95 302 PRO A O 1
ATOM 2280 N N . ARG A 1 303 ? -4.075 -8.704 32.112 1.00 19.71 303 ARG A N 1
ATOM 2281 C CA . ARG A 1 303 ? -4.384 -7.295 31.979 1.00 20.88 303 ARG A CA 1
ATOM 2282 C C . ARG A 1 303 ? -3.177 -6.409 32.335 1.00 20.77 303 ARG A C 1
ATOM 2283 O O . ARG A 1 303 ? -2.520 -6.638 33.342 1.00 21.45 303 ARG A O 1
ATOM 2291 N N . GLY A 1 304 ? -2.926 -5.385 31.510 1.00 21.71 304 GLY A N 1
ATOM 2292 C CA . GLY A 1 304 ? -1.789 -4.468 31.614 1.00 20.35 304 GLY A CA 1
ATOM 2293 C C . GLY A 1 304 ? -0.457 -4.965 31.077 1.00 19.02 304 GLY A C 1
ATOM 2294 O O . GLY A 1 304 ? 0.551 -4.251 31.160 1.00 19.83 304 GLY A O 1
ATOM 2295 N N . ALA A 1 305 ? -0.410 -6.187 30.555 1.00 19.15 305 ALA A N 1
ATOM 2296 C CA . ALA A 1 305 ? 0.823 -6.741 29.992 1.00 20.39 305 ALA A CA 1
ATOM 2297 C C . ALA A 1 305 ? 1.356 -5.931 28.797 1.00 21.99 305 ALA A C 1
ATOM 2298 O O . ALA A 1 305 ? 0.597 -5.572 27.892 1.00 21.35 305 ALA A O 1
ATOM 2300 N N . LYS A 1 306 ? 2.660 -5.635 28.809 1.00 19.92 306 LYS A N 1
ATOM 2301 C CA . LYS A 1 306 ? 3.314 -5.008 27.668 1.00 19.80 306 LYS A CA 1
ATOM 2302 C C . LYS A 1 306 ? 3.840 -6.076 26.705 1.00 19.21 306 LYS A C 1
ATOM 2303 O O . LYS A 1 306 ? 4.508 -7.022 27.137 1.00 16.19 306 LYS A O 1
ATOM 2309 N N . LEU A 1 307 ? 3.450 -5.941 25.412 1.00 18.18 307 LEU A N 1
ATOM 2310 C CA . LEU A 1 307 ? 3.747 -6.939 24.379 1.00 19.10 307 LEU A CA 1
ATOM 2311 C C . LEU A 1 307 ? 4.626 -6.317 23.304 1.00 17.53 307 LEU A C 1
ATOM 2312 O O . LEU A 1 307 ? 4.552 -5.132 23.033 1.00 16.95 307 LEU A O 1
ATOM 2317 N N . GLY A 1 308 ? 5.467 -7.138 22.741 1.00 17.19 308 GLY A N 1
ATOM 2318 C CA . GLY A 1 308 ? 6.202 -6.786 21.541 1.00 18.31 308 GLY A CA 1
ATOM 2319 C C . 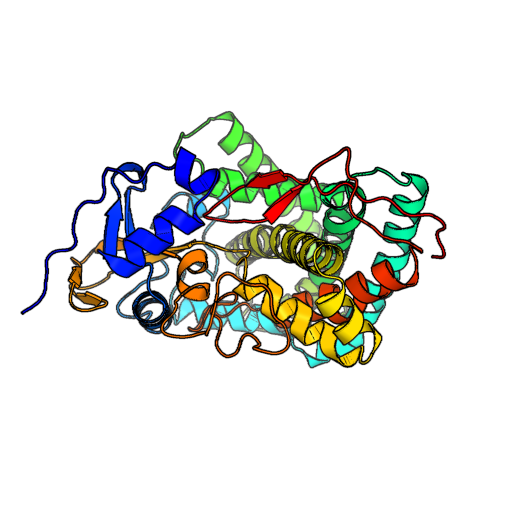GLY A 1 308 ? 5.731 -7.711 20.430 1.00 17.50 308 GLY A C 1
ATOM 2320 O O . GLY A 1 308 ? 6.044 -8.920 20.443 1.00 18.40 308 GLY A O 1
ATOM 2321 N N . LEU A 1 309 ? 4.992 -7.140 19.472 1.00 16.63 309 LEU A N 1
ATOM 2322 C CA . LEU A 1 309 ? 4.510 -7.877 18.296 1.00 17.77 309 LEU A CA 1
ATOM 2323 C C . LEU A 1 309 ? 5.652 -7.951 17.286 1.00 16.57 309 LEU A C 1
ATOM 2324 O O . LEU A 1 309 ? 6.018 -6.929 16.680 1.00 15.20 309 LEU A O 1
ATOM 2329 N N . CYS A 1 310 ? 6.249 -9.145 17.207 1.00 15.67 310 CYS A N 1
ATOM 2330 C CA . CYS A 1 310 ? 7.484 -9.360 16.458 1.00 16.10 310 CYS A CA 1
ATOM 2331 C C . CYS A 1 310 ? 7.144 -9.680 14.997 1.00 15.81 310 CYS A C 1
ATOM 2332 O O . CYS A 1 310 ? 7.163 -10.842 14.570 1.00 17.18 310 CYS A O 1
ATOM 2335 N N . ILE A 1 311 ? 6.847 -8.630 14.253 1.00 15.88 311 ILE A N 1
ATOM 2336 C CA . ILE A 1 311 ? 6.566 -8.684 12.782 1.00 16.98 311 ILE A CA 1
ATOM 2337 C C . ILE A 1 311 ? 7.706 -9.413 12.060 1.00 16.10 311 ILE A C 1
ATOM 2338 O O . ILE A 1 311 ? 7.467 -10.174 11.122 1.00 14.80 311 ILE A O 1
ATOM 2343 N N . LEU A 1 312 ? 8.940 -9.153 12.509 1.00 15.99 312 LEU A N 1
ATOM 2344 C CA . LEU A 1 312 ? 10.131 -9.734 11.885 1.00 17.09 312 LEU A CA 1
ATOM 2345 C C . LEU A 1 312 ? 10.051 -11.261 11.866 1.00 16.68 312 LEU A C 1
ATOM 2346 O O . LEU A 1 312 ? 10.457 -11.907 10.904 1.00 17.35 312 LEU A O 1
ATOM 2351 N N . SER A 1 313 ? 9.489 -11.817 12.916 1.00 16.48 313 SER A N 1
ATOM 2352 C CA . SER A 1 313 ? 9.309 -13.268 13.083 1.00 16.95 313 SER A CA 1
ATOM 2353 C C . SER A 1 313 ? 8.078 -13.788 12.407 1.00 16.47 313 SER A C 1
ATOM 2354 O O . SER A 1 313 ? 8.098 -14.891 11.830 1.00 17.41 313 SER A O 1
ATOM 2357 N N . ALA A 1 314 ? 6.979 -13.034 12.542 1.00 16.50 314 ALA A N 1
ATOM 2358 C CA . ALA A 1 314 ? 5.699 -13.408 11.950 1.00 16.86 314 ALA A CA 1
ATOM 2359 C C . ALA A 1 314 ? 5.847 -13.653 10.410 1.00 17.77 314 ALA A C 1
ATOM 2360 O O . ALA A 1 314 ? 5.240 -14.573 9.848 1.00 17.44 314 ALA A O 1
ATOM 2362 N N . ASN A 1 315 ? 6.671 -12.814 9.767 1.00 17.52 315 ASN A N 1
ATOM 2363 C CA . ASN A 1 315 ? 6.867 -12.827 8.310 1.00 16.75 315 ASN A CA 1
ATOM 2364 C C . ASN A 1 315 ? 7.809 -14.001 7.903 1.00 18.24 315 ASN A C 1
ATOM 2365 O O . ASN A 1 315 ? 8.074 -14.208 6.691 1.00 17.26 315 ASN A O 1
ATOM 2370 N N . ARG A 1 316 ? 8.289 -14.772 8.885 1.00 17.81 316 ARG A N 1
ATOM 2371 C CA . ARG A 1 316 ? 9.075 -16.017 8.638 1.00 17.86 316 ARG A CA 1
ATOM 2372 C C . ARG A 1 316 ? 8.334 -17.294 9.072 1.00 18.28 316 ARG A C 1
ATOM 2373 O O . ARG A 1 316 ? 8.959 -18.359 9.188 1.00 18.75 316 ARG A O 1
ATOM 2381 N N . ASP A 1 317 ? 7.016 -17.201 9.236 1.00 17.72 317 ASP A N 1
ATOM 2382 C CA . ASP A 1 317 ? 6.228 -18.282 9.845 1.00 19.37 317 ASP A CA 1
ATOM 2383 C C . ASP A 1 317 ? 6.000 -19.371 8.827 1.00 20.10 317 ASP A C 1
ATOM 2384 O O . ASP A 1 317 ? 5.372 -19.128 7.799 1.00 20.61 317 ASP A O 1
ATOM 2389 N N . ARG A 1 318 ? 6.499 -20.571 9.120 1.00 21.74 318 ARG A N 1
ATOM 2390 C CA . ARG A 1 318 ? 6.433 -21.695 8.196 1.00 25.04 318 ARG A CA 1
ATOM 2391 C C . ARG A 1 318 ? 5.039 -22.278 7.995 1.00 26.44 318 ARG A C 1
ATOM 2392 O O . ARG A 1 318 ? 4.869 -23.061 7.088 1.00 25.22 318 ARG A O 1
ATOM 2400 N N . SER A 1 319 ? 4.043 -21.913 8.800 1.00 25.40 319 SER A N 1
ATOM 2401 C CA . SER A 1 319 ? 2.679 -22.302 8.467 1.00 28.21 319 SER A CA 1
ATOM 2402 C C . SER A 1 319 ? 2.038 -21.339 7.472 1.00 25.60 319 SER A C 1
ATOM 2403 O O . SER A 1 319 ? 0.991 -21.634 6.949 1.00 26.55 319 SER A O 1
ATOM 2406 N N . VAL A 1 320 ? 2.666 -20.206 7.151 1.00 22.55 320 VAL A N 1
ATOM 2407 C CA . VAL A 1 320 ? 2.075 -19.269 6.190 1.00 23.11 320 VAL A CA 1
ATOM 2408 C C . VAL A 1 320 ? 2.745 -19.311 4.783 1.00 22.69 320 VAL A C 1
ATOM 2409 O O . VAL A 1 320 ? 2.046 -19.242 3.775 1.00 24.66 320 VAL A O 1
ATOM 2413 N N . TRP A 1 321 ? 4.067 -19.428 4.725 1.00 21.95 321 TRP A N 1
ATOM 2414 C CA . TRP A 1 321 ? 4.831 -19.472 3.472 1.00 22.33 321 TRP A CA 1
ATOM 2415 C C . TRP A 1 321 ? 5.755 -20.657 3.451 1.00 23.84 321 TRP A C 1
ATOM 2416 O O . TRP A 1 321 ? 6.337 -21.051 4.471 1.00 25.32 321 TRP A O 1
ATOM 2427 N N . SER A 1 322 ? 5.875 -21.256 2.285 1.00 25.98 322 SER A N 1
ATOM 2428 C CA . SER A 1 322 ? 6.798 -22.353 2.074 1.00 27.56 322 SER A CA 1
ATOM 2429 C C . SER A 1 322 ? 8.178 -21.771 2.046 1.00 26.73 322 SER A C 1
ATOM 2430 O O . SER A 1 322 ? 8.354 -20.731 1.441 1.00 27.22 322 SER A O 1
ATOM 2433 N N . ASP A 1 323 ? 9.143 -22.429 2.699 1.00 26.83 323 ASP A N 1
ATOM 2434 C CA . ASP A 1 323 ? 10.516 -22.004 2.726 1.00 28.00 323 ASP A CA 1
ATOM 2435 C C . ASP A 1 323 ? 10.679 -20.475 2.975 1.00 27.11 323 ASP A C 1
ATOM 2436 O O . ASP A 1 323 ? 11.312 -19.771 2.203 1.00 24.66 323 ASP A O 1
ATOM 2441 N N . PRO A 1 324 ? 10.146 -19.977 4.095 1.00 25.16 324 PRO A N 1
ATOM 2442 C CA . PRO A 1 324 ? 10.138 -18.524 4.326 1.00 24.64 324 PRO A CA 1
ATOM 2443 C C . PRO A 1 324 ? 11.513 -17.883 4.527 1.00 24.05 324 PRO A C 1
ATOM 2444 O O . PRO A 1 324 ? 11.628 -16.633 4.503 1.00 21.18 324 PRO A O 1
ATOM 2448 N N . ASP A 1 325 ? 12.550 -18.689 4.734 1.00 22.62 325 ASP A N 1
ATOM 2449 C CA . ASP A 1 325 ? 13.861 -18.102 4.981 1.00 24.74 325 ASP A CA 1
ATOM 2450 C C . ASP A 1 325 ? 14.588 -17.779 3.694 1.00 23.57 325 ASP A C 1
ATOM 2451 O O . ASP A 1 325 ? 15.589 -17.085 3.724 1.00 23.58 325 ASP A O 1
ATOM 2456 N N . ARG A 1 326 ? 14.006 -18.182 2.576 1.00 25.29 326 ARG A N 1
ATOM 2457 C CA . ARG A 1 326 ? 14.510 -17.854 1.232 1.00 27.33 326 ARG A CA 1
ATOM 2458 C C . ARG A 1 326 ? 13.850 -16.601 0.657 1.00 23.00 326 ARG A C 1
ATOM 2459 O O . ARG A 1 326 ? 12.642 -16.408 0.817 1.00 19.79 326 ARG A O 1
ATOM 2467 N N . PHE A 1 327 ? 14.639 -15.740 0.007 1.00 20.60 327 PHE A N 1
ATOM 2468 C CA . PHE A 1 327 ? 14.084 -14.657 -0.834 1.00 20.96 327 PHE A CA 1
ATOM 2469 C C . PHE A 1 327 ? 13.645 -15.256 -2.176 1.00 21.16 327 PHE A C 1
ATOM 2470 O O . PHE A 1 327 ? 14.491 -15.790 -2.915 1.00 19.81 327 PHE A O 1
ATOM 2478 N N . ASP A 1 328 ? 12.335 -15.206 -2.463 1.00 21.87 328 ASP A N 1
ATOM 2479 C CA . ASP A 1 328 ? 11.737 -15.861 -3.660 1.00 22.71 328 ASP A CA 1
ATOM 2480 C C . ASP A 1 328 ? 10.526 -15.089 -4.174 1.00 22.53 328 ASP A C 1
ATOM 2481 O O . ASP A 1 328 ? 9.446 -15.172 -3.588 1.00 22.86 328 ASP A O 1
ATOM 2486 N N . ILE A 1 329 ? 10.695 -14.346 -5.264 1.00 21.44 329 ILE A N 1
ATOM 2487 C CA . ILE A 1 329 ? 9.629 -13.507 -5.759 1.00 25.03 329 ILE A CA 1
ATOM 2488 C C . ILE A 1 329 ? 8.562 -14.345 -6.454 1.00 26.77 329 ILE A C 1
ATOM 2489 O O . ILE A 1 329 ? 7.442 -13.929 -6.467 1.00 28.01 329 ILE A O 1
ATOM 2494 N N . GLU A 1 330 ? 8.881 -15.538 -6.943 1.00 29.30 330 GLU A N 1
ATOM 2495 C CA . GLU A 1 330 ? 7.855 -16.393 -7.559 1.00 33.17 330 GLU A CA 1
ATOM 2496 C C . GLU A 1 330 ? 6.916 -16.979 -6.491 1.00 32.68 330 GLU A C 1
ATOM 2497 O O . GLU A 1 330 ? 5.704 -16.965 -6.662 1.00 35.57 330 GLU A O 1
ATOM 2503 N N . ARG A 1 331 ? 7.463 -17.505 -5.397 1.00 32.08 331 ARG A N 1
ATOM 2504 C CA . ARG A 1 331 ? 6.608 -17.971 -4.258 1.00 31.34 331 ARG A CA 1
ATOM 2505 C C . ARG A 1 331 ? 5.751 -16.813 -3.791 1.00 30.46 331 ARG A C 1
ATOM 2506 O O . ARG A 1 331 ? 4.556 -16.977 -3.474 1.00 31.01 331 ARG A O 1
ATOM 2514 N N . GLY A 1 332 ? 6.379 -15.637 -3.745 1.00 31.12 332 GLY A N 1
ATOM 2515 C CA . GLY A 1 332 ? 5.705 -14.408 -3.359 1.00 30.36 332 GLY A CA 1
ATOM 2516 C C . GLY A 1 332 ? 5.533 -14.200 -1.854 1.00 30.65 332 GLY A C 1
ATOM 2517 O O . GLY A 1 332 ? 6.122 -14.933 -1.015 1.00 27.28 332 GLY A O 1
ATOM 2518 N N . SER A 1 333 ? 4.671 -13.233 -1.520 1.00 28.19 333 SER A N 1
ATOM 2519 C CA . SER A 1 333 ? 4.649 -12.655 -0.172 1.00 28.88 333 SER A CA 1
ATOM 2520 C C . SER A 1 333 ? 3.248 -12.261 0.305 1.00 27.28 333 SER A C 1
ATOM 2521 O O . SER A 1 333 ? 3.049 -11.302 1.057 1.00 24.39 333 SER A O 1
ATOM 2524 N N . GLU A 1 334 ? 2.267 -13.036 -0.145 1.00 28.01 334 GLU A N 1
ATOM 2525 C CA . GLU A 1 334 ? 0.884 -12.695 0.040 1.00 28.69 334 GL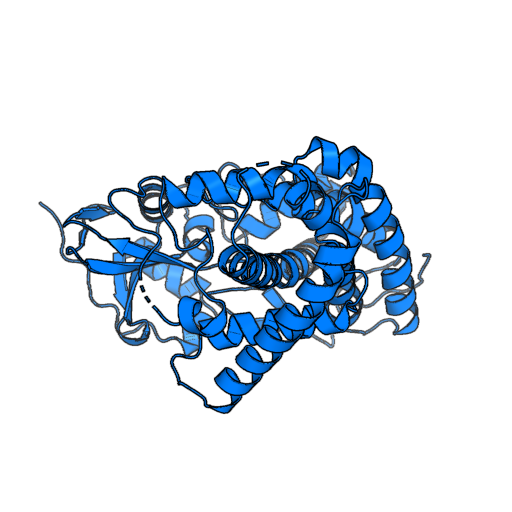U A CA 1
ATOM 2526 C C . GLU A 1 334 ? 0.567 -12.694 1.533 1.00 24.22 334 GLU A C 1
ATOM 2527 O O . GLU A 1 334 ? 0.931 -13.644 2.235 1.00 23.36 334 GLU A O 1
ATOM 2533 N N . ALA A 1 335 ? -0.083 -11.614 1.970 1.00 22.31 335 ALA A N 1
ATOM 2534 C CA . ALA A 1 335 ? -0.529 -11.386 3.361 1.00 22.54 335 ALA A CA 1
ATOM 2535 C C . ALA A 1 335 ? 0.577 -11.149 4.377 1.00 20.52 335 ALA A C 1
ATOM 2536 O O . ALA A 1 335 ? 0.368 -11.335 5.542 1.00 21.78 335 ALA A O 1
ATOM 2538 N N . HIS A 1 336 ? 1.722 -10.652 3.952 1.00 18.51 336 HIS A N 1
ATOM 2539 C CA . HIS A 1 336 ? 2.767 -10.323 4.916 1.00 17.51 336 HIS A CA 1
ATOM 2540 C C . HIS A 1 336 ? 2.306 -9.171 5.787 1.00 17.49 336 HIS A C 1
ATOM 2541 O O . HIS A 1 336 ? 1.401 -8.391 5.398 1.00 17.25 336 HIS A O 1
ATOM 2548 N N . LEU A 1 337 ? 2.920 -9.065 6.975 1.00 15.82 337 LEU A N 1
ATOM 2549 C CA . LEU A 1 337 ? 2.493 -8.079 7.965 1.00 17.08 337 LEU A CA 1
ATOM 2550 C C . LEU A 1 337 ? 3.451 -6.902 8.115 1.00 16.23 337 LEU A C 1
ATOM 2551 O O . LEU A 1 337 ? 3.341 -6.171 9.089 1.00 16.18 337 LEU A O 1
ATOM 2556 N N . ALA A 1 338 ? 4.326 -6.659 7.143 1.00 15.91 338 ALA A N 1
ATOM 2557 C CA . ALA A 1 338 ? 5.319 -5.550 7.272 1.00 14.66 338 ALA A CA 1
ATOM 2558 C C . ALA A 1 338 ? 4.759 -4.153 7.404 1.00 15.79 338 ALA A C 1
ATOM 2559 O O . ALA A 1 338 ? 5.403 -3.294 8.008 1.00 15.67 338 ALA A O 1
ATOM 2561 N N . PHE A 1 339 ? 3.563 -3.915 6.888 1.00 14.89 339 PHE A N 1
ATOM 2562 C CA . PHE A 1 339 ? 2.929 -2.601 7.001 1.00 16.36 339 PHE A CA 1
ATOM 2563 C C . PHE A 1 339 ? 1.844 -2.615 8.069 1.00 17.41 339 PHE A C 1
ATOM 2564 O O . PHE A 1 339 ? 1.079 -1.612 8.246 1.00 17.27 339 PHE A O 1
ATOM 2572 N N . GLY A 1 340 ? 1.785 -3.729 8.800 1.00 17.16 340 GLY A N 1
ATOM 2573 C CA . GLY A 1 340 ? 0.682 -4.010 9.728 1.00 18.37 340 GLY A CA 1
ATOM 2574 C C . GLY A 1 340 ? -0.669 -4.254 9.103 1.00 18.57 340 GLY A C 1
ATOM 2575 O O . GLY A 1 340 ? -0.808 -4.281 7.887 1.00 19.63 340 GLY A O 1
ATOM 2576 N N . LYS A 1 341 ? -1.695 -4.458 9.928 1.00 21.03 341 LYS A N 1
ATOM 2577 C CA . LYS A 1 341 ? -3.043 -4.791 9.420 1.00 20.32 341 LYS A CA 1
ATOM 2578 C C . LYS A 1 341 ? -4.257 -4.110 10.096 1.00 27.40 341 LYS A C 1
ATOM 2579 O O . LYS A 1 341 ? -5.354 -4.076 9.498 1.00 31.47 341 LYS A O 1
ATOM 2585 N N . GLY A 1 342 ? -4.109 -3.587 11.294 1.00 24.88 342 GLY A N 1
ATOM 2586 C CA . GLY A 1 342 ? -5.288 -2.979 11.949 1.00 23.79 342 GLY A CA 1
ATOM 2587 C C . GLY A 1 342 ? -5.538 -1.565 11.418 1.00 21.26 342 GLY A C 1
ATOM 2588 O O . GLY A 1 342 ? -5.194 -1.252 10.275 1.00 21.78 342 GLY A O 1
ATOM 2589 N N . VAL A 1 343 ? -6.047 -0.715 12.301 1.00 18.95 343 VAL A N 1
ATOM 2590 C CA . VAL A 1 343 ? -6.365 0.684 12.005 1.00 19.79 343 VAL A CA 1
ATOM 2591 C C . VAL A 1 343 ? -5.107 1.518 11.858 1.00 20.56 343 VAL A C 1
ATOM 2592 O O . VAL A 1 343 ? -5.166 2.598 11.257 1.00 22.17 343 VAL A O 1
ATOM 2596 N N . HIS A 1 344 ? -3.958 1.026 12.333 1.00 19.51 344 HIS A N 1
ATOM 2597 C CA . HIS A 1 344 ? -2.679 1.764 12.128 1.00 19.04 344 HIS A CA 1
ATOM 2598 C C . HIS A 1 344 ? -1.904 1.424 10.823 1.00 19.52 344 HIS A C 1
ATOM 2599 O O . HIS A 1 344 ? -0.779 1.901 10.607 1.00 19.50 344 HIS A O 1
ATOM 2606 N N . VAL A 1 345 ? -2.477 0.568 9.987 1.00 17.70 345 VAL A N 1
ATOM 2607 C CA . VAL A 1 345 ? -1.805 0.086 8.745 1.00 17.91 345 VAL A CA 1
ATOM 2608 C C . VAL A 1 345 ? -1.079 1.245 8.020 1.00 17.89 345 VAL A C 1
ATOM 2609 O O . VAL A 1 345 ? -1.657 2.295 7.796 1.00 16.88 345 VAL A O 1
ATOM 2613 N N . CYS A 1 346 ? 0.205 1.047 7.724 1.00 18.76 346 CYS A N 1
ATOM 2614 C CA . CYS A 1 346 ? 1.141 2.115 7.256 1.00 18.40 346 CYS A CA 1
ATOM 2615 C C . CYS A 1 346 ? 0.493 3.075 6.265 1.00 19.18 346 CYS A C 1
ATOM 2616 O O . CYS A 1 346 ? 0.001 2.637 5.196 1.00 18.46 346 CYS A O 1
ATOM 2619 N N . LEU A 1 347 ? 0.477 4.354 6.620 1.00 18.74 347 LEU A N 1
ATOM 2620 C CA . LEU A 1 347 ? -0.055 5.398 5.711 1.00 19.83 347 LEU A CA 1
ATOM 2621 C C . LEU A 1 347 ? 0.903 5.686 4.561 1.00 19.01 347 LEU A C 1
ATOM 2622 O O . LEU A 1 347 ? 0.486 6.150 3.489 1.00 19.66 347 LEU A O 1
ATOM 2627 N N . GLY A 1 348 ? 2.174 5.346 4.772 1.00 17.74 348 GLY A N 1
ATOM 2628 C CA . GLY A 1 348 ? 3.194 5.586 3.762 1.00 17.26 348 GLY A CA 1
ATOM 2629 C C . GLY A 1 348 ? 3.438 4.537 2.717 1.00 17.19 348 GLY A C 1
ATOM 2630 O O . GLY A 1 348 ? 4.330 4.723 1.900 1.00 15.84 348 GLY A O 1
ATOM 2631 N N . ALA A 1 349 ? 2.641 3.450 2.695 1.00 17.58 349 ALA A N 1
ATOM 2632 C CA . ALA A 1 349 ? 2.997 2.275 1.965 1.00 17.28 349 ALA A CA 1
ATOM 2633 C C . ALA A 1 349 ? 3.099 2.530 0.447 1.00 18.66 349 ALA A C 1
ATOM 2634 O O . ALA A 1 349 ? 3.982 1.986 -0.229 1.00 17.56 349 ALA A O 1
ATOM 2636 N N . TRP A 1 350 ? 2.199 3.374 -0.079 1.00 18.20 350 TRP A N 1
ATOM 2637 C CA . TRP A 1 350 ? 2.185 3.668 -1.493 1.00 18.05 350 TRP A CA 1
ATOM 2638 C C . TRP A 1 350 ? 3.406 4.536 -1.829 1.00 17.03 350 TRP A C 1
ATOM 2639 O O . TRP A 1 350 ? 4.045 4.298 -2.873 1.00 17.52 350 TRP A O 1
ATOM 2650 N N . ALA A 1 351 ? 3.688 5.547 -0.999 1.00 17.16 351 ALA A N 1
ATOM 2651 C CA . ALA A 1 351 ? 4.897 6.390 -1.233 1.00 18.03 351 ALA A CA 1
ATOM 2652 C C . ALA A 1 351 ? 6.183 5.556 -1.158 1.00 19.05 351 ALA A C 1
ATOM 2653 O O . ALA A 1 351 ? 7.074 5.695 -2.005 1.00 19.29 351 ALA A O 1
ATOM 2655 N N . ALA A 1 352 ? 6.274 4.688 -0.146 1.00 17.15 352 ALA A N 1
ATOM 2656 C CA . ALA A 1 352 ? 7.399 3.736 -0.068 1.00 17.04 352 ALA A CA 1
ATOM 2657 C C . ALA A 1 352 ? 7.582 2.863 -1.310 1.00 17.53 352 ALA A C 1
ATOM 2658 O O . ALA A 1 352 ? 8.704 2.779 -1.855 1.00 16.64 352 ALA A O 1
ATOM 2660 N N . ARG A 1 353 ? 6.516 2.178 -1.754 1.00 17.27 353 ARG A N 1
ATOM 2661 C CA . ARG A 1 353 ? 6.564 1.342 -2.914 1.00 18.89 353 ARG A CA 1
ATOM 2662 C C . ARG A 1 353 ? 6.983 2.084 -4.203 1.00 18.32 353 ARG A C 1
ATOM 2663 O O . ARG A 1 353 ? 7.747 1.553 -4.993 1.00 18.65 353 ARG A O 1
ATOM 2671 N N . SER A 1 354 ? 6.512 3.302 -4.374 1.00 18.57 354 SER A N 1
ATOM 2672 C CA . SER A 1 354 ? 6.814 4.100 -5.570 1.00 20.42 354 SER A CA 1
ATOM 2673 C C . SER A 1 354 ? 8.295 4.529 -5.560 1.00 20.19 354 SER A C 1
ATOM 2674 O O . SER A 1 354 ? 9.018 4.341 -6.548 1.00 20.27 354 SER A O 1
ATOM 2677 N N . GLN A 1 355 ? 8.741 5.063 -4.419 1.00 20.49 355 GLN A N 1
ATOM 2678 C CA . GLN A 1 355 ? 10.147 5.460 -4.267 1.00 21.20 355 GLN A CA 1
ATOM 2679 C C . GLN A 1 355 ? 11.097 4.330 -4.595 1.00 20.73 355 GLN A C 1
ATOM 2680 O O . GLN A 1 355 ? 12.152 4.557 -5.181 1.00 18.22 355 GLN A O 1
ATOM 2686 N N . VAL A 1 356 ? 10.774 3.143 -4.088 1.00 19.78 356 VAL A N 1
ATOM 2687 C CA . VAL A 1 356 ? 11.702 2.019 -4.118 1.00 19.95 356 VAL A CA 1
ATOM 2688 C C . VAL A 1 356 ? 11.510 1.141 -5.358 1.00 19.20 356 VAL A C 1
ATOM 2689 O O . VAL A 1 356 ? 12.452 0.911 -6.125 1.00 19.73 356 VAL A O 1
ATOM 2693 N N . ALA A 1 357 ? 10.311 0.595 -5.557 1.00 20.18 357 ALA A N 1
ATOM 2694 C CA . ALA A 1 357 ? 10.067 -0.315 -6.677 1.00 21.31 357 ALA A CA 1
ATOM 2695 C C . ALA A 1 357 ? 9.886 0.388 -8.008 1.00 20.90 357 ALA A C 1
ATOM 2696 O O . ALA A 1 357 ? 10.314 -0.122 -9.027 1.00 24.86 357 ALA A O 1
ATOM 2698 N N . ASP A 1 358 ? 9.238 1.541 -8.011 1.00 22.36 358 ASP A N 1
ATOM 2699 C CA . ASP A 1 358 ? 8.862 2.142 -9.285 1.00 23.47 358 ASP A CA 1
ATOM 2700 C C . ASP A 1 358 ? 9.957 3.068 -9.776 1.00 23.90 358 ASP A C 1
ATOM 2701 O O . ASP A 1 358 ? 10.010 3.342 -10.967 1.00 26.58 358 ASP A O 1
ATOM 2706 N N . VAL A 1 359 ? 10.827 3.541 -8.887 1.00 22.19 359 VAL A N 1
ATOM 2707 C CA . VAL A 1 359 ? 11.816 4.574 -9.229 1.00 21.51 359 VAL A CA 1
ATOM 2708 C C . VAL A 1 359 ? 13.238 4.184 -8.905 1.00 21.39 359 VAL A C 1
ATOM 2709 O O . VAL A 1 359 ? 14.077 4.016 -9.803 1.00 24.89 359 VAL A O 1
ATOM 2713 N N . GLY A 1 360 ? 13.511 3.985 -7.618 1.00 19.69 360 GLY A N 1
ATOM 2714 C CA . GLY A 1 360 ? 14.902 3.818 -7.155 1.00 20.58 360 GLY A CA 1
ATOM 2715 C C . GLY A 1 360 ? 15.611 2.587 -7.658 1.00 19.19 360 GLY A C 1
ATOM 2716 O O . GLY A 1 360 ? 16.743 2.659 -8.212 1.00 20.59 360 GLY A O 1
ATOM 2717 N N . LEU A 1 361 ? 15.005 1.439 -7.470 1.00 18.33 361 LEU A N 1
ATOM 2718 C CA . LEU A 1 361 ? 15.654 0.210 -7.921 1.00 18.71 361 LEU A CA 1
ATOM 2719 C C . LEU A 1 361 ? 15.828 0.116 -9.457 1.00 19.57 361 LEU A C 1
ATOM 2720 O O . LEU A 1 361 ? 16.912 -0.272 -9.920 1.00 18.27 361 LEU A O 1
ATOM 2725 N N . PRO A 1 362 ? 14.757 0.384 -10.247 1.00 21.12 362 PRO A N 1
ATOM 2726 C CA . PRO A 1 362 ? 15.023 0.313 -11.710 1.00 21.51 362 PRO A CA 1
ATOM 2727 C C . PRO A 1 362 ? 16.101 1.270 -12.195 1.00 20.71 362 PRO A C 1
ATOM 2728 O O . PRO A 1 362 ? 16.913 0.920 -13.052 1.00 21.52 362 PRO A O 1
ATOM 2732 N N . ALA A 1 363 ? 16.113 2.474 -11.664 1.00 20.61 363 ALA A N 1
ATOM 2733 C CA . ALA A 1 363 ? 17.179 3.427 -11.968 1.00 22.57 363 ALA A CA 1
ATOM 2734 C C . ALA A 1 363 ? 18.593 2.894 -11.634 1.00 23.23 363 ALA A C 1
ATOM 2735 O O . ALA A 1 363 ? 19.543 2.918 -12.472 1.00 21.54 363 ALA A O 1
ATOM 2737 N N . LEU A 1 364 ? 18.733 2.363 -10.426 1.00 21.63 364 LEU A N 1
ATOM 2738 C CA . LEU A 1 364 ? 20.004 1.785 -10.028 1.00 22.89 364 LEU A CA 1
ATOM 2739 C C . LEU A 1 364 ? 20.495 0.675 -10.969 1.00 22.98 364 LEU A C 1
ATOM 2740 O O . LEU A 1 364 ? 21.643 0.703 -11.418 1.00 22.19 364 LEU A O 1
ATOM 2745 N N . PHE A 1 365 ? 19.640 -0.307 -11.258 1.00 21.17 365 PHE A N 1
ATOM 2746 C CA . PHE A 1 365 ? 20.043 -1.436 -12.021 1.00 21.95 365 PHE A CA 1
ATOM 2747 C C . PHE A 1 365 ? 20.216 -1.111 -13.523 1.00 24.64 365 PHE A C 1
ATOM 2748 O O . PHE A 1 365 ? 20.918 -1.829 -14.239 1.00 26.38 365 PHE A O 1
ATOM 2756 N N . SER A 1 366 ? 19.631 -0.030 -14.013 1.00 23.79 366 SER A N 1
ATOM 2757 C CA . SER A 1 366 ? 19.825 0.286 -15.424 1.00 27.85 366 SER A CA 1
ATOM 2758 C C . SER A 1 366 ? 21.043 1.191 -15.639 1.00 28.50 366 SER A C 1
ATOM 2759 O O . SER A 1 366 ? 21.574 1.210 -16.730 1.00 30.01 366 SER A O 1
ATOM 2762 N N . ARG A 1 367 ? 21.498 1.909 -14.603 1.00 27.70 367 ARG A N 1
ATOM 2763 C CA . ARG A 1 367 ? 22.556 2.922 -14.756 1.00 26.70 367 ARG A CA 1
ATOM 2764 C C . ARG A 1 367 ? 23.959 2.407 -14.374 1.00 26.60 367 ARG A C 1
ATOM 2765 O O . ARG A 1 367 ? 24.917 2.830 -14.939 1.00 24.20 367 ARG A O 1
ATOM 2769 N N . LEU A 1 368 ? 24.056 1.466 -13.445 1.00 25.53 368 LEU A N 1
ATOM 2770 C CA . LEU A 1 368 ? 25.355 0.922 -13.041 1.00 25.67 368 LEU A CA 1
ATOM 2771 C C . LEU A 1 368 ? 25.565 -0.447 -13.664 1.00 27.16 368 LEU A C 1
ATOM 2772 O O . LEU A 1 368 ? 24.995 -1.455 -13.223 1.00 28.64 368 LEU A O 1
ATOM 2777 N N . LYS A 1 369 ? 26.429 -0.484 -14.684 1.00 28.86 369 LYS A N 1
ATOM 2778 C CA . LYS A 1 369 ? 26.655 -1.698 -15.470 1.00 29.10 369 LYS A CA 1
ATOM 2779 C C . LYS A 1 369 ? 27.629 -2.611 -14.769 1.00 28.00 369 LYS A C 1
ATOM 2780 O O . LYS A 1 369 ? 28.612 -2.136 -14.209 1.00 25.50 369 LYS A O 1
ATOM 2786 N N . GLY A 1 370 ? 27.361 -3.916 -14.825 1.00 27.04 370 GLY A N 1
ATOM 2787 C CA . GLY A 1 370 ? 28.127 -4.913 -14.048 1.00 27.29 370 GLY A CA 1
ATOM 2788 C C . GLY A 1 370 ? 28.023 -4.802 -12.510 1.00 24.88 370 GLY A C 1
ATOM 2789 O O . GLY A 1 370 ? 28.939 -5.231 -11.777 1.00 25.58 370 GLY A O 1
ATOM 2790 N N . LEU A 1 371 ? 26.924 -4.211 -12.028 1.00 25.86 371 LEU A N 1
ATOM 2791 C CA . LEU A 1 371 ? 26.632 -4.082 -10.608 1.00 21.48 371 LEU A CA 1
ATOM 2792 C C . LEU A 1 371 ? 26.793 -5.423 -9.894 1.00 23.57 371 LEU A C 1
ATOM 2793 O O . LEU A 1 371 ? 26.222 -6.423 -10.289 1.00 23.09 371 LEU A O 1
ATOM 2798 N N . ARG A 1 372 ? 27.582 -5.428 -8.814 1.00 23.28 372 ARG A N 1
ATOM 2799 C CA . ARG A 1 372 ? 27.827 -6.639 -8.080 1.00 23.28 372 ARG A CA 1
ATOM 2800 C C . ARG A 1 372 ? 28.257 -6.323 -6.650 1.00 20.70 372 ARG A C 1
ATOM 2801 O O . ARG A 1 372 ? 28.694 -5.189 -6.321 1.00 21.41 372 ARG A O 1
ATOM 2809 N N . LEU A 1 373 ? 28.146 -7.337 -5.816 1.00 22.60 373 LEU A N 1
ATOM 2810 C CA . LEU A 1 373 ? 28.628 -7.209 -4.419 1.00 25.11 373 LEU A CA 1
ATOM 2811 C C . LEU A 1 373 ? 30.153 -7.163 -4.454 1.00 25.81 373 LEU A C 1
ATOM 2812 O O . LEU A 1 373 ? 30.748 -7.640 -5.396 1.00 25.16 373 LEU A O 1
ATOM 2817 N N . ASP A 1 374 ? 30.789 -6.579 -3.427 1.00 27.40 374 ASP A N 1
ATOM 2818 C CA . ASP A 1 374 ? 32.262 -6.579 -3.341 1.00 25.23 374 ASP A CA 1
ATOM 2819 C C . ASP A 1 374 ? 32.740 -7.816 -2.599 1.00 27.48 374 ASP A C 1
ATOM 2820 O O . ASP A 1 374 ? 32.474 -7.969 -1.410 1.00 23.54 374 ASP A O 1
ATOM 2825 N N . PRO A 1 375 ? 33.477 -8.723 -3.283 1.00 32.04 375 PRO A N 1
ATOM 2826 C CA . PRO A 1 375 ? 33.979 -9.913 -2.561 1.00 32.86 375 PRO A CA 1
ATOM 2827 C C . PRO A 1 375 ? 34.931 -9.550 -1.422 1.00 33.03 375 PRO A C 1
ATOM 2828 O O . PRO A 1 375 ? 35.124 -10.362 -0.525 1.00 33.72 375 PRO A O 1
ATOM 2832 N N . ASN A 1 376 ? 35.498 -8.330 -1.443 1.00 32.05 376 ASN A N 1
ATOM 2833 C CA . ASN A 1 376 ? 36.470 -7.897 -0.415 1.00 33.31 376 ASN A CA 1
ATOM 2834 C C . ASN A 1 376 ? 35.916 -6.947 0.650 1.00 28.78 376 ASN A C 1
ATOM 2835 O O . ASN A 1 376 ? 36.638 -6.575 1.559 1.00 27.63 376 ASN A O 1
ATOM 2840 N N . GLN A 1 377 ? 34.631 -6.581 0.549 1.00 23.22 377 GLN A N 1
ATOM 2841 C CA . GLN A 1 377 ? 33.923 -5.747 1.517 1.00 21.25 377 GLN A CA 1
ATOM 2842 C C . GLN A 1 377 ? 32.483 -6.308 1.736 1.00 21.45 377 GLN A C 1
ATOM 2843 O O . GLN A 1 377 ? 31.499 -5.819 1.153 1.00 19.88 377 GLN A O 1
ATOM 2849 N N . GLU A 1 378 ? 32.394 -7.341 2.558 1.00 21.07 378 GLU A N 1
ATOM 2850 C CA . GLU A 1 378 ? 31.129 -8.013 2.882 1.00 21.22 378 GLU A CA 1
ATOM 2851 C C . GLU A 1 378 ? 30.172 -7.043 3.583 1.00 20.81 378 GLU A C 1
ATOM 2852 O O . GLU A 1 378 ? 30.588 -6.231 4.442 1.00 20.15 378 GLU A O 1
ATOM 2858 N N . ALA A 1 379 ? 28.890 -7.113 3.162 1.00 19.94 379 ALA A N 1
ATOM 2859 C CA . ALA A 1 379 ? 27.795 -6.327 3.751 1.00 20.46 379 ALA A CA 1
ATOM 2860 C C . ALA A 1 379 ? 27.677 -6.666 5.230 1.00 21.54 379 ALA A C 1
ATOM 2861 O O . ALA A 1 379 ? 28.014 -7.792 5.633 1.00 20.98 379 ALA A O 1
ATOM 2863 N N . THR A 1 380 ? 27.250 -5.696 6.041 1.00 19.96 380 THR A N 1
ATOM 2864 C CA . THR A 1 380 ? 26.969 -5.952 7.443 1.00 20.89 380 THR A CA 1
ATOM 2865 C C . THR A 1 380 ? 25.533 -5.573 7.769 1.00 22.21 380 THR A C 1
ATOM 2866 O O . THR A 1 380 ? 24.885 -4.747 7.062 1.00 19.69 380 THR A O 1
ATOM 2870 N N . HIS A 1 381 ? 25.050 -6.129 8.875 1.00 22.23 381 HIS A N 1
ATOM 2871 C CA . HIS A 1 381 ? 23.610 -6.075 9.217 1.00 23.15 381 HIS A CA 1
ATOM 2872 C C . HIS A 1 381 ? 23.399 -5.941 10.732 1.00 22.45 381 HIS A C 1
ATOM 2873 O O . HIS A 1 381 ? 24.238 -6.389 11.512 1.00 22.24 381 HIS A O 1
ATOM 2880 N N . GLY A 1 382 ? 22.319 -5.283 11.117 1.00 21.34 382 GLY A N 1
ATOM 2881 C CA . GLY A 1 382 ? 21.893 -5.320 12.508 1.00 22.36 382 GLY A CA 1
ATOM 2882 C C . GLY A 1 382 ? 20.497 -4.858 12.786 1.00 22.50 382 GLY A C 1
ATOM 2883 O O . GLY A 1 382 ? 19.846 -4.216 11.944 1.00 20.90 382 GLY A O 1
ATOM 2884 N N . GLY A 1 383 ? 20.049 -5.190 13.995 1.00 21.13 383 GLY A N 1
ATOM 2885 C CA . GLY A 1 383 ? 18.764 -4.759 14.521 1.00 20.31 383 GLY A CA 1
ATOM 2886 C C . GLY A 1 383 ? 17.699 -5.827 14.613 1.00 19.52 383 GLY A C 1
ATOM 2887 O O . GLY A 1 383 ? 17.738 -6.796 13.880 1.00 22.58 383 GLY A O 1
ATOM 2888 N N . TRP A 1 384 ? 16.773 -5.653 15.548 1.00 20.21 384 TRP A N 1
ATOM 2889 C CA . TRP A 1 384 ? 15.537 -6.448 15.603 1.00 21.04 384 TRP A CA 1
ATOM 2890 C C . TRP A 1 384 ? 14.275 -5.602 15.720 1.00 20.57 384 TRP A C 1
ATOM 2891 O O . TRP A 1 384 ? 13.252 -5.930 15.098 1.00 20.17 384 TRP A O 1
ATOM 2902 N N . VAL A 1 385 ? 14.303 -4.539 16.523 1.00 19.95 385 VAL A N 1
ATOM 2903 C CA . VAL A 1 385 ? 13.170 -3.630 16.554 1.00 19.35 385 VAL A CA 1
ATOM 2904 C C . VAL A 1 385 ? 13.005 -2.985 15.171 1.00 19.53 385 VAL A C 1
ATOM 2905 O O . VAL A 1 385 ? 11.899 -2.822 14.714 1.00 18.26 385 VAL A O 1
ATOM 2909 N N . PHE A 1 386 ? 14.132 -2.629 14.533 1.00 18.28 386 PHE A N 1
ATOM 2910 C CA . PHE A 1 386 ? 14.218 -2.188 13.153 1.00 20.04 386 PHE A CA 1
ATOM 2911 C C . PHE A 1 386 ? 15.401 -2.935 12.563 1.00 20.84 386 PHE A C 1
ATOM 2912 O O . PHE A 1 386 ? 16.407 -3.037 13.235 1.00 22.11 386 PHE A O 1
ATOM 2920 N N . ARG A 1 387 ? 15.318 -3.451 11.321 1.00 20.40 387 ARG A N 1
ATOM 2921 C CA . ARG A 1 387 ? 16.416 -4.249 10.777 1.00 20.11 387 ARG A CA 1
ATOM 2922 C C . ARG A 1 387 ? 16.704 -3.901 9.314 1.00 20.99 387 ARG A C 1
ATOM 2923 O O . ARG A 1 387 ? 15.773 -3.723 8.517 1.00 20.18 387 ARG A O 1
ATOM 2931 N N . GLY A 1 388 ? 18.000 -3.823 8.973 1.00 20.12 388 GLY A N 1
ATOM 2932 C CA . GLY A 1 388 ? 18.431 -3.633 7.616 1.00 20.36 388 GLY A CA 1
ATOM 2933 C C . GLY A 1 388 ? 19.942 -3.723 7.533 1.00 20.10 388 GLY A C 1
ATOM 2934 O O . GLY A 1 388 ? 20.609 -3.914 8.561 1.00 18.71 388 GLY A O 1
ATOM 2935 N N . PRO A 1 389 ? 20.504 -3.544 6.326 1.00 19.99 389 PRO A N 1
ATOM 2936 C CA . PRO A 1 389 ? 21.961 -3.509 6.210 1.00 20.75 389 PRO A CA 1
ATOM 2937 C C . PRO A 1 389 ? 22.547 -2.240 6.808 1.00 20.74 389 PRO A C 1
ATOM 2938 O O . PRO A 1 389 ? 22.004 -1.147 6.612 1.00 21.62 389 PRO A O 1
ATOM 2942 N N . LEU A 1 390 ? 23.605 -2.392 7.586 1.00 19.28 390 LEU A N 1
ATOM 2943 C CA . LEU A 1 390 ? 24.323 -1.241 8.166 1.00 21.12 390 LEU A CA 1
ATOM 2944 C C . LEU A 1 390 ? 25.310 -0.682 7.160 1.00 20.85 390 LEU A C 1
ATOM 2945 O O . LEU A 1 390 ? 25.599 0.516 7.165 1.00 20.53 390 LEU A O 1
ATOM 2950 N N . SER A 1 391 ? 25.791 -1.561 6.282 1.00 20.47 391 SER A N 1
ATOM 2951 C CA . SER A 1 391 ? 26.682 -1.148 5.184 1.00 20.47 391 SER A CA 1
ATOM 2952 C C . SER A 1 391 ? 26.537 -2.116 4.036 1.00 19.90 391 SER A C 1
ATOM 2953 O O . SER A 1 391 ? 26.314 -3.335 4.249 1.00 17.93 391 SER A O 1
ATOM 2956 N N . LEU A 1 392 ? 26.584 -1.566 2.817 1.00 20.05 392 LEU A N 1
ATOM 2957 C CA . LEU A 1 392 ? 26.433 -2.342 1.594 1.00 18.46 392 LEU A CA 1
ATOM 2958 C C . LEU A 1 392 ? 27.352 -1.806 0.459 1.00 19.08 392 LEU A C 1
ATOM 2959 O O . LEU A 1 392 ? 26.930 -1.034 -0.395 1.00 16.73 392 LEU A O 1
ATOM 2964 N N . PRO A 1 393 ? 28.646 -2.175 0.511 1.00 17.99 393 PRO A N 1
ATOM 2965 C CA . PRO A 1 393 ? 29.556 -1.803 -0.587 1.00 18.37 393 PRO A CA 1
ATOM 2966 C C . PRO A 1 393 ? 29.218 -2.522 -1.876 1.00 18.89 393 PRO A C 1
ATOM 2967 O O . PRO A 1 393 ? 29.028 -3.739 -1.895 1.00 19.28 393 PRO A O 1
ATOM 2971 N N . LEU A 1 394 ? 29.104 -1.743 -2.944 1.00 19.89 394 LEU A N 1
ATOM 2972 C CA . LEU A 1 394 ? 28.865 -2.302 -4.271 1.00 19.98 394 LEU A CA 1
ATOM 2973 C C . LEU A 1 394 ? 30.018 -1.916 -5.223 1.00 21.09 394 LEU A C 1
ATOM 2974 O O . LEU A 1 394 ? 30.675 -0.879 -5.032 1.00 19.96 394 LEU A O 1
ATOM 2979 N N . VAL A 1 395 ? 30.211 -2.746 -6.239 1.00 22.67 395 VAL A N 1
ATOM 2980 C CA . VAL A 1 395 ? 31.096 -2.389 -7.338 1.00 23.29 395 VAL A CA 1
ATOM 2981 C C . VAL A 1 395 ? 30.389 -2.417 -8.674 1.00 21.95 395 VAL A C 1
ATOM 2982 O O . VAL A 1 395 ? 29.361 -3.100 -8.867 1.00 21.49 395 VAL A O 1
ATOM 2986 N N . TRP A 1 396 ? 30.962 -1.686 -9.614 1.00 21.67 396 TRP A N 1
ATOM 2987 C CA . TRP A 1 396 ? 30.411 -1.705 -10.952 1.00 21.06 396 TRP A CA 1
ATOM 2988 C C . TRP A 1 396 ? 31.522 -1.304 -11.924 1.00 24.10 396 TRP A C 1
ATOM 2989 O O . TRP A 1 396 ? 32.467 -0.611 -11.543 1.00 23.96 396 TRP A O 1
ATOM 3000 N N . ASP A 1 397 ? 31.314 -1.669 -13.187 1.00 25.37 397 ASP A N 1
ATOM 3001 C CA . ASP A 1 397 ? 32.271 -1.411 -14.281 1.00 28.24 397 ASP A CA 1
ATOM 3002 C C . ASP A 1 397 ? 32.147 -0.073 -15.009 1.00 29.44 397 ASP A C 1
ATOM 3003 O O . ASP A 1 397 ? 33.144 0.487 -15.412 1.00 32.49 397 ASP A O 1
ATOM 3008 N N . LYS A 1 398 ? 30.946 0.426 -15.215 1.00 29.38 398 LYS A N 1
ATOM 3009 C CA . LYS A 1 398 ? 30.725 1.688 -15.961 1.00 30.73 398 LYS A CA 1
ATOM 3010 C C . LYS A 1 398 ? 29.389 2.234 -15.503 1.00 31.77 398 LYS A C 1
ATOM 3011 O O . LYS A 1 398 ? 28.512 1.446 -15.143 1.00 31.99 398 LYS A O 1
ATOM 3013 N N . ALA A 1 399 ? 29.217 3.546 -15.567 1.00 31.06 399 ALA A N 1
ATOM 3014 C CA . ALA A 1 399 ? 27.999 4.175 -15.022 1.00 36.46 399 ALA A CA 1
ATOM 3015 C C . ALA A 1 399 ? 27.318 5.164 -15.973 1.00 44.81 399 ALA A C 1
ATOM 3016 O O . ALA A 1 399 ? 27.973 6.058 -16.517 1.00 40.50 399 ALA A O 1
ATOM 3018 N N . VAL A 1 400 ? 25.999 5.008 -16.176 1.00 49.47 400 VAL A N 1
ATOM 3019 C CA . VAL A 1 400 ? 25.219 5.933 -17.029 1.00 50.95 400 VAL A CA 1
ATOM 3020 C C . VAL A 1 400 ? 24.773 7.233 -16.258 1.00 55.17 400 VAL A C 1
ATOM 3021 O O . VAL A 1 400 ? 25.487 8.269 -16.253 1.00 49.23 400 VAL A O 1
ATOM 3025 N N . ARG A 1 401 ? 23.624 7.182 -15.584 1.00 56.16 401 ARG A N 1
ATOM 3026 C CA . ARG A 1 401 ? 22.972 8.417 -15.106 1.00 62.36 401 ARG A CA 1
ATOM 3027 C C . ARG A 1 401 ? 22.156 8.157 -13.848 1.00 51.86 401 ARG A C 1
ATOM 3028 O O . ARG A 1 401 ? 22.105 8.999 -12.964 1.00 48.19 401 ARG A O 1
#

Solvent-accessible surface area: 16744 Å² total; per-residue (Å²): 124,100,102,155,14,54,82,4,95,79,2,77,71,75,69,0,106,138,72,0,34,81,19,0,45,106,0,34,94,104,8,18,0,0,81,0,61,93,26,38,24,39,0,0,0,10,28,63,0,2,58,43,1,19,94,55,46,111,19,7,10,2,72,45,83,15,35,94,77,5,9,27,56,2,8,49,33,34,38,45,107,85,3,74,68,7,46,161,25,4,56,35,1,13,85,68,44,13,6,111,107,44,11,87,61,96,0,44,109,19,2,77,140,17,0,69,50,0,40,124,66,20,61,22,28,42,0,8,111,23,0,0,0,13,0,0,0,18,0,9,52,28,8,2,4,1,101,51,9,53,34,52,34,0,38,106,8,0,74,18,0,23,64,0,19,40,6,165,115,86,55,96,92,42,74,57,124,1,83,103,3,19,79,57,0,28,63,13,0,130,101,5,37,77,115,13,56,82,103,123,32,49,11,6,0,1,58,17,49,154,152,95,16,74,88,91,9,10,77,9,0,0,10,27,22,0,6,36,20,1,14,15,8,50,7,6,0,0,7,0,0,27,4,1,31,74,37,98,86,16,34,105,41,0,107,193,43,81,179,56,19,32,35,0,2,35,1,1,2,1,49,17,0,12,51,0,25,26,17,14,44,3,64,74,91,28,78,8,55,28,26,83,0,47,174,37,9,87,0,0,0,0,8,1,0,0,0,17,16,127,104,58,14,84,83,3,66,139,19,30,12,135,69,17,16,158,50,14,4,12,35,12,101,14,58,31,55,50,24,22,7,117,3,16,62,6,5,0,2,78,10,0,0,38,21,0,29,66,16,2,94,43,22,106,55,18,122,137,80,153,18,65,73,5,6,24,50,74,21,6,5,103,32,0,12,0,22,21,102,58,40,100,47

Radius of gyration: 20.84 Å; Cα contacts (8 Å, |Δi|>4): 698; chains: 1; bounding box: 48×55×50 Å

Foldseek 3Di:
DFDAAEADAVDDPVCCWADVQVVLVVCVVPGQFHHHVVVLATEHFALQQLQVLQACCQFWPLAAALLCLLQNDELSSHDPPVNVVRVVLQFQLLDLVNCVPPQLVVLQVLLVVQVVQLVVVAAQAWCLVSHLQLSQLVSVCVQAQQPPDHSVLLSQLQVLSLQSRVPPVVDVVSSVSSVVNLVVLLVSVVVRLVVLAPDDDSHSSNSSNVVNDDPSHVRSHVSVCSNVRGQQLSQLLQQLLVQCLVDVVVVVVCVVPVVCLLLSSLLSCLLAQQQQWRKIFGQAWDDTPSHTDHHGGIYISGLRNNSQHCVVFPPSNHRDSVSTRPPRQSQHDHPNRNSNPSVSSSSRRVHNVVQVVVFFAQKHFDPVDDWRWTDRSGIGTPTTRIGGDGGHD

InterPro domains:
  IPR001128 Cytochrome P450 [PF00067] (271-356)
  IPR002397 Cytochrome P450, B-class [PR00359] (83-94)
  IPR002397 Cytochrome P450, B-class [PR00359] (148-163)
  IPR002397 Cytochrome P450, B-class [PR00359] (192-214)
  IPR002397 Cytochrome P450, B-class [PR00359] (271-282)
  IPR002397 Cytochrome P450, B-class [PR00359] (288-315)
  IPR002397 Cytochrome P450, B-class [PR00359] (316-331)
  IPR002397 Cytochrome P450, B-class [PR00359] (337-346)
  IPR002397 Cytochrome P450, B-class [PR00359] (346-357)
  IPR017972 Cytochrome P450, conserved site [PS00086] (339-348)
  IPR036396 Cytochrome P450 superfamily [G3DSA:1.10.630.10] (5-401)
  IPR036396 Cytochrome P450 superfamily [SSF48264] (18-396)

B-factor: mean 26.66, std 9.17, range [14.42, 84.58]

Nearest PDB structures (foldseek):
  6g71-assembly1_A  TM=1.003E+00  e=9.369E-73  Arthrobacter
  3eje-assembly4_H  TM=8.917E-01  e=3.760E-21  Bacillus subtilis
  3ejd-assembly1_B  TM=8.808E-01  e=5.686E-21  Bacillus subtilis
  2fr7-assembly1_A  TM=8.480E-01  e=5.399E-21  Rhodopseudomonas palustris CGA009
  3eje-assembly2_D  TM=8.872E-01  e=1.114E-20  Bacillus subtilis